Protein 1IA6 (pdb70)

B-factor: mean 16.3, std 8.25, range [4.27, 51.45]

Solvent-accessible surface area: 15202 Å² total; per-residue (Å²): 84,93,118,33,71,14,49,51,0,0,98,9,0,0,25,0,0,0,1,1,8,0,0,68,108,0,34,118,94,23,75,14,142,46,12,22,51,3,14,69,72,6,0,66,72,59,71,32,82,1,11,12,0,0,4,4,10,4,12,4,0,2,3,10,7,0,2,0,4,0,2,0,0,0,2,1,0,6,80,20,1,96,119,4,0,70,90,39,64,8,21,97,31,0,20,67,0,6,59,37,0,2,51,12,4,34,76,1,21,68,78,62,64,17,4,22,5,2,1,0,42,0,94,60,10,66,103,59,20,2,33,0,57,123,32,127,62,114,31,49,15,65,53,91,0,29,95,100,32,44,0,0,1,4,3,0,0,1,0,0,4,0,0,0,3,31,32,26,27,84,141,100,58,74,71,25,0,62,110,0,16,77,6,0,79,66,0,4,48,21,0,82,87,49,79,14,54,8,71,9,42,82,66,28,124,19,109,15,45,3,0,1,0,0,0,0,0,0,0,0,58,40,18,40,121,60,73,85,34,18,92,26,0,43,109,10,4,86,116,133,93,28,98,7,120,87,0,0,5,42,24,8,0,11,5,0,0,3,12,11,0,15,100,48,39,40,99,106,80,5,92,70,8,4,81,63,0,8,80,52,1,64,108,119,10,69,70,4,121,26,27,0,19,40,30,30,66,109,0,1,0,17,20,0,0,1,1,1,0,0,0,0,11,53,0,76,121,73,99,51,116,51,2,18,65,18,0,62,138,3,1,13,4,1,10,24,55,13,76,32,112,10,1,1,0,4,21,22,51,73,117,78,2,86,30,7,33,7,11,9,0,6,28,43,63,145,98,67,59,61,99,64,25,112,54,84,1,25,0,0,0,0,1,2,1,33,90,86,2,128,28,78,51,62,42,102,67,86,44,20,0,34,0,5,0,6,8,0,0,2,0,0,0,0,0,0,0,0,29,107,58,53,82

Organism: NCBI:txid1521

Radius of gyration: 20.04 Å; Cα contacts (8 Å, |Δi|>4): 914; chains: 1; bounding box: 50×50×43 Å

CATH classification: 1.50.10.10

Sequence (423 aa):
AGTHDYSSTALKDSIIFFDANKCGPQAGENNNVFDWRGACHTTDGSDVGVDLTGGYHDAGDHVKFGLPQGYSAAILGWSSLYEFKESFDATGNTTKMLQQLKYFTDYFLKSHPNSTTFYYQVGEGNADHTYWGAPEEQTTGGQQRPSLYKADPSSSPASDILSETSAALTLMYLNYKNIDSAYATKCLNAAKELYAMGKANQGVGNGQSFYQATSFGDDLAWAATWLYTATNDSTYITDAEQFITLNKMQDKWTMCWDDMYVPAALRLAQQITGKQIIYKDAIEFNFNYWKTQVTTTPGGLKWLSNWGVLRYAAAESMVMLVYCKQNPDQQSLLDLAKKQVDYILGDNPANMSYIIGYGSNWCIHPHHRAANGYTYADNAKPAKHLLTGALVGGPDQNDKFLDDANQYQYTEVALDYNAGLVGVLAGAIKFFG

Structure (mmCIF, N/CA/C/O backbone):
data_1IA6
#
_entry.id   1IA6
#
_cell.length_a   52.350
_cell.length_b   53.010
_cell.length_c   71.680
_cell.angle_alpha   90.00
_cell.angle_beta   108.70
_cell.angle_gamma   90.00
#
_symmetry.space_group_name_H-M   'P 1 21 1'
#
loop_
_entity.id
_entity.type
_entity.pdbx_description
1 polymer 'CELLULASE CEL9M'
2 non-polymer 'CALCIUM ION'
3 non-polymer 'ZINC ION'
4 non-polymer 'NICKEL (II) ION'
5 non-polymer 'SULFATE ION'
6 water water
#
loop_
_atom_site.group_PDB
_atom_site.id
_atom_site.type_symbol
_atom_site.label_atom_id
_atom_site.label_alt_id
_atom_site.label_comp_id
_atom_site.label_asym_id
_atom_site.label_entity_id
_atom_site.label_seq_id
_atom_site.pdbx_PDB_ins_code
_atom_site.Cartn_x
_atom_site.Cartn_y
_atom_site.Cartn_z
_atom_site.occupancy
_atom_site.B_iso_or_equiv
_atom_site.auth_seq_id
_atom_site.auth_comp_id
_atom_site.auth_asym_id
_atom_site.auth_atom_id
_atom_site.pdbx_PDB_model_num
ATOM 1 N N . ALA A 1 1 ? -9.193 40.648 55.198 1.00 26.71 1 ALA A N 1
ATOM 2 C CA . ALA A 1 1 ? -9.979 40.207 56.384 1.00 26.80 1 ALA A CA 1
ATOM 3 C C . ALA A 1 1 ? -9.419 40.817 57.664 1.00 26.18 1 ALA A C 1
ATOM 4 O O . ALA A 1 1 ? -8.204 40.931 57.831 1.00 24.91 1 ALA A O 1
ATOM 6 N N . GLY A 1 2 ? -10.313 41.205 58.568 1.00 26.46 2 GLY A N 1
ATOM 7 C CA . GLY A 1 2 ? -9.889 41.800 59.822 1.00 27.23 2 GLY A CA 1
ATOM 8 C C . GLY A 1 2 ? -8.940 40.914 60.608 1.00 27.78 2 GLY A C 1
ATOM 9 O O . GLY A 1 2 ? -7.996 41.402 61.230 1.00 27.03 2 GLY A O 1
ATOM 10 N N . THR A 1 3 ? -9.190 39.608 60.581 1.00 27.62 3 THR A N 1
ATOM 11 C CA . THR A 1 3 ? -8.351 38.656 61.298 1.00 27.97 3 THR A CA 1
ATOM 12 C C . THR A 1 3 ? -7.997 37.461 60.415 1.00 26.83 3 THR A C 1
ATOM 13 O O . THR A 1 3 ? -8.776 37.069 59.546 1.00 26.81 3 THR A O 1
ATOM 17 N N . HIS A 1 4 ? -6.817 36.891 60.640 1.00 25.43 4 HIS A N 1
ATOM 18 C CA . HIS A 1 4 ? -6.350 35.743 59.866 1.00 23.70 4 HIS A CA 1
ATOM 19 C C . HIS A 1 4 ? -5.833 34.639 60.782 1.00 21.93 4 HIS A C 1
ATOM 20 O O . HIS A 1 4 ? -5.316 34.910 61.866 1.00 20.07 4 HIS A O 1
ATOM 27 N N . ASP A 1 5 ? -5.979 33.392 60.342 1.00 20.34 5 ASP A N 1
ATOM 28 C CA . ASP A 1 5 ? -5.521 32.248 61.126 1.00 18.66 5 ASP A CA 1
ATOM 29 C C . ASP A 1 5 ? -4.117 31.841 60.685 1.00 17.94 5 ASP A C 1
ATOM 30 O O . ASP A 1 5 ? -3.949 30.906 59.898 1.00 18.43 5 ASP A O 1
ATOM 35 N N . TYR A 1 6 ? -3.112 32.547 61.195 1.00 16.59 6 TYR A N 1
ATOM 36 C CA . TYR A 1 6 ? -1.721 32.261 60.848 1.00 15.80 6 TYR A CA 1
ATOM 37 C C . TYR A 1 6 ? -1.248 30.941 61.449 1.00 15.42 6 TYR A C 1
ATOM 38 O O . TYR A 1 6 ? -0.368 30.285 60.901 1.00 15.03 6 TYR A O 1
ATOM 47 N N A SER A 1 7 ? -1.839 30.566 62.579 0.50 15.67 7 SER A N 1
ATOM 48 N N B SER A 1 7 ? -1.834 30.559 62.578 0.50 15.62 7 SER A N 1
ATOM 49 C CA A SER A 1 7 ? -1.485 29.331 63.266 0.50 17.04 7 SER A CA 1
ATOM 50 C CA B SER A 1 7 ? -1.458 29.320 63.248 0.50 16.84 7 SER A CA 1
ATOM 51 C C A SER A 1 7 ? -1.749 28.092 62.413 0.50 16.12 7 SER A C 1
ATOM 52 C C B SER A 1 7 ? -1.745 28.085 62.400 0.50 16.12 7 SER A C 1
ATOM 53 O O A SER A 1 7 ? -0.881 27.224 62.278 0.50 15.63 7 SER A O 1
ATOM 54 O O B SER A 1 7 ? -0.892 27.212 62.254 0.50 15.84 7 SER A O 1
ATOM 59 N N . THR A 1 8 ? -2.950 28.009 61.846 1.00 15.11 8 THR A N 1
ATOM 60 C CA . THR A 1 8 ? -3.323 26.872 61.016 1.00 14.41 8 THR A CA 1
ATOM 61 C C . THR A 1 8 ? -2.510 26.857 59.726 1.00 13.95 8 THR A C 1
ATOM 62 O O . THR A 1 8 ? -2.121 25.796 59.241 1.00 13.95 8 THR A O 1
ATOM 66 N N . ALA A 1 9 ? -2.249 28.035 59.171 1.00 11.35 9 ALA A N 1
ATOM 67 C CA . ALA A 1 9 ? -1.467 28.118 57.941 1.00 10.53 9 ALA A CA 1
ATOM 68 C C . ALA A 1 9 ? -0.059 27.589 58.210 1.00 10.29 9 ALA A C 1
ATOM 69 O O . ALA A 1 9 ? 0.510 26.873 57.388 1.00 10.19 9 ALA A O 1
ATOM 71 N N . LEU A 1 10 ? 0.501 27.945 59.363 1.00 10.19 10 LEU A N 1
ATOM 72 C CA . LEU A 1 10 ? 1.839 27.485 59.719 1.00 9.75 10 LEU A CA 1
ATOM 73 C C . LEU A 1 10 ? 1.873 25.961 59.780 1.00 11.28 10 LEU A C 1
ATOM 74 O O . LEU A 1 10 ? 2.742 25.331 59.177 1.00 11.57 10 LEU A O 1
ATOM 79 N N . LYS A 1 11 ? 0.925 25.374 60.505 1.00 9.06 11 LYS A N 1
ATOM 80 C CA . LYS A 1 11 ? 0.850 23.922 60.627 1.00 9.53 11 LYS A CA 1
ATOM 81 C C . LYS A 1 11 ? 0.787 23.274 59.250 1.00 10.20 11 LYS A C 1
ATOM 82 O O . LYS A 1 11 ? 1.499 22.308 58.976 1.00 9.40 11 LYS A O 1
ATOM 88 N N . ASP A 1 12 ? -0.073 23.806 58.386 1.00 8.38 12 ASP A N 1
ATOM 89 C CA . ASP A 1 12 ? -0.212 23.260 57.042 1.00 8.34 12 ASP A CA 1
ATOM 90 C C . ASP A 1 12 ? 1.073 23.372 56.226 1.00 6.51 12 ASP A C 1
ATOM 91 O O . ASP A 1 12 ? 1.448 22.427 55.548 1.00 8.22 12 ASP A O 1
ATOM 96 N N . SER A 1 13 ? 1.739 24.524 56.293 1.00 7.42 13 SER A N 1
ATOM 97 C CA . SER A 1 13 ? 2.964 24.747 55.522 1.00 7.66 13 SER A CA 1
ATOM 98 C C . SER A 1 13 ? 4.085 23.781 55.900 1.00 7.75 13 SER A C 1
ATOM 99 O O . SER A 1 13 ? 4.945 23.458 55.077 1.00 7.58 13 SER A O 1
ATOM 102 N N . ILE A 1 14 ? 4.073 23.318 57.145 1.00 6.16 14 ILE A N 1
ATOM 103 C CA . ILE A 1 14 ? 5.080 22.369 57.613 1.00 7.46 14 ILE A CA 1
ATOM 104 C C . ILE A 1 14 ? 4.693 20.964 57.155 1.00 9.21 14 ILE A C 1
ATOM 105 O O . ILE A 1 14 ? 5.540 20.178 56.738 1.00 8.16 14 ILE A O 1
ATOM 110 N N . ILE A 1 15 ? 3.400 20.661 57.236 1.00 9.42 15 ILE A N 1
ATOM 111 C CA . ILE A 1 15 ? 2.874 19.361 56.829 1.00 9.81 15 ILE A CA 1
ATOM 112 C C . ILE A 1 15 ? 3.163 19.057 55.360 1.00 9.25 15 ILE A C 1
ATOM 113 O O . ILE A 1 15 ? 3.383 17.902 54.987 1.00 10.08 15 ILE A O 1
ATOM 118 N N . PHE A 1 16 ? 3.162 20.095 54.533 1.00 7.88 16 PHE A N 1
ATOM 119 C CA . PHE A 1 16 ? 3.432 19.944 53.105 1.00 8.43 16 PHE A CA 1
ATOM 120 C C . PHE A 1 16 ? 4.637 19.055 52.802 1.00 8.24 16 PHE A C 1
ATOM 121 O O . PHE A 1 16 ? 4.585 18.212 51.912 1.00 9.00 16 PHE A O 1
ATOM 129 N N . PHE A 1 17 ? 5.724 19.251 53.539 1.00 7.89 17 PHE A N 1
ATOM 130 C CA . PHE A 1 17 ? 6.940 18.486 53.295 1.00 8.81 17 PHE A CA 1
ATOM 131 C C . PHE A 1 17 ? 6.769 16.973 53.324 1.00 8.59 17 PHE A C 1
ATOM 132 O O . PHE A 1 17 ? 7.524 16.254 52.671 1.00 8.28 17 PHE A O 1
ATOM 140 N N . ASP A 1 18 ? 5.768 16.493 54.060 1.00 8.99 18 ASP A N 1
ATOM 141 C CA . ASP A 1 18 ? 5.490 15.061 54.129 1.00 9.29 18 ASP A CA 1
ATOM 142 C C . ASP A 1 18 ? 5.175 14.508 52.734 1.00 9.39 18 ASP A C 1
ATOM 143 O O . ASP A 1 18 ? 5.449 13.343 52.442 1.00 9.90 18 ASP A O 1
ATOM 148 N N . ALA A 1 19 ? 4.601 15.340 51.871 1.00 9.24 19 ALA A N 1
ATOM 149 C CA . ALA A 1 19 ? 4.238 14.889 50.526 1.00 7.92 19 ALA A CA 1
ATOM 150 C C . ALA A 1 19 ? 5.434 14.611 49.628 1.00 8.40 19 ALA A C 1
ATOM 151 O O . ALA A 1 19 ? 5.314 13.896 48.633 1.00 8.89 19 ALA A O 1
ATOM 153 N N . ASN A 1 20 ? 6.586 15.174 49.972 1.00 7.47 20 ASN A N 1
ATOM 154 C CA . ASN A 1 20 ? 7.778 14.989 49.151 1.00 9.06 20 ASN A CA 1
ATOM 155 C C . ASN A 1 20 ? 8.857 14.090 49.743 1.00 8.61 20 ASN A C 1
ATOM 156 O O . ASN A 1 20 ? 9.924 13.928 49.145 1.00 8.73 20 ASN A O 1
ATOM 161 N N . LYS A 1 21 ? 8.584 13.495 50.898 1.00 8.24 21 LYS A N 1
ATOM 162 C CA . LYS A 1 21 ? 9.568 12.614 51.517 1.00 9.36 21 LYS A CA 1
ATOM 163 C C . LYS A 1 21 ? 9.895 11.454 50.591 1.00 9.18 21 LYS A C 1
ATOM 164 O O . LYS A 1 21 ? 9.015 10.886 49.944 1.00 10.09 21 LYS A O 1
ATOM 170 N N . CYS A 1 22 ? 11.178 11.120 50.531 1.00 9.02 22 CYS A N 1
ATOM 171 C CA . CYS A 1 22 ? 11.674 10.059 49.664 1.00 9.96 22 CYS A CA 1
ATOM 172 C C . CYS A 1 22 ? 12.392 9.001 50.496 1.00 11.03 22 CYS A C 1
ATOM 173 O O . CYS A 1 22 ? 12.948 9.307 51.550 1.00 10.91 22 CYS A O 1
ATOM 176 N N . GLY A 1 23 ? 12.372 7.757 50.027 1.00 10.61 23 GLY A N 1
ATOM 177 C CA . GLY A 1 23 ? 13.060 6.705 50.751 1.00 10.95 23 GLY A CA 1
ATOM 178 C C . GLY A 1 23 ? 12.190 5.626 51.365 1.00 11.92 23 GLY A C 1
ATOM 179 O O . GLY A 1 23 ? 10.959 5.715 51.351 1.00 10.64 23 GLY A O 1
ATOM 180 N N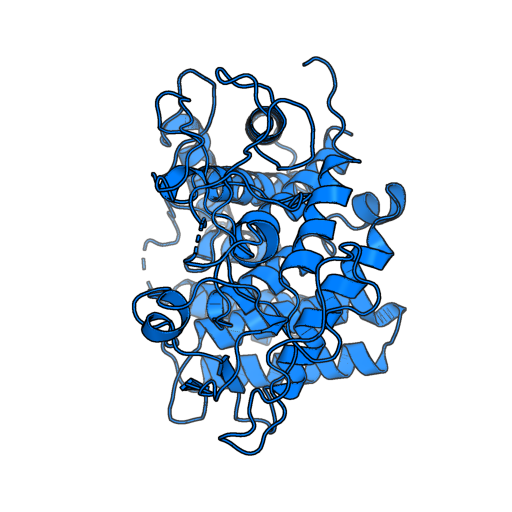 . PRO A 1 24 ? 12.818 4.576 51.919 1.00 13.69 24 PRO A N 1
ATOM 181 C CA . PRO A 1 24 ? 12.117 3.455 52.549 1.00 15.58 24 PRO A CA 1
ATOM 182 C C . PRO A 1 24 ? 11.231 3.879 53.715 1.00 15.81 24 PRO A C 1
ATOM 183 O O . PRO A 1 24 ? 10.222 3.240 53.995 1.00 16.08 24 PRO A O 1
ATOM 187 N N . GLN A 1 25 ? 11.609 4.962 54.389 1.00 15.47 25 GLN A N 1
ATOM 188 C CA . GLN A 1 25 ? 10.852 5.443 55.542 1.00 17.19 25 GLN A CA 1
ATOM 189 C C . GLN A 1 25 ? 9.972 6.656 55.249 1.00 15.93 25 GLN A C 1
ATOM 190 O O . GLN A 1 25 ? 9.518 7.340 56.168 1.00 15.84 25 GLN A O 1
ATOM 196 N N . ALA A 1 26 ? 9.724 6.914 53.970 1.00 14.20 26 ALA A N 1
ATOM 197 C CA . ALA A 1 26 ? 8.913 8.054 53.564 1.00 14.34 26 ALA A CA 1
ATOM 198 C C . ALA A 1 26 ? 7.525 8.053 54.201 1.00 16.25 26 ALA A C 1
ATOM 199 O O . ALA A 1 26 ? 7.004 9.107 54.559 1.00 16.84 26 ALA A O 1
ATOM 201 N N . GLY A 1 27 ? 6.933 6.870 54.347 1.00 16.57 27 GLY A N 1
ATOM 202 C CA . GLY A 1 27 ? 5.603 6.773 54.922 1.00 19.74 27 GLY A CA 1
ATOM 203 C C . GLY A 1 27 ? 5.519 6.736 56.437 1.00 22.08 27 GLY A C 1
ATOM 204 O O . GLY A 1 27 ? 4.423 6.737 56.999 1.00 22.62 27 GLY A O 1
ATOM 205 N N . GLU A 1 28 ? 6.664 6.706 57.107 1.00 22.54 28 GLU A N 1
ATOM 206 C CA . GLU A 1 28 ? 6.680 6.659 58.564 1.00 24.91 28 GLU A CA 1
ATOM 207 C C . GLU A 1 28 ? 6.316 8.015 59.167 1.00 24.56 28 GLU A C 1
ATOM 208 O O . GLU A 1 28 ? 6.956 9.023 58.881 1.00 25.35 28 GLU A O 1
ATOM 214 N N A ASN A 1 29 ? 5.274 8.027 59.994 0.50 25.07 29 ASN A N 1
ATOM 215 N N B ASN A 1 29 ? 5.281 8.033 60.003 0.50 25.41 29 ASN A N 1
ATOM 216 C CA A ASN A 1 29 ? 4.814 9.249 60.643 0.50 25.40 29 ASN A CA 1
ATOM 217 C CA B ASN A 1 29 ? 4.831 9.268 60.640 0.50 25.84 29 ASN A CA 1
ATOM 218 C C A ASN A 1 29 ? 4.484 10.314 59.593 0.50 24.28 29 ASN A C 1
ATOM 219 C C B ASN A 1 29 ? 4.486 10.320 59.587 0.50 24.73 29 ASN A C 1
ATOM 220 O O A ASN A 1 29 ? 4.728 11.504 59.793 0.50 24.67 29 ASN A O 1
ATOM 221 O O B ASN A 1 29 ? 4.722 11.512 59.781 0.50 25.35 29 ASN A O 1
ATOM 230 N N . ASN A 1 30 ? 3.924 9.867 58.472 1.00 21.09 30 ASN A N 1
ATOM 231 C CA . ASN A 1 30 ? 3.546 10.757 57.379 1.00 18.49 30 ASN A CA 1
ATOM 232 C C . ASN A 1 30 ? 2.045 11.025 57.496 1.00 17.40 30 ASN A C 1
ATOM 233 O O . ASN A 1 30 ? 1.261 10.090 57.648 1.00 16.79 30 ASN A O 1
ATOM 238 N N . VAL A 1 31 ? 1.642 12.293 57.429 1.00 16.22 31 VAL A N 1
ATOM 239 C CA . VAL A 1 31 ? 0.227 12.640 57.551 1.00 16.79 31 VAL A CA 1
ATOM 240 C C . VAL A 1 31 ? -0.608 12.221 56.350 1.00 17.37 31 VAL A C 1
ATOM 241 O O . VAL A 1 31 ? -1.825 12.092 56.455 1.00 17.66 31 VAL A O 1
ATOM 245 N N . PHE A 1 32 ? 0.042 12.014 55.209 1.00 16.06 32 PHE A N 1
ATOM 246 C CA . PHE A 1 32 ? -0.669 11.620 54.000 1.00 15.72 32 PHE A CA 1
ATOM 247 C C . PHE A 1 32 ? -0.675 10.104 53.845 1.00 17.16 32 PHE A C 1
ATOM 248 O O . PHE A 1 32 ? 0.376 9.482 53.687 1.00 14.67 32 PHE A O 1
ATOM 256 N N . ASP A 1 33 ? -1.862 9.509 53.886 1.00 16.20 33 ASP A N 1
ATOM 257 C CA . ASP A 1 33 ? -1.962 8.063 53.752 1.00 19.47 33 ASP A CA 1
ATOM 258 C C . ASP A 1 33 ? -1.646 7.594 52.333 1.00 18.35 33 ASP A C 1
ATOM 259 O O . ASP A 1 33 ? -1.451 6.403 52.103 1.00 18.73 33 ASP A O 1
ATOM 264 N N . TRP A 1 34 ? -1.581 8.529 51.386 1.00 16.93 34 TRP A N 1
ATOM 265 C CA . TRP A 1 34 ? -1.280 8.170 50.003 1.00 15.75 34 TRP A CA 1
ATOM 266 C C . TRP A 1 34 ? 0.214 8.146 49.679 1.00 15.46 34 TRP A C 1
ATOM 267 O O . TRP A 1 34 ? 0.599 7.923 48.532 1.00 16.25 34 TRP A O 1
ATOM 278 N N . ARG A 1 35 ? 1.054 8.372 50.686 1.00 13.22 35 ARG A N 1
ATOM 279 C CA . ARG A 1 35 ? 2.501 8.334 50.482 1.00 13.87 35 ARG A CA 1
ATOM 280 C C . ARG A 1 35 ? 3.086 7.086 51.134 1.00 14.11 35 ARG A C 1
ATOM 281 O O . ARG A 1 35 ? 2.673 6.692 52.228 1.00 15.84 35 ARG A O 1
ATOM 289 N N . GLY A 1 36 ? 4.047 6.469 50.453 1.00 13.47 36 GLY A N 1
ATOM 290 C CA . GLY A 1 36 ? 4.694 5.278 50.973 1.00 14.34 36 GLY A CA 1
ATOM 291 C C . GLY A 1 36 ? 6.156 5.227 50.567 1.00 14.31 36 GLY A C 1
ATOM 292 O O . GLY A 1 36 ? 6.692 6.203 50.043 1.00 14.31 36 GLY A O 1
ATOM 293 N N . ALA A 1 37 ? 6.803 4.088 50.798 1.00 13.05 37 ALA A N 1
ATOM 294 C CA . ALA A 1 37 ? 8.212 3.922 50.451 1.00 12.93 37 ALA A CA 1
ATOM 295 C C . ALA A 1 37 ? 8.455 4.105 48.959 1.00 12.47 37 ALA A C 1
ATOM 296 O O . ALA A 1 37 ? 7.689 3.609 48.133 1.00 11.83 37 ALA A O 1
ATOM 298 N N . CYS A 1 38 ? 9.533 4.806 48.619 1.00 10.79 38 CYS A N 1
ATOM 299 C CA . CYS A 1 38 ? 9.884 5.046 47.223 1.00 10.79 38 CYS A CA 1
ATOM 300 C C . CYS A 1 38 ? 11.399 5.123 47.039 1.00 11.13 38 CYS A C 1
ATOM 301 O O . CYS A 1 38 ? 12.134 5.355 48.000 1.00 11.92 38 CYS A O 1
ATOM 304 N N . HIS A 1 39 ? 11.851 4.915 45.804 1.00 9.98 39 HIS A N 1
ATOM 305 C CA . HIS A 1 39 ? 13.268 4.987 45.454 1.00 10.77 39 HIS A CA 1
ATOM 306 C C . HIS A 1 39 ? 14.154 4.444 46.568 1.00 12.70 39 HIS A C 1
ATOM 307 O O . HIS A 1 39 ? 15.071 5.113 47.047 1.00 11.38 39 HIS A O 1
ATOM 314 N N . THR A 1 40 ? 13.874 3.206 46.953 1.00 14.00 40 THR A N 1
ATOM 315 C CA . THR A 1 40 ? 14.579 2.533 48.032 1.00 15.71 40 THR A CA 1
ATOM 316 C C . THR A 1 40 ? 15.978 2.035 47.700 1.00 15.67 40 THR A C 1
ATOM 317 O O . THR A 1 40 ? 16.665 1.509 48.575 1.00 17.68 40 THR A O 1
ATOM 321 N N . THR A 1 41 ? 16.407 2.198 46.452 1.00 16.07 41 THR A N 1
ATOM 322 C CA . THR A 1 41 ? 17.730 1.735 46.043 1.00 18.86 41 THR A CA 1
ATOM 323 C C . THR A 1 41 ? 18.680 2.873 45.681 1.00 16.69 41 THR A C 1
ATOM 324 O O . THR A 1 41 ? 19.741 2.636 45.107 1.00 17.30 41 THR A O 1
ATOM 328 N N . ASP A 1 42 ? 18.304 4.106 46.012 1.00 15.24 42 ASP A N 1
ATOM 329 C CA . ASP A 1 42 ? 19.148 5.256 45.704 1.00 13.62 42 ASP A CA 1
ATOM 330 C C . ASP A 1 42 ? 20.575 5.085 46.211 1.00 12.52 42 ASP A C 1
ATOM 331 O O . ASP A 1 42 ? 20.792 4.713 47.363 1.00 12.40 42 ASP A O 1
ATOM 336 N N . GLY A 1 43 ? 21.541 5.365 45.342 1.00 11.62 43 GLY A N 1
ATOM 337 C CA . GLY A 1 43 ? 22.937 5.250 45.721 1.00 13.88 43 GLY A CA 1
ATOM 338 C C . GLY A 1 43 ? 23.550 3.885 45.458 1.00 15.02 43 GLY A C 1
ATOM 339 O O . GLY A 1 43 ? 24.764 3.719 45.571 1.00 13.68 43 GLY A O 1
ATOM 340 N N . SER A 1 44 ? 22.724 2.909 45.093 1.00 14.86 44 SER A N 1
ATOM 341 C CA . SER A 1 44 ? 23.228 1.562 44.841 1.00 17.79 44 SER A CA 1
ATOM 342 C C . SER A 1 44 ? 24.238 1.520 43.699 1.00 18.13 44 SER A C 1
ATOM 343 O O . SER A 1 44 ? 25.075 0.617 43.638 1.00 20.36 44 SER A O 1
ATOM 346 N N . ASP A 1 45 ? 24.169 2.500 42.799 1.00 17.81 45 ASP A N 1
ATOM 347 C CA . ASP A 1 45 ? 25.087 2.550 41.669 1.00 18.56 45 ASP A CA 1
ATOM 348 C C . ASP A 1 45 ? 26.512 2.932 42.071 1.00 19.90 45 ASP A C 1
ATOM 349 O O . ASP A 1 45 ? 27.460 2.665 41.333 1.00 20.92 45 ASP A O 1
ATOM 354 N N . VAL A 1 46 ? 26.668 3.550 43.240 1.00 20.05 46 VAL A N 1
ATOM 355 C CA . VAL A 1 46 ? 27.997 3.935 43.708 1.00 20.67 46 VAL A CA 1
ATOM 356 C C . VAL A 1 46 ? 28.367 3.262 45.027 1.00 20.76 46 VAL A C 1
ATOM 357 O O . VAL A 1 46 ? 29.390 3.584 45.629 1.00 21.67 46 VAL A O 1
ATOM 361 N N . GLY A 1 47 ? 27.530 2.332 45.473 1.00 20.91 47 GLY A N 1
ATOM 362 C CA . GLY A 1 47 ? 27.803 1.618 46.709 1.00 20.05 47 GLY A CA 1
ATOM 363 C C . GLY A 1 47 ? 27.663 2.429 47.985 1.00 21.14 47 GLY A C 1
ATOM 364 O O . GLY A 1 47 ? 28.349 2.167 48.973 1.00 21.56 47 GLY A O 1
ATOM 365 N N . VAL A 1 48 ? 26.774 3.417 47.971 1.00 18.65 48 VAL A N 1
ATOM 366 C CA . VAL A 1 48 ? 26.544 4.252 49.144 1.00 17.77 48 VAL A CA 1
ATOM 367 C C . VAL A 1 48 ? 25.041 4.394 49.347 1.00 17.72 48 VAL A C 1
ATOM 368 O O . VAL A 1 48 ? 24.304 4.615 48.388 1.00 17.07 48 VAL A O 1
ATOM 372 N N . ASP A 1 49 ? 24.580 4.254 50.584 1.00 15.60 49 ASP A N 1
ATOM 373 C CA . ASP A 1 49 ? 23.153 4.395 50.846 1.00 14.95 49 ASP A CA 1
ATOM 374 C C . ASP A 1 49 ? 22.799 5.875 50.744 1.00 14.40 49 ASP A C 1
ATOM 375 O O . ASP A 1 49 ? 23.180 6.668 51.605 1.00 15.05 49 ASP A O 1
ATOM 380 N N . LEU A 1 50 ? 22.095 6.246 49.677 1.00 12.29 50 LEU A N 1
ATOM 381 C CA . LEU A 1 50 ? 21.698 7.636 49.473 1.00 12.48 50 LEU A CA 1
ATOM 382 C C . LEU A 1 50 ? 20.188 7.807 49.524 1.00 12.47 50 LEU A C 1
ATOM 383 O O . LEU A 1 50 ? 19.641 8.734 48.921 1.00 12.26 50 LEU A O 1
ATOM 388 N N . THR A 1 51 ? 19.514 6.911 50.238 1.00 11.80 51 THR A N 1
ATOM 389 C CA . THR A 1 51 ? 18.064 6.992 50.364 1.00 11.52 51 THR A CA 1
ATOM 390 C C . THR A 1 51 ? 17.693 8.074 51.371 1.00 12.37 51 THR A C 1
ATOM 391 O O . THR A 1 51 ? 18.500 8.442 52.229 1.00 12.13 51 THR A O 1
ATOM 395 N N . GLY A 1 52 ? 16.471 8.582 51.260 1.00 10.80 52 GLY A N 1
ATOM 396 C CA . GLY A 1 52 ? 16.013 9.617 52.167 1.00 11.18 52 GLY A CA 1
ATOM 397 C C . GLY A 1 52 ? 15.951 10.959 51.467 1.00 10.77 52 GLY A C 1
ATOM 398 O O . GLY A 1 52 ? 15.997 11.028 50.237 1.00 10.05 52 GLY A O 1
ATOM 399 N N . GLY A 1 53 ? 15.854 12.031 52.242 1.00 9.61 53 GLY A N 1
ATOM 400 C CA . GLY A 1 53 ? 15.783 13.345 51.635 1.00 9.64 53 GLY A CA 1
ATOM 401 C C . GLY A 1 53 ? 14.411 13.592 51.043 1.00 8.83 53 GLY A C 1
ATOM 402 O O . GLY A 1 53 ? 13.462 12.854 51.324 1.00 8.85 53 GLY A O 1
ATOM 403 N N . TYR A 1 54 ? 14.305 14.616 50.203 1.00 8.04 54 TYR A N 1
ATOM 404 C CA . TYR A 1 54 ? 13.023 14.974 49.612 1.00 8.32 54 TYR A CA 1
ATOM 405 C C . TYR A 1 54 ? 13.028 15.154 48.104 1.00 7.92 54 TYR A C 1
ATOM 406 O O . TYR A 1 54 ? 14.021 15.591 47.519 1.00 7.42 54 TYR A O 1
ATOM 415 N N . HIS A 1 55 ? 11.898 14.827 47.481 1.00 6.87 55 HIS A N 1
ATOM 416 C CA . HIS A 1 55 ? 11.729 15.038 46.047 1.00 7.06 55 HIS A CA 1
ATOM 417 C C . HIS A 1 55 ? 11.729 16.562 45.956 1.00 6.72 55 HIS A C 1
ATOM 418 O O . HIS A 1 55 ? 11.177 17.233 46.831 1.00 5.98 55 HIS A O 1
ATOM 425 N N . ASP A 1 56 ? 12.316 17.106 44.899 1.00 5.42 56 ASP A N 1
ATOM 426 C CA . ASP A 1 56 ? 12.410 18.554 44.755 1.00 6.85 56 ASP A CA 1
ATOM 427 C C . ASP A 1 56 ? 11.120 19.361 44.623 1.00 7.35 56 ASP A C 1
ATOM 428 O O . ASP A 1 56 ? 10.903 20.315 45.369 1.00 6.63 56 ASP A O 1
ATOM 433 N N . ALA A 1 57 ? 10.268 19.003 43.670 1.00 6.29 57 ALA A N 1
ATOM 434 C CA . ALA A 1 57 ? 9.048 19.772 43.464 1.00 8.58 57 ALA A CA 1
ATOM 435 C C . ALA A 1 57 ? 7.874 18.862 43.142 1.00 8.65 57 ALA A C 1
ATOM 436 O O . ALA A 1 57 ? 7.350 18.183 44.023 1.00 10.08 57 ALA A O 1
ATOM 438 N N . GLY A 1 58 ? 7.461 18.866 41.880 1.00 8.18 58 GLY A N 1
ATOM 439 C CA . GLY A 1 58 ? 6.367 18.012 41.454 1.00 8.14 58 GLY A CA 1
ATOM 440 C C . GLY A 1 58 ? 6.970 16.759 40.850 1.00 8.86 58 GLY A C 1
ATOM 441 O O . GLY A 1 58 ? 6.262 15.822 40.473 1.00 9.46 58 GLY A O 1
ATOM 442 N N . ASP A 1 59 ? 8.298 16.765 40.753 1.00 8.60 59 ASP A N 1
ATOM 443 C CA . ASP A 1 59 ? 9.059 15.649 40.214 1.00 8.86 59 ASP A CA 1
ATOM 444 C C . ASP A 1 59 ? 9.700 14.867 41.360 1.00 9.88 59 ASP A C 1
ATOM 445 O O . ASP A 1 59 ? 9.403 15.115 42.528 1.00 9.41 59 ASP A O 1
ATOM 450 N N . HIS A 1 60 ? 10.603 13.948 41.034 1.00 8.28 60 HIS A N 1
ATOM 451 C CA . HIS A 1 60 ? 11.203 13.115 42.065 1.00 8.69 60 HIS A CA 1
ATOM 452 C C . HIS A 1 60 ? 12.715 13.177 42.214 1.00 7.83 60 HIS A C 1
ATOM 453 O O . HIS A 1 60 ? 13.294 12.432 43.000 1.00 10.23 60 HIS A O 1
ATOM 460 N N . VAL A 1 61 ? 13.355 14.066 41.468 1.00 8.89 61 VAL A N 1
ATOM 461 C CA . VAL A 1 61 ? 14.802 14.211 41.553 1.00 8.97 61 VAL A CA 1
ATOM 462 C C . VAL A 1 61 ? 15.178 14.954 42.833 1.00 9.87 61 VAL A C 1
ATOM 463 O O . VAL A 1 61 ? 14.438 15.822 43.297 1.00 8.71 61 VAL A O 1
ATOM 467 N N . LYS A 1 62 ? 16.321 14.598 43.412 1.00 8.08 62 LYS A N 1
ATOM 468 C CA . LYS A 1 62 ? 16.799 15.274 44.607 1.00 7.46 62 LYS A CA 1
ATOM 469 C C . LYS A 1 62 ? 17.960 16.157 44.152 1.00 7.94 62 LYS A C 1
ATOM 470 O O . LYS A 1 62 ? 19.064 15.673 43.911 1.00 9.35 62 LYS A O 1
ATOM 476 N N . PHE A 1 63 ? 17.671 17.448 43.990 1.00 6.80 63 PHE A N 1
ATOM 477 C CA . PHE A 1 63 ? 18.642 18.452 43.548 1.00 7.93 63 PHE A CA 1
ATOM 478 C C . PHE A 1 63 ? 19.329 19.076 44.757 1.00 7.43 63 PHE A C 1
ATOM 479 O O . PHE A 1 63 ? 18.673 19.658 45.611 1.00 8.50 63 PHE A O 1
ATOM 487 N N . GLY A 1 64 ? 20.653 18.984 44.799 1.00 7.52 64 GLY A N 1
ATOM 488 C CA . GLY A 1 64 ? 21.411 19.499 45.930 1.00 7.47 64 GLY A CA 1
ATOM 489 C C . GLY A 1 64 ? 21.275 20.940 46.397 1.00 7.37 64 GLY A C 1
ATOM 490 O O . GLY A 1 64 ? 21.219 21.186 47.607 1.00 7.32 64 GLY A O 1
ATOM 491 N N . LEU A 1 65 ? 21.226 21.901 45.480 1.00 6.20 65 LEU A N 1
ATOM 492 C CA . LEU A 1 65 ? 21.145 23.291 45.917 1.00 6.42 65 LEU A CA 1
ATOM 493 C C . LEU A 1 65 ? 19.824 23.627 46.600 1.00 6.38 65 LEU A C 1
ATOM 494 O O . LEU A 1 65 ? 19.820 24.123 47.728 1.00 6.54 65 LEU A O 1
ATOM 499 N N . PRO A 1 66 ? 18.686 23.378 45.932 1.00 7.68 66 PRO A N 1
ATOM 500 C CA . PRO A 1 66 ? 17.424 23.699 46.608 1.00 7.07 66 PRO A CA 1
ATOM 501 C C . PRO A 1 66 ? 17.179 22.815 47.833 1.00 7.55 66 PRO A C 1
ATOM 502 O O . PRO A 1 66 ? 16.472 23.214 48.755 1.00 7.38 66 PRO A O 1
ATOM 506 N N . GLN A 1 67 ? 17.756 21.615 47.845 1.00 6.86 67 GLN A N 1
ATOM 507 C CA . GLN A 1 67 ? 17.584 20.728 48.995 1.00 7.25 67 GLN A CA 1
ATOM 508 C C . GLN A 1 67 ? 18.274 21.371 50.202 1.00 6.40 67 GLN A C 1
ATOM 509 O O . GLN A 1 67 ? 17.698 21.455 51.288 1.00 5.48 67 GLN A O 1
ATOM 515 N N . GLY A 1 68 ? 19.505 21.836 50.000 1.00 5.28 68 GLY A N 1
ATOM 516 C CA . GLY A 1 68 ? 20.253 22.469 51.078 1.00 6.25 68 GLY A CA 1
ATOM 517 C C . GLY A 1 68 ? 19.672 23.809 51.496 1.00 6.11 68 GLY A C 1
ATOM 518 O O . GLY A 1 68 ? 19.575 24.114 52.686 1.00 6.00 68 GLY A O 1
ATOM 519 N N . TYR A 1 69 ? 19.298 24.619 50.513 1.00 5.43 69 TYR A N 1
ATOM 520 C CA . TYR A 1 69 ? 18.697 25.927 50.775 1.00 5.52 69 TYR A CA 1
ATOM 521 C C . TYR A 1 69 ? 17.442 25.763 51.630 1.00 4.27 69 TYR A C 1
ATOM 522 O O . TYR A 1 69 ? 17.263 26.447 52.638 1.00 4.32 69 TYR A O 1
ATOM 531 N N . SER A 1 70 ? 16.569 24.851 51.216 1.00 5.01 70 SER A N 1
ATOM 532 C CA . SER A 1 70 ? 15.323 24.617 51.938 1.00 7.19 70 SER A CA 1
ATOM 533 C C . SER A 1 70 ? 15.568 24.202 53.383 1.00 7.78 70 SER A C 1
ATOM 534 O O . SER A 1 70 ? 14.926 24.718 54.297 1.00 6.81 70 SER A O 1
ATOM 537 N N . ALA A 1 71 ? 16.499 23.277 53.589 1.00 6.90 71 ALA A N 1
ATOM 538 C CA . ALA A 1 71 ? 16.821 22.820 54.937 1.00 8.10 71 ALA A CA 1
ATOM 539 C C . ALA A 1 71 ? 17.375 23.968 55.773 1.00 7.68 71 ALA A C 1
ATOM 540 O O . ALA A 1 71 ? 17.088 24.073 56.965 1.00 7.41 71 ALA A O 1
ATOM 542 N N . ALA A 1 72 ? 18.175 24.829 55.150 1.00 6.75 72 ALA A N 1
ATOM 543 C CA . ALA A 1 72 ? 18.762 25.960 55.860 1.00 6.24 72 ALA A CA 1
ATOM 544 C C . ALA A 1 72 ? 17.730 27.010 56.245 1.00 7.32 72 ALA A C 1
ATOM 545 O O . ALA A 1 72 ? 17.774 27.550 57.351 1.00 6.55 72 ALA A O 1
ATOM 547 N N . ILE A 1 73 ? 16.805 27.308 55.338 1.00 7.00 73 ILE A N 1
ATOM 548 C CA . ILE A 1 73 ? 15.783 28.316 55.613 1.00 7.26 73 ILE A CA 1
ATOM 549 C C . ILE A 1 73 ? 14.789 27.834 56.664 1.00 6.87 73 ILE A C 1
ATOM 550 O O . ILE A 1 73 ? 14.328 28.620 57.494 1.00 7.91 73 ILE A O 1
ATOM 555 N N . LEU A 1 74 ? 14.451 26.551 56.628 1.00 6.42 74 LEU A N 1
ATOM 556 C CA . LEU A 1 74 ? 13.540 25.997 57.627 1.00 7.62 74 LEU A CA 1
ATOM 557 C C . LEU A 1 74 ? 14.230 26.049 58.988 1.00 7.37 74 LEU A C 1
ATOM 558 O O . LEU A 1 74 ? 13.612 26.393 59.994 1.00 8.05 74 LEU A O 1
ATOM 563 N N . GLY A 1 75 ? 15.516 25.711 59.012 1.00 6.61 75 GLY A N 1
ATOM 564 C CA . GLY A 1 75 ? 16.265 25.747 60.258 1.00 6.32 75 GLY A CA 1
ATOM 565 C C . GLY A 1 75 ? 16.365 27.164 60.798 1.00 7.09 75 GLY A C 1
ATOM 566 O O . GLY A 1 75 ? 16.309 27.382 62.006 1.00 6.44 75 GLY A O 1
ATOM 567 N N . TRP A 1 76 ? 16.514 28.134 59.899 1.00 5.97 76 TRP A N 1
ATOM 568 C CA . TRP A 1 76 ? 16.615 29.532 60.298 1.00 7.31 76 TRP A CA 1
ATOM 569 C C . TRP A 1 76 ? 15.294 29.989 60.918 1.00 8.12 76 TRP A C 1
ATOM 570 O O . TRP A 1 76 ? 15.287 30.730 61.903 1.00 9.13 76 TRP A O 1
ATOM 581 N N A SER A 1 77 ? 14.189 29.531 60.340 0.50 8.85 77 SER A N 1
ATOM 582 N N B SER A 1 77 ? 14.176 29.551 60.348 0.50 8.55 77 SER A N 1
ATOM 583 C CA A SER A 1 77 ? 12.859 29.882 60.826 0.50 10.08 77 SER A CA 1
ATOM 584 C CA B SER A 1 77 ? 12.870 29.944 60.873 0.50 9.79 77 SER A CA 1
ATOM 585 C C A SER A 1 77 ? 12.673 29.437 62.275 0.50 10.75 77 SER A C 1
ATOM 586 C C B SER A 1 77 ? 12.680 29.447 62.303 0.50 10.33 77 SER A C 1
ATOM 587 O O A SER A 1 77 ? 12.183 30.196 63.113 0.50 10.87 77 SER A O 1
ATOM 588 O O B SER A 1 77 ? 12.184 30.179 63.159 0.50 10.43 77 SER A O 1
ATOM 593 N N . LEU A 1 78 ? 13.071 28.203 62.562 1.00 9.56 78 LEU A N 1
ATOM 594 C CA . LEU A 1 78 ? 12.939 27.642 63.904 1.00 10.72 78 LEU A CA 1
ATOM 595 C C . LEU A 1 78 ? 13.863 28.355 64.890 1.00 11.46 78 LEU A C 1
ATOM 596 O O . LEU A 1 78 ? 13.493 28.610 66.036 1.00 11.38 78 LEU A O 1
ATOM 601 N N . TYR A 1 79 ? 15.068 28.673 64.432 1.00 9.93 79 TYR A N 1
ATOM 602 C CA . TYR A 1 79 ? 16.055 29.351 65.263 1.00 11.06 79 TYR A CA 1
ATOM 603 C C . TYR A 1 79 ? 15.625 30.761 65.663 1.00 12.17 79 TYR A C 1
ATOM 604 O O . TYR A 1 79 ? 15.767 31.156 66.820 1.00 13.47 79 TYR A O 1
ATOM 613 N N . GLU A 1 80 ? 15.098 31.518 64.706 1.00 10.06 80 GLU A N 1
ATOM 614 C CA . GLU A 1 80 ? 14.681 32.897 64.962 1.00 11.17 80 GLU A CA 1
ATOM 615 C C . GLU A 1 80 ? 13.301 33.062 65.594 1.00 11.71 80 GLU A C 1
ATOM 616 O O . GLU A 1 80 ? 13.081 34.001 66.361 1.00 12.29 80 GLU A O 1
ATOM 622 N N . PHE A 1 81 ? 12.371 32.169 65.265 1.00 10.30 81 PHE A N 1
ATOM 623 C CA . PHE A 1 81 ? 11.008 32.271 65.784 1.00 11.71 81 PHE A CA 1
ATOM 624 C C . PHE A 1 81 ? 10.540 31.023 66.526 1.00 10.74 81 PHE A C 1
ATOM 625 O O . PHE A 1 81 ? 9.386 30.616 66.398 1.00 11.02 81 PHE A O 1
ATOM 633 N N . LYS A 1 82 ? 11.429 30.433 67.316 1.00 11.24 82 LYS A N 1
ATOM 634 C CA . LYS A 1 82 ? 11.107 29.227 68.064 1.00 12.73 82 LYS A CA 1
ATOM 635 C C . LYS A 1 82 ? 9.807 29.316 68.860 1.00 12.74 82 LYS A C 1
ATOM 636 O O . LYS A 1 82 ? 9.042 28.352 68.909 1.00 12.20 82 LYS A O 1
ATOM 642 N N . GLU A 1 83 ? 9.564 30.466 69.484 1.00 12.95 83 GLU A N 1
ATOM 643 C CA . GLU A 1 83 ? 8.357 30.667 70.286 1.00 15.16 83 GLU A CA 1
ATOM 644 C C . GLU A 1 83 ? 7.087 30.413 69.490 1.00 14.51 83 GLU A C 1
ATOM 645 O O . GLU A 1 83 ? 6.114 29.868 70.013 1.00 14.08 83 GLU A O 1
ATOM 651 N N . SER A 1 84 ? 7.095 30.816 68.224 1.00 13.10 84 SER A N 1
ATOM 652 C CA . SER A 1 84 ? 5.933 30.630 67.362 1.00 14.27 84 SER A CA 1
ATOM 653 C C . SER A 1 84 ? 5.610 29.159 67.158 1.00 13.86 84 SER A C 1
ATOM 654 O O . SER A 1 84 ? 4.442 28.781 67.106 1.00 13.85 84 SER A O 1
ATOM 657 N N . PHE A 1 85 ? 6.644 28.331 67.029 1.00 12.89 85 PHE A N 1
ATOM 658 C CA . PHE A 1 85 ? 6.437 26.902 66.843 1.00 12.11 85 PHE A CA 1
ATOM 659 C C . PHE A 1 85 ? 5.988 26.243 68.153 1.00 11.80 85 PHE A C 1
ATOM 660 O O . PHE A 1 85 ? 5.082 25.407 68.155 1.00 11.65 85 PHE A O 1
ATOM 668 N N . ASP A 1 86 ? 6.615 26.619 69.264 1.00 12.80 86 ASP A N 1
ATOM 669 C CA . ASP A 1 86 ? 6.249 26.044 70.558 1.00 13.86 86 ASP A CA 1
ATOM 670 C C . ASP A 1 86 ? 4.797 26.353 70.917 1.00 14.85 86 ASP A C 1
ATOM 671 O O . ASP A 1 86 ? 4.033 25.458 71.270 1.00 16.07 86 ASP A O 1
ATOM 676 N N . ALA A 1 87 ? 4.429 27.626 70.819 1.00 15.82 87 ALA A N 1
ATOM 677 C CA . ALA A 1 87 ? 3.081 28.076 71.157 1.00 17.04 87 ALA A CA 1
ATOM 678 C C . ALA A 1 87 ? 1.974 27.424 70.338 1.00 17.89 87 ALA A C 1
ATOM 679 O O . ALA A 1 87 ? 0.874 27.199 70.848 1.00 18.94 87 ALA A O 1
ATOM 681 N N . THR A 1 88 ? 2.257 27.120 69.074 1.00 16.57 88 THR A N 1
ATOM 682 C CA . THR A 1 88 ? 1.261 26.501 68.205 1.00 16.05 88 THR A CA 1
ATOM 683 C C . THR A 1 88 ? 1.369 24.982 68.158 1.00 15.81 88 THR A C 1
ATOM 684 O O . THR A 1 88 ? 0.636 24.329 67.418 1.00 17.28 88 THR A O 1
ATOM 688 N N . GLY A 1 89 ? 2.284 24.424 68.945 1.00 14.96 89 GLY A N 1
ATOM 689 C CA . GLY A 1 89 ? 2.454 22.982 68.976 1.00 16.12 89 GLY A CA 1
ATOM 690 C C . GLY A 1 89 ? 3.000 22.382 67.689 1.00 16.14 89 GLY A C 1
ATOM 691 O O . GLY A 1 89 ? 2.676 21.242 67.344 1.00 16.91 89 GLY A O 1
ATOM 692 N N . ASN A 1 90 ? 3.833 23.137 66.980 1.00 13.89 90 ASN A N 1
ATOM 693 C CA . ASN A 1 90 ? 4.409 22.652 65.730 1.00 13.76 90 ASN A CA 1
ATOM 694 C C . ASN A 1 90 ? 5.894 22.315 65.799 1.00 13.69 90 ASN A C 1
ATOM 695 O O . ASN A 1 90 ? 6.469 21.832 64.823 1.00 12.44 90 ASN A O 1
ATOM 700 N N . THR A 1 91 ? 6.516 22.550 66.946 1.00 12.40 91 THR A N 1
ATOM 701 C CA . THR A 1 91 ? 7.942 22.280 67.085 1.00 12.94 91 THR A CA 1
ATOM 702 C C . THR A 1 91 ? 8.344 20.833 66.824 1.00 13.39 91 THR A C 1
ATOM 703 O O . THR A 1 91 ? 9.333 20.575 66.139 1.00 13.11 91 THR A O 1
ATOM 707 N N . THR A 1 92 ? 7.586 19.891 67.373 1.00 14.42 92 THR A N 1
ATOM 708 C CA . THR A 1 92 ? 7.894 18.477 67.195 1.00 14.58 92 THR A CA 1
ATOM 709 C C . THR A 1 92 ? 7.888 18.054 65.731 1.00 13.97 92 THR A C 1
ATOM 710 O O . THR A 1 92 ? 8.818 17.393 65.269 1.00 13.17 92 THR A O 1
ATOM 714 N N . LYS A 1 93 ? 6.841 18.431 65.006 1.00 12.52 93 LYS A N 1
ATOM 715 C CA . LYS A 1 93 ? 6.728 18.078 63.596 1.00 11.54 93 LYS A CA 1
ATOM 716 C C . LYS A 1 93 ? 7.835 18.766 62.800 1.00 11.48 93 LYS A C 1
ATOM 717 O O . LYS A 1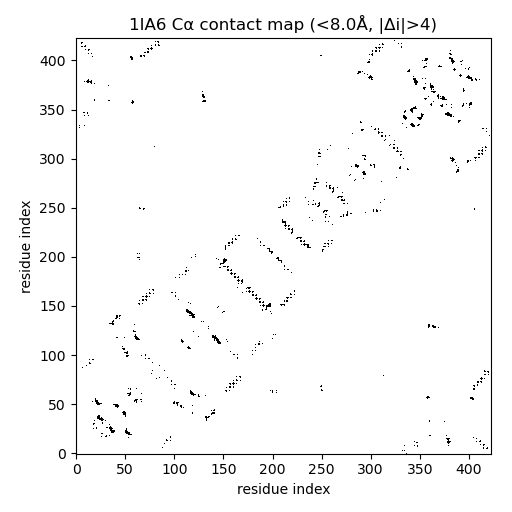 93 ? 8.456 18.157 61.933 1.00 11.25 93 LYS A O 1
ATOM 723 N N . MET A 1 94 ? 8.083 20.036 63.106 1.00 9.88 94 MET A N 1
ATOM 724 C CA . MET A 1 94 ? 9.125 20.788 62.416 1.00 10.44 94 MET A CA 1
ATOM 725 C C . MET A 1 94 ? 10.477 20.085 62.553 1.00 11.28 94 MET A C 1
ATOM 726 O O . MET A 1 94 ? 11.218 19.950 61.578 1.00 8.94 94 MET A O 1
ATOM 731 N N . LEU A 1 95 ? 10.800 19.640 63.765 1.00 10.99 95 LEU A N 1
ATOM 732 C CA . LEU A 1 95 ? 12.067 18.955 64.002 1.00 11.68 95 LEU A CA 1
ATOM 733 C C . LEU A 1 95 ? 12.156 17.655 63.215 1.00 12.25 95 LEU A C 1
ATOM 734 O O . LEU A 1 95 ? 13.235 17.268 62.763 1.00 11.60 95 LEU A O 1
ATOM 739 N N . GLN A 1 96 ? 11.025 16.980 63.047 1.00 11.06 96 GLN A N 1
ATOM 740 C CA . GLN A 1 96 ? 11.015 15.746 62.279 1.00 12.23 96 GLN A CA 1
ATOM 741 C C . GLN A 1 96 ? 11.338 16.044 60.812 1.00 9.97 96 GLN A C 1
ATOM 742 O O . GLN A 1 96 ? 12.106 15.315 60.191 1.00 9.34 96 GLN A O 1
ATOM 748 N N . GLN A 1 97 ? 10.768 17.116 60.265 1.00 8.40 97 GLN A N 1
ATOM 749 C CA . GLN A 1 97 ? 11.020 17.471 58.865 1.00 9.45 97 GLN A CA 1
ATOM 750 C C . GLN A 1 97 ? 12.495 17.798 58.683 1.00 9.35 97 GLN A C 1
ATOM 751 O O . GLN A 1 97 ? 13.122 17.387 57.706 1.00 8.37 97 GLN A O 1
ATOM 757 N N . LEU A 1 98 ? 13.047 18.534 59.640 1.00 8.52 98 LEU A N 1
ATOM 758 C CA . LEU A 1 98 ? 14.451 18.919 59.581 1.00 7.81 98 LEU A CA 1
ATOM 759 C C . LEU A 1 98 ? 15.390 17.722 59.697 1.00 8.06 98 LEU A C 1
ATOM 760 O O . LEU A 1 98 ? 16.358 17.611 58.945 1.00 8.54 98 LEU A O 1
ATOM 765 N N . LYS A 1 99 ? 15.105 16.816 60.624 1.00 8.09 99 LYS A N 1
ATOM 766 C CA . LYS A 1 99 ? 15.973 15.659 60.784 1.00 8.96 99 LYS A CA 1
ATOM 767 C C . LYS A 1 99 ? 15.938 14.768 59.548 1.00 8.46 99 LYS A C 1
ATOM 768 O O . LYS A 1 99 ? 16.919 14.085 59.241 1.00 8.00 99 LYS A O 1
ATOM 774 N N . TYR A 1 100 ? 14.819 14.776 58.827 1.00 9.50 100 TYR A N 1
ATOM 775 C CA . TYR A 1 100 ? 14.732 13.960 57.624 1.00 8.89 100 TYR A CA 1
ATOM 776 C C . TYR A 1 100 ? 15.725 14.518 56.601 1.00 9.32 100 TYR A C 1
ATOM 777 O O . TYR A 1 100 ? 16.299 13.768 55.806 1.00 8.73 100 TYR A O 1
ATOM 786 N N . PHE A 1 101 ? 15.924 15.836 56.623 1.00 8.13 101 PHE A N 1
ATOM 787 C CA . PHE A 1 101 ? 16.884 16.482 55.722 1.00 8.11 101 PHE A CA 1
ATOM 788 C C . PHE A 1 101 ? 18.307 16.143 56.166 1.00 7.87 101 PHE A C 1
ATOM 789 O O . PHE A 1 101 ? 19.121 15.661 55.382 1.00 8.01 101 PHE A O 1
ATOM 797 N N . THR A 1 102 ? 18.611 16.412 57.432 1.00 7.10 102 THR A N 1
ATOM 798 C CA . THR A 1 102 ? 19.966 16.185 57.916 1.00 8.49 102 THR A CA 1
ATOM 799 C C . THR A 1 102 ? 20.434 14.736 57.893 1.00 8.41 102 THR A C 1
ATOM 800 O O . THR A 1 102 ? 21.609 14.482 57.641 1.00 8.72 102 THR A O 1
ATOM 804 N N . ASP A 1 103 ? 19.534 13.784 58.131 1.00 7.79 103 ASP A N 1
ATOM 805 C CA . ASP A 1 103 ? 19.928 12.374 58.085 1.00 9.60 103 ASP A CA 1
ATOM 806 C C . ASP A 1 103 ? 20.454 12.067 56.685 1.00 9.69 103 ASP A C 1
ATOM 807 O O . ASP A 1 103 ? 21.414 11.311 56.512 1.00 10.58 103 ASP A O 1
ATOM 812 N N . TYR A 1 104 ? 19.803 12.656 55.687 1.00 8.38 104 TYR A N 1
ATOM 813 C CA . TYR A 1 104 ? 20.179 12.467 54.292 1.00 8.77 104 TYR A CA 1
ATOM 814 C C . TYR A 1 104 ? 21.531 13.118 53.996 1.00 7.43 104 TYR A C 1
ATOM 815 O O . TYR A 1 104 ? 22.380 12.522 53.336 1.00 8.39 104 TYR A O 1
ATOM 824 N N . PHE A 1 105 ? 21.743 14.333 54.491 1.00 6.68 105 PHE A N 1
ATOM 825 C CA . PHE A 1 105 ? 23.014 15.011 54.259 1.00 6.97 105 PHE A CA 1
ATOM 826 C C . PHE A 1 105 ? 24.183 14.226 54.857 1.00 8.20 105 PHE A C 1
ATOM 827 O O . PHE A 1 105 ? 25.249 14.122 54.244 1.00 7.36 105 PHE A O 1
ATOM 835 N N . LEU A 1 106 ? 23.982 13.680 56.053 1.00 10.04 106 LEU A N 1
ATOM 836 C CA . LEU A 1 106 ? 25.032 12.914 56.716 1.00 10.84 106 LEU A CA 1
ATOM 837 C C . LEU A 1 106 ? 25.371 11.641 55.943 1.00 11.80 106 LEU A C 1
ATOM 838 O O . LEU A 1 106 ? 26.542 11.300 55.793 1.00 11.45 106 LEU A O 1
ATOM 843 N N . LYS A 1 107 ? 24.351 10.947 55.448 1.00 11.07 107 LYS A N 1
ATOM 844 C CA . LYS A 1 107 ? 24.567 9.724 54.678 1.00 13.24 107 LYS A CA 1
ATOM 845 C C . LYS A 1 107 ? 25.276 10.029 53.356 1.00 11.67 107 LYS A C 1
ATOM 846 O O . LYS A 1 107 ? 26.034 9.205 52.838 1.00 10.13 107 LYS A O 1
ATOM 852 N N . SER A 1 108 ? 25.036 11.222 52.824 1.00 9.19 108 SER A N 1
ATOM 853 C CA . SER A 1 108 ? 25.639 11.640 51.562 1.00 10.49 108 SER A CA 1
ATOM 854 C C . SER A 1 108 ? 27.088 12.109 51.710 1.00 11.05 108 SER A C 1
ATOM 855 O O . SER A 1 108 ? 27.718 12.482 50.726 1.00 11.91 108 SER A O 1
ATOM 858 N N . HIS A 1 109 ? 27.605 12.089 52.936 1.00 10.44 109 HIS A N 1
ATOM 859 C CA . HIS A 1 109 ? 28.977 12.515 53.230 1.00 12.13 109 HIS A CA 1
ATOM 860 C C . HIS A 1 109 ? 29.714 11.311 53.834 1.00 14.36 109 HIS A C 1
ATOM 861 O O . HIS A 1 109 ? 29.975 11.271 55.039 1.00 12.84 109 HIS A O 1
ATOM 868 N N . PRO A 1 110 ? 30.048 10.310 52.997 1.00 15.72 110 PRO A N 1
ATOM 869 C CA . PRO A 1 110 ? 30.744 9.080 53.403 1.00 17.69 110 PRO A CA 1
ATOM 870 C C . PRO A 1 110 ? 32.121 9.260 54.043 1.00 18.00 110 PRO A C 1
ATOM 871 O O . PRO A 1 110 ? 32.507 8.483 54.916 1.00 19.67 110 PRO A O 1
ATOM 875 N N . ASN A 1 111 ? 32.862 10.266 53.593 1.00 17.39 111 ASN A N 1
ATOM 876 C CA . ASN A 1 111 ? 34.177 10.562 54.153 1.00 17.42 111 ASN A CA 1
ATOM 877 C C . ASN A 1 111 ? 34.328 12.078 54.226 1.00 17.95 111 ASN A C 1
ATOM 878 O O . ASN A 1 111 ? 33.465 12.809 53.743 1.00 16.39 111 ASN A O 1
ATOM 883 N N . SER A 1 112 ? 35.416 12.551 54.824 1.00 17.00 112 SER A N 1
ATOM 884 C CA . SER A 1 112 ? 35.622 13.987 54.999 1.00 17.41 112 SER A CA 1
ATOM 885 C C . SER A 1 112 ? 35.716 14.853 53.744 1.00 16.68 112 SER A C 1
ATOM 886 O O . SER A 1 112 ? 35.484 16.057 53.819 1.00 16.72 112 SER A O 1
ATOM 889 N N . THR A 1 113 ? 36.045 14.266 52.598 1.00 15.16 113 THR A N 1
ATOM 890 C CA . THR A 1 113 ? 36.172 15.064 51.383 1.00 16.62 113 THR A CA 1
ATOM 891 C C . THR A 1 113 ? 35.215 14.712 50.245 1.00 15.68 113 THR A C 1
ATOM 892 O O . THR A 1 113 ? 35.465 15.068 49.092 1.00 15.96 113 THR A O 1
ATOM 896 N N . THR A 1 114 ? 34.117 14.033 50.557 1.00 14.33 114 THR A N 1
ATOM 897 C CA . THR A 1 114 ? 33.164 13.661 49.516 1.00 13.98 114 THR A CA 1
ATOM 898 C C . THR A 1 114 ? 31.732 13.983 49.909 1.00 12.35 114 THR A C 1
ATOM 899 O O . THR A 1 114 ? 31.339 13.796 51.059 1.00 13.19 114 THR A O 1
ATOM 903 N N . PHE A 1 115 ? 30.957 14.481 48.950 1.00 11.04 115 PHE A N 1
ATOM 904 C CA . PHE A 1 115 ? 29.558 14.796 49.203 1.00 9.85 115 PHE A CA 1
ATOM 905 C C . PHE A 1 115 ? 28.731 14.616 47.942 1.00 8.98 115 PHE A C 1
ATOM 906 O O . PHE A 1 115 ? 28.913 15.347 46.966 1.00 9.91 115 PHE A O 1
ATOM 914 N N . TYR A 1 116 ? 27.832 13.634 47.968 1.00 9.27 116 TYR A N 1
ATOM 915 C CA . TYR A 1 116 ? 26.942 13.361 46.843 1.00 9.93 116 TYR A CA 1
ATOM 916 C C . TYR A 1 116 ? 25.798 14.350 46.966 1.00 10.63 116 TYR A C 1
ATOM 917 O O . TYR A 1 116 ? 25.243 14.513 48.057 1.00 10.78 116 TYR A O 1
ATOM 926 N N . TYR A 1 117 ? 25.432 15.011 45.868 1.00 10.15 117 TYR A N 1
ATOM 927 C CA . TYR A 1 117 ? 24.365 16.001 45.966 1.00 10.13 117 TYR A CA 1
ATOM 928 C C . TYR A 1 117 ? 23.221 15.958 44.961 1.00 9.60 117 TYR A C 1
ATOM 929 O O . TYR A 1 117 ? 22.366 16.841 44.962 1.00 11.44 117 TYR A O 1
ATOM 938 N N . GLN A 1 118 ? 23.195 14.953 44.095 1.00 8.90 118 GLN A N 1
ATOM 939 C CA . GLN A 1 118 ? 22.071 14.826 43.179 1.00 8.74 118 GLN A CA 1
ATOM 940 C C . GLN A 1 118 ? 21.797 13.374 42.864 1.00 9.90 118 GLN A C 1
ATOM 941 O O . GLN A 1 118 ? 22.683 12.639 42.429 1.00 9.61 118 GLN A O 1
ATOM 947 N N . VAL A 1 119 ? 20.563 12.961 43.121 1.00 8.99 119 VAL A N 1
ATOM 948 C CA . VAL A 1 119 ? 20.128 11.603 42.842 1.00 9.81 119 VAL A CA 1
ATOM 949 C C . VAL A 1 119 ? 18.995 11.736 41.841 1.00 10.04 119 VAL A C 1
ATOM 950 O O . VAL A 1 119 ? 17.995 12.405 42.115 1.00 9.30 119 VAL A O 1
ATOM 954 N N . GLY A 1 120 ? 19.167 11.107 40.683 1.00 10.31 120 GLY A N 1
ATOM 955 C CA . GLY A 1 120 ? 18.170 11.178 39.630 1.00 11.01 120 GLY A CA 1
ATOM 956 C C . GLY A 1 120 ? 18.659 12.073 38.505 1.00 11.35 120 GLY A C 1
ATOM 957 O O . GLY A 1 120 ? 19.564 12.889 38.691 1.00 10.11 120 GLY A O 1
ATOM 958 N N . GLU A 1 121 ? 18.069 11.917 37.326 1.00 10.89 121 GLU A N 1
ATOM 959 C CA . GLU A 1 121 ? 18.445 12.725 36.172 1.00 10.62 121 GLU A CA 1
ATOM 960 C C . GLU A 1 121 ? 17.164 13.435 35.737 1.00 10.90 121 GLU A C 1
ATOM 961 O O . GLU A 1 121 ? 16.182 12.789 35.372 1.00 10.92 121 GLU A O 1
ATOM 967 N N . GLY A 1 122 ? 17.184 14.764 35.804 1.00 10.18 122 GLY A N 1
ATOM 968 C CA . GLY A 1 122 ? 16.019 15.570 35.476 1.00 11.16 122 GLY A CA 1
ATOM 969 C C . GLY A 1 122 ? 15.230 15.297 34.208 1.00 11.92 122 GLY A C 1
ATOM 970 O O . GLY A 1 122 ? 14.001 15.202 34.244 1.00 10.96 122 GLY A O 1
ATOM 971 N N . ASN A 1 123 ? 15.917 15.191 33.078 1.00 12.46 123 ASN A N 1
ATOM 972 C CA . ASN A 1 123 ? 15.235 14.956 31.811 1.00 13.60 123 ASN A CA 1
ATOM 973 C C . ASN A 1 123 ? 14.423 13.669 31.794 1.00 14.14 123 ASN A C 1
ATOM 974 O O . ASN A 1 123 ? 13.253 13.674 31.412 1.00 13.59 123 ASN A O 1
ATOM 979 N N . ALA A 1 124 ? 15.044 12.572 32.213 1.00 13.09 124 ALA A N 1
ATOM 980 C CA . ALA A 1 124 ? 14.374 11.277 32.236 1.00 12.93 124 ALA A CA 1
ATOM 981 C C . ALA A 1 124 ? 13.264 11.221 33.277 1.00 13.14 124 ALA A C 1
ATOM 982 O O . ALA A 1 124 ? 12.181 10.699 33.015 1.00 11.86 124 ALA A O 1
ATOM 984 N N . ASP A 1 125 ? 13.532 11.759 34.462 1.00 12.14 125 ASP A N 1
ATOM 985 C CA . ASP A 1 125 ? 12.535 11.745 35.526 1.00 12.23 125 ASP A CA 1
ATOM 986 C C . ASP A 1 125 ? 11.247 12.434 35.093 1.00 12.90 125 ASP A C 1
ATOM 987 O O . ASP A 1 125 ? 10.152 11.994 35.435 1.00 12.25 125 ASP A O 1
ATOM 992 N N . HIS A 1 126 ? 11.382 13.507 34.325 1.00 12.60 126 HIS A N 1
ATOM 993 C CA . HIS A 1 126 ? 10.223 14.262 33.875 1.00 15.93 126 HIS A CA 1
ATOM 994 C C . HIS A 1 126 ? 9.386 13.594 32.789 1.00 16.60 126 HIS A C 1
ATOM 995 O O . HIS A 1 126 ? 8.277 14.043 32.505 1.00 18.62 126 HIS A O 1
ATOM 1002 N N . THR A 1 127 ? 9.901 12.526 32.185 1.00 16.93 127 THR A N 1
ATOM 1003 C CA . THR A 1 127 ? 9.139 11.819 31.156 1.00 18.08 127 THR A CA 1
ATOM 1004 C C . THR A 1 127 ? 8.187 10.836 31.829 1.00 18.23 127 THR A C 1
ATOM 1005 O O . THR A 1 127 ? 7.322 10.246 31.180 1.00 18.55 127 THR A O 1
ATOM 1009 N N . TYR A 1 128 ? 8.353 10.668 33.137 1.00 16.25 128 TYR A N 1
ATOM 1010 C CA . TYR A 1 128 ? 7.522 9.758 33.916 1.00 16.88 128 TYR A CA 1
ATOM 1011 C C . TYR A 1 128 ? 6.428 10.515 34.661 1.00 16.92 128 TYR A C 1
ATOM 1012 O O . TYR A 1 128 ? 6.672 11.586 35.211 1.00 16.68 128 TYR A O 1
ATOM 1021 N N . TRP A 1 129 ? 5.219 9.965 34.660 1.00 16.13 129 TRP A N 1
ATOM 1022 C CA . TRP A 1 129 ? 4.118 10.574 35.392 1.00 16.57 129 TRP A CA 1
ATOM 1023 C C . TRP A 1 129 ? 3.327 9.469 36.070 1.00 16.35 129 TRP A C 1
ATOM 1024 O O . TRP A 1 129 ? 2.606 8.708 35.426 1.00 17.96 129 TRP A O 1
ATOM 1035 N N . GLY A 1 130 ? 3.493 9.387 37.384 1.00 16.28 130 GLY A N 1
ATOM 1036 C CA . GLY A 1 130 ? 2.826 8.382 38.186 1.00 16.01 130 GLY A CA 1
ATOM 1037 C C . GLY A 1 130 ? 3.327 8.539 39.608 1.00 16.29 130 GLY A C 1
ATOM 1038 O O . GLY A 1 130 ? 4.119 9.444 39.882 1.00 16.14 130 GLY A O 1
ATOM 1039 N N . ALA A 1 131 ? 2.879 7.672 40.508 1.00 13.99 131 ALA A N 1
ATOM 1040 C CA . ALA A 1 131 ? 3.295 7.744 41.905 1.00 14.64 131 ALA A CA 1
ATOM 1041 C C . ALA A 1 131 ? 4.777 7.423 42.065 1.0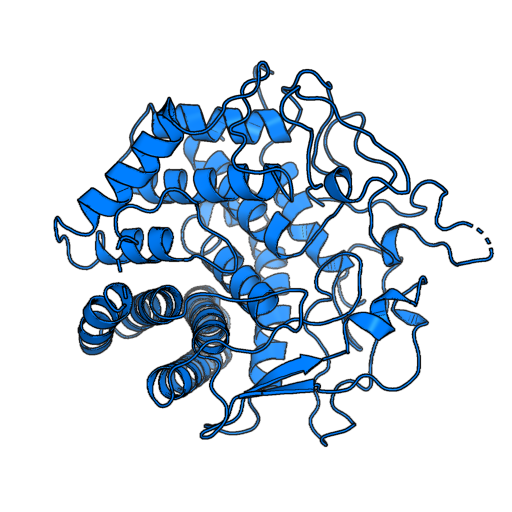0 13.32 131 ALA A C 1
ATOM 1042 O O . ALA A 1 131 ? 5.315 6.561 41.373 1.00 13.02 131 ALA A O 1
ATOM 1044 N N . PRO A 1 132 ? 5.463 8.127 42.980 1.00 12.51 132 PRO A N 1
ATOM 1045 C CA . PRO A 1 132 ? 6.888 7.854 43.175 1.00 11.65 132 PRO A CA 1
ATOM 1046 C C . PRO A 1 132 ? 7.120 6.426 43.660 1.00 13.08 132 PRO A C 1
ATOM 1047 O O . PRO A 1 132 ? 8.164 5.837 43.397 1.00 13.05 132 PRO A O 1
ATOM 1051 N N . GLU A 1 133 ? 6.131 5.871 44.356 1.00 13.76 133 GLU A N 1
ATOM 1052 C CA . GLU A 1 133 ? 6.239 4.512 44.879 1.00 15.56 133 GLU A CA 1
ATOM 1053 C C . GLU A 1 133 ? 6.304 3.457 43.777 1.00 17.40 133 GLU A C 1
ATOM 1054 O O . GLU A 1 133 ? 6.812 2.354 43.999 1.00 17.51 133 GLU A O 1
ATOM 1060 N N . GLU A 1 134 ? 5.794 3.793 42.595 1.00 17.29 134 GLU A N 1
ATOM 1061 C CA . GLU A 1 134 ? 5.782 2.850 41.479 1.00 19.48 134 GLU A CA 1
ATOM 1062 C C . GLU A 1 134 ? 6.818 3.155 40.399 1.00 19.92 134 GLU A C 1
ATOM 1063 O O . GLU A 1 134 ? 6.830 2.515 39.345 1.00 18.06 134 GLU A O 1
ATOM 1069 N N . GLN A 1 135 ? 7.683 4.133 40.653 1.00 18.94 135 GLN A N 1
ATOM 1070 C CA . GLN A 1 135 ? 8.726 4.487 39.696 1.00 18.93 135 GLN A CA 1
ATOM 1071 C C . GLN A 1 135 ? 9.915 3.577 39.990 1.00 20.43 135 GLN A C 1
ATOM 1072 O O . GLN A 1 135 ? 10.690 3.826 40.910 1.00 21.45 135 GLN A O 1
ATOM 1078 N N A THR A 1 136 ? 10.043 2.522 39.195 0.50 21.31 136 THR A N 1
ATOM 1079 N N B THR A 1 136 ? 10.065 2.525 39.190 0.50 21.85 136 THR A N 1
ATOM 1080 C CA A THR A 1 136 ? 11.117 1.555 39.366 0.50 22.83 136 THR A CA 1
ATOM 1081 C CA B THR A 1 136 ? 11.131 1.544 39.391 0.50 23.92 136 THR A CA 1
ATOM 1082 C C A THR A 1 136 ? 12.302 1.834 38.453 0.50 23.48 136 THR A C 1
ATOM 1083 C C B THR A 1 136 ? 12.413 1.699 38.567 0.50 25.08 136 THR A C 1
ATOM 1084 O O A THR A 1 136 ? 12.287 2.772 37.656 0.50 22.73 136 THR A O 1
ATOM 1085 O O B THR A 1 136 ? 13.170 0.742 38.422 0.50 26.01 136 THR A O 1
ATOM 1092 N N A GLY A 1 137 ? 13.327 1.001 38.576 0.50 25.18 137 GLY A N 1
ATOM 1093 N N B GLY A 1 137 ? 12.671 2.886 38.033 0.50 26.95 137 GLY A N 1
ATOM 1094 C CA A GLY A 1 137 ? 14.510 1.165 37.759 0.50 27.68 137 GLY A CA 1
ATOM 1095 C CA B GLY A 1 137 ? 13.877 3.067 37.244 0.50 29.13 137 GLY A CA 1
ATOM 1096 C C A GLY A 1 137 ? 15.666 1.714 38.564 0.50 29.09 137 GLY A C 1
ATOM 1097 C C B GLY A 1 137 ? 15.114 3.328 38.088 0.50 30.08 137 GLY A C 1
ATOM 1098 O O A GLY A 1 137 ? 15.662 1.660 39.795 0.50 29.66 137 GLY A O 1
ATOM 1099 O O B GLY A 1 137 ? 15.061 4.115 39.030 0.50 30.29 137 GLY A O 1
ATOM 1100 N N A GLN A 1 138 ? 16.655 2.256 37.866 0.50 30.03 138 GLN A N 1
ATOM 1101 N N B GLN A 1 138 ? 16.225 2.665 37.766 0.50 31.67 138 GLN A N 1
ATOM 1102 C CA A GLN A 1 138 ? 17.832 2.810 38.516 0.50 30.54 138 GLN A CA 1
ATOM 1103 C CA B GLN A 1 138 ? 17.467 2.878 38.508 0.50 32.32 138 GLN A CA 1
ATOM 1104 C C A GLN A 1 138 ? 18.008 4.309 38.347 0.50 29.07 138 GLN A C 1
ATOM 1105 C C B GLN A 1 138 ? 17.780 4.359 38.361 0.50 30.41 138 GLN A C 1
ATOM 1106 O O A GLN A 1 138 ? 18.022 4.822 37.231 0.50 30.04 138 GLN A O 1
ATOM 1107 O O B GLN A 1 138 ? 17.716 4.900 37.258 0.50 31.40 138 GLN A O 1
ATOM 1118 N N . ARG A 1 139 ? 18.124 5.011 39.468 1.00 26.98 139 ARG A N 1
ATOM 1119 C CA . ARG A 1 139 ? 18.388 6.440 39.446 1.00 22.99 139 ARG A CA 1
ATOM 1120 C C . ARG A 1 139 ? 19.884 6.620 39.625 1.00 18.98 139 ARG A C 1
ATOM 1121 O O . ARG A 1 139 ? 20.492 5.995 40.492 1.00 17.09 139 ARG A O 1
ATOM 1129 N N . PRO A 1 140 ? 20.500 7.474 38.804 1.00 15.46 140 PRO A N 1
ATOM 1130 C CA . PRO A 1 140 ? 21.940 7.692 38.927 1.00 14.69 140 PRO A CA 1
ATOM 1131 C C . PRO A 1 140 ? 22.306 8.700 40.009 1.00 15.02 140 PRO A C 1
ATOM 1132 O O . PRO A 1 140 ? 21.591 9.679 40.228 1.00 13.24 140 PRO A O 1
ATOM 1136 N N . SER A 1 141 ? 23.405 8.435 40.705 1.00 12.90 141 SER A N 1
ATOM 1137 C CA . SER A 1 141 ? 23.911 9.361 41.710 1.00 14.41 141 SER A CA 1
ATOM 1138 C C . SER A 1 141 ? 24.766 10.217 40.782 1.00 14.23 141 SER A C 1
ATOM 1139 O O . SER A 1 141 ? 25.985 10.060 40.692 1.00 15.85 141 SER A O 1
ATOM 1142 N N . LEU A 1 142 ? 24.085 11.112 40.075 1.00 13.38 142 LEU A N 1
ATOM 1143 C CA . LEU A 1 142 ? 24.685 11.961 39.054 1.00 11.93 142 LEU A CA 1
ATOM 1144 C C . LEU A 1 142 ? 25.859 12.873 39.391 1.00 12.75 142 LEU A C 1
ATOM 1145 O O . LEU A 1 142 ? 26.842 12.906 38.647 1.00 11.95 142 LEU A O 1
ATOM 1150 N N . TYR A 1 143 ? 25.765 13.619 40.486 1.00 12.00 143 TYR A N 1
ATOM 1151 C CA . TYR A 1 143 ? 26.836 14.540 40.853 1.00 12.07 143 TYR A CA 1
ATOM 1152 C C . TYR A 1 143 ? 27.336 14.386 42.285 1.00 13.12 143 TYR A C 1
ATOM 1153 O O . TYR A 1 143 ? 26.591 14.016 43.195 1.00 11.34 143 TYR A O 1
ATOM 1162 N N . LYS A 1 144 ? 28.613 14.692 42.471 1.00 13.40 144 LYS A N 1
ATOM 1163 C CA . LYS A 1 144 ? 29.233 14.632 43.782 1.00 14.18 144 LYS A CA 1
ATOM 1164 C C . LYS A 1 144 ? 30.343 15.670 43.818 1.00 14.10 144 LYS A C 1
ATOM 1165 O O . LYS A 1 144 ? 30.938 15.993 42.790 1.00 15.40 144 LYS A O 1
ATOM 1171 N N . ALA A 1 145 ? 30.603 16.202 45.003 1.00 12.94 145 ALA A N 1
ATOM 1172 C CA . ALA A 1 145 ? 31.654 17.180 45.181 1.00 12.35 145 ALA A CA 1
ATOM 1173 C C . ALA A 1 145 ? 32.824 16.477 45.853 1.00 11.37 145 ALA A C 1
ATOM 1174 O O . ALA A 1 145 ? 32.632 15.622 46.715 1.00 9.81 145 ALA A O 1
ATOM 1176 N N . ASP A 1 146 ? 34.032 16.814 45.421 1.00 13.05 146 ASP A N 1
ATOM 1177 C CA . ASP A 1 146 ? 35.251 16.257 45.993 1.00 14.35 146 ASP A CA 1
ATOM 1178 C C . ASP A 1 146 ? 36.381 17.240 45.694 1.00 14.16 146 ASP A C 1
ATOM 1179 O O . ASP A 1 146 ? 36.146 18.291 45.102 1.00 14.29 146 ASP A O 1
ATOM 1184 N N . PRO A 1 147 ? 37.618 16.926 46.106 1.00 16.15 147 PRO A N 1
ATOM 1185 C CA . PRO A 1 147 ? 38.734 17.845 45.850 1.00 18.13 147 PRO A CA 1
ATOM 1186 C C . PRO A 1 147 ? 38.909 18.344 44.415 1.00 18.67 147 PRO A C 1
ATOM 1187 O O . PRO A 1 147 ? 39.494 19.403 44.201 1.00 19.57 147 PRO A O 1
ATOM 1191 N N . SER A 1 148 ? 38.395 17.603 43.439 1.00 18.08 148 SER A N 1
ATOM 1192 C CA . SER A 1 148 ? 38.538 18.008 42.043 1.00 20.75 148 SER A CA 1
ATOM 1193 C C . SER A 1 148 ? 37.238 18.481 41.399 1.00 20.55 148 SER A C 1
ATOM 1194 O O . SER A 1 148 ? 37.229 18.896 40.240 1.00 20.37 148 SER A O 1
ATOM 1197 N N A SER A 1 149 ? 36.146 18.425 42.150 0.50 19.55 149 SER A N 1
ATOM 1198 N N B SER A 1 149 ? 36.148 18.413 42.161 0.50 19.37 149 SER A N 1
ATOM 1199 C CA A SER A 1 149 ? 34.841 18.843 41.648 0.50 18.54 149 SER A CA 1
ATOM 1200 C CA B SER A 1 149 ? 34.838 18.828 41.674 0.50 18.29 149 SER A CA 1
ATOM 1201 C C A SER A 1 149 ? 34.181 19.800 42.640 0.50 18.17 149 SER A C 1
ATOM 1202 C C B SER A 1 149 ? 34.187 19.806 42.657 0.50 18.00 149 SER A C 1
ATOM 1203 O O A SER A 1 149 ? 33.629 19.374 43.655 0.50 17.54 149 SER A O 1
ATOM 1204 O O B SER A 1 149 ? 33.635 19.397 43.678 0.50 17.53 149 SER A O 1
ATOM 1209 N N . PRO A 1 150 ? 34.231 21.111 42.353 1.00 15.68 150 PRO A N 1
ATOM 1210 C CA . PRO A 1 150 ? 33.644 22.137 43.219 1.00 15.57 150 PRO A CA 1
ATOM 1211 C C . PRO A 1 150 ? 32.119 22.194 43.240 1.00 13.59 150 PRO A C 1
ATOM 1212 O O . PRO A 1 150 ? 31.449 21.828 42.274 1.00 11.85 150 PRO A O 1
ATOM 1216 N N . ALA A 1 151 ? 31.592 22.669 44.362 1.00 11.31 151 ALA A N 1
ATOM 1217 C CA . ALA A 1 151 ? 30.156 22.835 44.560 1.00 10.82 151 ALA A CA 1
ATOM 1218 C C . ALA A 1 151 ? 30.031 23.688 45.816 1.00 8.69 151 ALA A C 1
ATOM 1219 O O . ALA A 1 151 ? 29.278 23.367 46.731 1.00 8.62 151 ALA A O 1
ATOM 1221 N N . SER A 1 152 ? 30.786 24.784 45.840 1.00 8.24 152 SER A N 1
ATOM 1222 C CA . SER A 1 152 ? 30.819 25.689 46.984 1.00 8.42 152 SER A CA 1
ATOM 1223 C C . SER A 1 152 ? 29.467 26.181 47.478 1.00 8.62 152 SER A C 1
ATOM 1224 O O . SER A 1 152 ? 29.256 26.305 48.687 1.00 8.60 152 SER A O 1
ATOM 1227 N N . ASP A 1 153 ? 28.556 26.478 46.558 1.00 7.81 153 ASP A N 1
ATOM 1228 C CA . ASP A 1 153 ? 27.245 26.964 46.965 1.00 8.54 153 ASP A CA 1
ATOM 1229 C C . ASP A 1 153 ? 26.420 25.858 47.620 1.00 9.05 153 ASP A C 1
ATOM 1230 O O . ASP A 1 153 ? 25.821 26.066 48.678 1.00 8.08 153 ASP A O 1
ATOM 1235 N N . ILE A 1 154 ? 26.402 24.683 47.002 1.00 8.19 154 ILE A N 1
ATOM 1236 C CA . ILE A 1 154 ? 25.656 23.552 47.537 1.00 6.89 154 ILE A CA 1
ATOM 1237 C C . ILE A 1 154 ? 26.234 23.112 48.881 1.00 8.28 154 ILE A C 1
ATOM 1238 O O . ILE A 1 154 ? 25.500 22.906 49.847 1.00 5.46 154 ILE A O 1
ATOM 1243 N N . LEU A 1 155 ? 27.556 22.985 48.939 1.00 6.28 155 LEU A N 1
ATOM 1244 C CA . LEU A 1 155 ? 28.230 22.570 50.161 1.00 6.97 155 LEU A CA 1
ATOM 1245 C C . LEU A 1 155 ? 27.974 23.547 51.301 1.00 6.59 155 LEU A C 1
ATOM 1246 O O . LEU A 1 155 ? 27.787 23.134 52.445 1.00 8.08 155 LEU A O 1
ATOM 1251 N N . SER A 1 156 ? 27.951 24.839 50.984 1.00 5.67 156 SER A N 1
ATOM 1252 C CA . SER A 1 156 ? 27.733 25.862 51.996 1.00 6.29 156 SER A CA 1
ATOM 1253 C C . SER A 1 156 ? 26.307 25.879 52.523 1.00 7.01 156 SER A C 1
ATOM 1254 O O . SER A 1 156 ? 26.097 26.034 53.722 1.00 6.14 156 SER A O 1
ATOM 1257 N N . GLU A 1 157 ? 25.323 25.724 51.643 1.00 6.48 157 GLU A N 1
ATOM 1258 C CA . GLU A 1 157 ? 23.945 25.718 52.114 1.00 6.64 157 GLU A CA 1
ATOM 1259 C C . GLU A 1 157 ? 23.706 24.488 52.985 1.00 6.77 157 GLU A C 1
ATOM 1260 O O . GLU A 1 157 ? 22.990 24.555 53.984 1.00 6.75 157 GLU A O 1
ATOM 1266 N N . THR A 1 158 ? 24.316 23.368 52.610 1.00 7.07 158 THR A N 1
ATOM 1267 C CA . THR A 1 158 ? 24.168 22.133 53.372 1.00 5.92 158 THR A CA 1
ATOM 1268 C C . THR A 1 158 ? 24.853 22.315 54.723 1.00 7.20 158 THR A C 1
ATOM 1269 O O . THR A 1 158 ? 24.337 21.892 55.754 1.00 6.93 158 THR A O 1
ATOM 1273 N N . SER A 1 159 ? 26.012 22.965 54.713 1.00 6.43 159 SER A N 1
ATOM 1274 C CA . SER A 1 159 ? 26.746 23.230 55.946 1.00 7.84 159 SER A CA 1
ATOM 1275 C C . SER A 1 159 ? 25.883 24.077 56.883 1.00 6.29 159 SER A C 1
ATOM 1276 O O . SER A 1 159 ? 25.766 23.783 58.075 1.00 7.60 159 SER A O 1
ATOM 1279 N N . ALA A 1 160 ? 25.275 25.130 56.341 1.00 6.73 160 ALA A N 1
ATOM 1280 C CA . ALA A 1 160 ? 24.436 26.013 57.146 1.00 5.21 160 ALA A CA 1
ATOM 1281 C C . ALA A 1 160 ? 23.256 25.250 57.729 1.00 5.38 160 ALA A C 1
ATOM 1282 O O . ALA A 1 160 ? 22.898 25.445 58.886 1.00 5.21 160 ALA A O 1
ATOM 1284 N N . ALA A 1 161 ? 22.651 24.383 56.926 1.00 5.00 161 ALA A N 1
ATOM 1285 C CA . ALA A 1 161 ? 21.514 23.596 57.391 1.00 5.48 161 ALA A CA 1
ATOM 1286 C C . ALA A 1 161 ? 21.933 22.695 58.550 1.00 6.22 161 ALA A C 1
ATOM 1287 O O . ALA A 1 161 ? 21.178 22.511 59.506 1.00 5.85 161 ALA A O 1
ATOM 1289 N N . LEU A 1 162 ? 23.137 22.132 58.456 1.00 5.51 162 LEU A N 1
ATOM 1290 C CA . LEU A 1 162 ? 23.654 21.240 59.492 1.00 5.69 162 LEU A CA 1
ATOM 1291 C C . LEU A 1 162 ? 24.038 21.997 60.762 1.00 6.92 162 LEU A C 1
ATOM 1292 O O . LEU A 1 162 ? 23.832 21.500 61.871 1.00 6.17 162 LEU A O 1
ATOM 1297 N N . THR A 1 163 ? 24.593 23.194 60.604 1.00 6.69 163 THR A N 1
ATOM 1298 C CA . THR A 1 163 ? 24.967 24.000 61.764 1.00 7.23 163 THR A CA 1
ATOM 1299 C C . THR A 1 163 ? 23.699 24.449 62.480 1.00 8.78 163 THR A C 1
ATOM 1300 O O . THR A 1 163 ? 23.635 24.462 63.708 1.00 8.59 163 THR A O 1
ATOM 1304 N N . LEU A 1 164 ? 22.684 24.822 61.709 1.00 7.44 164 LEU A N 1
ATOM 1305 C CA . LEU A 1 164 ? 21.428 25.246 62.315 1.00 8.12 164 LEU A CA 1
ATOM 1306 C C . LEU A 1 164 ? 20.794 24.074 63.055 1.00 8.98 164 LEU A C 1
ATOM 1307 O O . LEU A 1 164 ? 20.162 24.261 64.094 1.00 8.17 164 LEU A O 1
ATOM 1312 N N . MET A 1 165 ? 20.972 22.860 62.540 1.00 8.24 165 MET A N 1
ATOM 1313 C CA . MET A 1 165 ? 20.411 21.699 63.222 1.00 9.38 165 MET A CA 1
ATOM 1314 C C . MET A 1 165 ? 21.140 21.525 64.558 1.00 9.87 165 MET A C 1
ATOM 1315 O O . MET A 1 165 ? 20.522 21.205 65.575 1.00 9.66 165 MET A O 1
ATOM 1320 N N . TYR A 1 166 ? 22.454 21.739 64.559 1.00 9.66 166 TYR A N 1
ATOM 1321 C CA . TYR A 1 166 ? 23.217 21.631 65.799 1.00 9.61 166 TYR A CA 1
ATOM 1322 C C . TYR A 1 166 ? 22.620 22.614 66.807 1.00 10.62 166 TYR A C 1
ATOM 1323 O O . TYR A 1 166 ? 22.355 22.260 67.954 1.00 10.98 166 TYR A O 1
ATOM 1332 N N . LEU A 1 167 ? 22.395 23.846 66.361 1.00 9.70 167 LEU A N 1
ATOM 1333 C CA . LEU A 1 167 ? 21.841 24.885 67.226 1.00 9.50 167 LEU A CA 1
ATOM 1334 C C . LEU A 1 167 ? 20.420 24.582 67.693 1.00 11.50 167 LEU A C 1
ATOM 1335 O O . LEU A 1 167 ? 20.068 24.869 68.835 1.00 11.61 167 LEU A O 1
ATOM 1340 N N . ASN A 1 168 ? 19.611 23.995 66.816 1.00 9.21 168 ASN A N 1
ATOM 1341 C CA . ASN A 1 168 ? 18.224 23.681 67.150 1.00 9.39 168 ASN A CA 1
ATOM 1342 C C . ASN A 1 168 ? 18.007 22.327 67.828 1.00 10.22 168 ASN A C 1
ATOM 1343 O O . ASN A 1 168 ? 16.953 22.095 68.414 1.00 10.39 168 ASN A O 1
ATOM 1348 N N . TYR A 1 169 ? 18.999 21.444 67.764 1.00 10.59 169 TYR A N 1
ATOM 1349 C CA . TYR A 1 169 ? 18.847 20.097 68.316 1.00 11.90 169 TYR A CA 1
ATOM 1350 C C . TYR A 1 169 ? 19.753 19.728 69.494 1.00 13.49 169 TYR A C 1
ATOM 1351 O O . TYR A 1 169 ? 19.574 18.670 70.104 1.00 12.62 169 TYR A O 1
ATOM 1360 N N . LYS A 1 170 ? 20.713 20.588 69.817 1.00 13.53 170 LYS A N 1
ATOM 1361 C CA . LYS A 1 170 ? 21.657 20.307 70.901 1.00 15.40 170 LYS A CA 1
ATOM 1362 C C . LYS A 1 170 ? 21.024 19.996 72.255 1.00 16.14 170 LYS A C 1
ATOM 1363 O O . LYS A 1 170 ? 21.595 19.247 73.046 1.00 15.48 170 LYS A O 1
ATOM 1369 N N . ASN A 1 171 ? 19.855 20.566 72.522 1.00 15.11 171 ASN A N 1
ATOM 1370 C CA . ASN A 1 171 ? 19.165 20.335 73.790 1.00 18.95 171 ASN A CA 1
ATOM 1371 C C . ASN A 1 171 ? 18.352 19.042 73.796 1.00 17.97 171 ASN A C 1
ATOM 1372 O O . ASN A 1 171 ? 17.891 18.599 74.849 1.00 18.85 171 ASN A O 1
ATOM 1377 N N . ILE A 1 172 ? 18.179 18.442 72.622 1.00 15.59 172 ILE A N 1
ATOM 1378 C CA . ILE A 1 172 ? 17.409 17.207 72.490 1.00 15.97 172 ILE A CA 1
ATOM 1379 C C . ILE A 1 172 ? 18.313 15.981 72.412 1.00 16.41 172 ILE A C 1
ATOM 1380 O O . ILE A 1 172 ? 18.117 15.005 73.137 1.00 16.04 172 ILE A O 1
ATOM 1385 N N . ASP A 1 173 ? 19.300 16.040 71.525 1.00 14.00 173 ASP A N 1
ATOM 1386 C CA . ASP A 1 173 ? 20.256 14.954 71.338 1.00 13.55 173 ASP A CA 1
ATOM 1387 C C . ASP A 1 173 ? 21.574 15.639 70.999 1.00 14.24 173 ASP A C 1
ATOM 1388 O O . ASP A 1 173 ? 21.833 15.956 69.836 1.00 13.91 173 ASP A O 1
ATOM 1393 N N . SER A 1 174 ? 22.395 15.881 72.019 1.00 12.56 174 SER A N 1
ATOM 1394 C CA . SER A 1 174 ? 23.676 16.559 71.829 1.00 13.02 174 SER A CA 1
ATOM 1395 C C . SER A 1 174 ? 24.658 15.774 70.968 1.00 11.85 174 SER A C 1
ATOM 1396 O O . SER A 1 174 ? 25.480 16.365 70.267 1.00 12.54 174 SER A O 1
ATOM 1399 N N . ALA A 1 175 ? 24.584 14.448 71.021 1.00 10.09 175 ALA A N 1
ATOM 1400 C CA . ALA A 1 175 ? 25.481 13.617 70.224 1.00 10.15 175 ALA A CA 1
ATOM 1401 C C . ALA A 1 175 ? 25.167 13.786 68.738 1.00 10.25 175 ALA A C 1
ATOM 1402 O O . ALA A 1 175 ? 26.069 13.987 67.922 1.00 10.90 175 ALA A O 1
ATOM 1404 N N . TYR A 1 176 ? 23.886 13.706 68.387 1.00 9.71 176 TYR A N 1
ATOM 1405 C CA . TYR A 1 176 ? 23.484 13.868 66.995 1.00 9.43 176 TYR A CA 1
ATOM 1406 C C . TYR A 1 176 ? 23.796 15.289 66.543 1.00 8.71 176 TYR A C 1
ATOM 1407 O O . TYR A 1 176 ? 24.279 15.506 65.431 1.00 8.45 176 TYR A O 1
ATOM 1416 N N . ALA A 1 177 ? 23.519 16.257 67.410 1.00 8.98 177 ALA A N 1
ATOM 1417 C CA . ALA A 1 177 ? 23.772 17.656 67.088 1.00 8.58 177 ALA A CA 1
ATOM 1418 C C . ALA A 1 177 ? 25.243 17.889 66.761 1.00 9.63 177 ALA A C 1
ATOM 1419 O O . ALA A 1 177 ? 25.571 18.572 65.795 1.00 8.94 177 ALA A O 1
ATOM 1421 N N . THR A 1 178 ? 26.131 17.306 67.560 1.00 9.74 178 THR A N 1
ATOM 1422 C CA . THR A 1 178 ? 27.560 17.466 67.337 1.00 10.74 178 THR A CA 1
ATOM 1423 C C . THR A 1 178 ? 27.986 16.782 66.045 1.00 10.82 178 THR A C 1
ATOM 1424 O O . THR A 1 178 ? 28.888 17.253 65.359 1.00 11.24 178 THR A O 1
ATOM 1428 N N . LYS A 1 179 ? 27.335 15.672 65.713 1.00 10.01 179 LYS A N 1
ATOM 1429 C CA . LYS A 1 179 ? 27.639 14.970 64.473 1.00 11.19 179 LYS A CA 1
ATOM 1430 C C . LYS A 1 179 ? 27.322 15.921 63.318 1.00 9.62 179 LYS A C 1
ATOM 1431 O O . LYS A 1 179 ? 28.049 15.983 62.329 1.00 8.28 179 LYS A O 1
ATOM 1437 N N . CYS A 1 180 ? 26.234 16.672 63.458 1.00 9.17 180 CYS A N 1
ATOM 1438 C CA . CYS A 1 180 ? 25.844 17.635 62.431 1.00 9.34 180 CYS A CA 1
ATOM 1439 C C . CYS A 1 180 ? 26.865 18.760 62.309 1.00 9.17 180 CYS A C 1
ATOM 1440 O O . CYS A 1 180 ? 27.235 19.143 61.201 1.00 7.73 180 CYS A O 1
ATOM 1443 N N . LEU A 1 181 ? 27.319 19.290 63.444 1.00 8.28 181 LEU A N 1
ATOM 1444 C CA . LEU A 1 181 ? 28.300 20.373 63.428 1.00 9.54 181 LEU A CA 1
ATOM 1445 C C . LEU A 1 181 ? 29.630 19.913 62.826 1.00 9.13 181 LEU A C 1
ATOM 1446 O O . LEU A 1 181 ? 30.252 20.645 62.054 1.00 9.23 181 LEU A O 1
ATOM 1451 N N . ASN A 1 182 ? 30.079 18.710 63.180 1.00 9.34 182 ASN A N 1
ATOM 1452 C CA . ASN A 1 182 ? 31.336 18.215 62.627 1.00 10.03 182 ASN A CA 1
ATOM 1453 C C . ASN A 1 182 ? 31.230 18.092 61.108 1.00 9.86 182 ASN A C 1
ATOM 1454 O O . ASN A 1 182 ? 32.166 18.438 60.387 1.00 10.14 182 ASN A O 1
ATOM 1459 N N . ALA A 1 183 ? 30.094 17.604 60.621 1.00 8.33 183 ALA A N 1
ATOM 1460 C CA . ALA A 1 183 ? 29.900 17.472 59.177 1.00 9.68 183 ALA A CA 1
ATOM 1461 C C . ALA A 1 183 ? 29.848 18.860 58.548 1.00 8.10 183 ALA A C 1
ATOM 1462 O O . ALA A 1 183 ? 30.406 19.085 57.476 1.00 8.98 183 ALA A O 1
ATOM 1464 N N . ALA A 1 184 ? 29.183 19.791 59.227 1.00 8.55 184 ALA A N 1
ATOM 1465 C CA . ALA A 1 184 ? 29.061 21.158 58.729 1.00 9.11 184 ALA A CA 1
ATOM 1466 C C . ALA A 1 184 ? 30.433 21.805 58.552 1.00 9.63 184 ALA A C 1
ATOM 1467 O O . ALA A 1 184 ? 30.666 22.532 57.587 1.00 8.29 184 ALA A O 1
ATOM 1469 N N . LYS A 1 185 ? 31.339 21.541 59.489 1.00 8.81 185 LYS A N 1
ATOM 1470 C CA . LYS A 1 185 ? 32.681 22.105 59.419 1.00 10.54 185 LYS A CA 1
ATOM 1471 C C . LYS A 1 185 ? 33.433 21.554 58.222 1.00 10.11 185 LYS A C 1
ATOM 1472 O O . LYS A 1 185 ? 34.153 22.284 57.540 1.00 10.18 185 LYS A O 1
ATOM 1478 N N . GLU A 1 186 ? 33.262 20.261 57.970 1.00 11.06 186 GLU A N 1
ATOM 1479 C CA . GLU A 1 186 ? 33.946 19.612 56.856 1.00 10.38 186 GLU A CA 1
ATOM 1480 C C . GLU A 1 186 ? 33.420 20.049 55.494 1.00 10.14 186 GLU A C 1
ATOM 1481 O O . GLU A 1 186 ? 34.197 20.249 54.563 1.00 9.96 186 GLU A O 1
ATOM 1487 N N . LEU A 1 187 ? 32.105 20.195 55.371 1.00 7.54 187 LEU A N 1
ATOM 1488 C CA . LEU A 1 187 ? 31.519 20.609 54.100 1.00 8.42 187 LEU A CA 1
ATOM 1489 C C . LEU A 1 187 ? 31.930 22.043 53.773 1.00 9.01 187 LEU A C 1
ATOM 1490 O O . LEU A 1 187 ? 32.178 22.383 52.615 1.00 8.30 187 LEU A O 1
ATOM 1495 N N . TYR A 1 188 ? 32.008 22.879 54.803 1.00 8.72 188 TYR A N 1
ATOM 1496 C CA . TYR A 1 188 ? 32.416 24.269 54.624 1.00 9.28 188 TYR A CA 1
ATOM 1497 C C . TYR A 1 188 ? 33.866 24.283 54.147 1.00 10.40 188 TYR A C 1
ATOM 1498 O O . TYR A 1 188 ? 34.219 25.016 53.225 1.00 9.81 188 TYR A O 1
ATOM 1507 N N . ALA A 1 189 ? 34.698 23.457 54.780 1.00 11.16 189 ALA A N 1
ATOM 1508 C CA . ALA A 1 189 ? 36.109 23.360 54.422 1.00 12.08 189 ALA A CA 1
ATOM 1509 C C . ALA A 1 189 ? 36.253 22.979 52.952 1.00 11.39 189 ALA A C 1
ATOM 1510 O O . ALA A 1 189 ? 37.063 23.561 52.227 1.00 14.37 189 ALA A O 1
ATOM 1512 N N . MET A 1 190 ? 35.473 21.993 52.518 1.00 10.37 190 MET A N 1
ATOM 1513 C CA . MET A 1 190 ? 35.501 21.553 51.124 1.00 11.12 190 MET A CA 1
ATOM 1514 C C . MET A 1 190 ? 35.115 22.708 50.208 1.00 10.49 190 MET A C 1
ATOM 1515 O O . MET A 1 190 ? 35.736 22.929 49.166 1.00 10.79 190 MET A O 1
ATOM 1520 N N . GLY A 1 191 ? 34.075 23.433 50.607 1.00 9.38 191 GLY A N 1
ATOM 1521 C CA . GLY A 1 191 ? 33.590 24.546 49.813 1.00 10.38 191 GLY A CA 1
ATOM 1522 C C . GLY A 1 191 ? 34.576 25.676 49.601 1.00 11.25 191 GLY A C 1
ATOM 1523 O O . GLY A 1 191 ? 34.598 26.284 48.530 1.00 12.09 191 GLY A O 1
ATOM 1524 N N . LYS A 1 192 ? 35.389 25.987 50.605 1.00 11.12 192 LYS A N 1
ATOM 1525 C CA . LYS A 1 192 ? 36.338 27.073 50.422 1.00 13.62 192 LYS A CA 1
ATOM 1526 C C . LYS A 1 192 ? 37.670 26.599 49.849 1.00 12.92 192 LYS A C 1
ATOM 1527 O O . LYS A 1 192 ? 38.429 27.396 49.296 1.00 13.63 192 LYS A O 1
ATOM 1533 N N . ALA A 1 193 ? 37.934 25.300 49.954 1.00 12.54 193 ALA A N 1
ATOM 1534 C CA . ALA A 1 193 ? 39.174 24.722 49.433 1.00 12.74 193 ALA A CA 1
ATOM 1535 C C . ALA A 1 193 ? 39.219 24.776 47.903 1.00 13.84 193 ALA A C 1
ATOM 1536 O O . ALA A 1 193 ? 40.241 25.130 47.319 1.00 13.91 193 ALA A O 1
ATOM 1538 N N . ASN A 1 194 ? 38.111 24.411 47.263 1.00 14.16 194 ASN A N 1
ATOM 1539 C CA . ASN A 1 194 ? 38.001 24.431 45.802 1.00 16.17 194 ASN A CA 1
ATOM 1540 C C . ASN A 1 194 ? 36.725 25.212 45.505 1.00 15.40 194 ASN A C 1
ATOM 1541 O O . ASN A 1 194 ? 35.620 24.715 45.718 1.00 13.98 194 ASN A O 1
ATOM 1546 N N . GLN A 1 195 ? 36.885 26.429 45.002 1.00 13.66 195 GLN A N 1
ATOM 1547 C CA . GLN A 1 195 ? 35.751 27.308 44.751 1.00 14.06 195 GLN A CA 1
ATOM 1548 C C . GLN A 1 195 ? 35.126 27.311 43.362 1.00 14.31 195 GLN A C 1
ATOM 1549 O O . GLN A 1 195 ? 35.813 27.442 42.348 1.00 14.03 195 GLN A O 1
ATOM 1555 N N . GLY A 1 196 ? 33.801 27.185 43.344 1.00 12.52 196 GLY A N 1
ATOM 1556 C CA . GLY A 1 196 ? 33.040 27.169 42.106 1.00 13.24 196 GLY A CA 1
ATOM 1557 C C . GLY A 1 196 ? 31.627 26.694 42.408 1.00 14.05 196 GLY A C 1
ATOM 1558 O O . GLY A 1 196 ? 31.406 26.056 43.437 1.00 14.29 196 GLY A O 1
ATOM 1559 N N . VAL A 1 197 ? 30.663 26.995 41.542 1.00 13.65 197 VAL A N 1
ATOM 1560 C CA . VAL A 1 197 ? 29.295 26.547 41.796 1.00 12.60 197 VAL A CA 1
ATOM 1561 C C . VAL A 1 197 ? 29.105 25.081 41.418 1.00 13.70 197 VAL A C 1
ATOM 1562 O O . VAL A 1 197 ? 29.800 24.559 40.543 1.00 13.35 197 VAL A O 1
ATOM 1566 N N . GLY A 1 198 ? 28.161 24.423 42.087 1.00 12.59 198 GLY A N 1
ATOM 1567 C CA . GLY A 1 198 ? 27.880 23.024 41.815 1.00 10.85 198 GLY A CA 1
ATOM 1568 C C . GLY A 1 198 ? 27.025 22.858 40.571 1.00 12.05 198 GLY A C 1
ATOM 1569 O O . GLY A 1 198 ? 26.611 23.845 39.962 1.00 11.98 198 GLY A O 1
ATOM 1570 N N . ASN A 1 199 ? 26.755 21.611 40.196 1.00 11.81 199 ASN A N 1
ATOM 1571 C CA . ASN A 1 199 ? 25.958 21.315 39.009 1.00 12.94 199 ASN A CA 1
ATOM 1572 C C . ASN A 1 199 ? 24.492 21.051 39.345 1.00 12.48 199 ASN A C 1
ATOM 1573 O O . ASN A 1 199 ? 24.183 20.372 40.322 1.00 13.74 199 ASN A O 1
ATOM 1578 N N . GLY A 1 200 ? 23.597 21.584 38.521 1.00 11.02 200 GLY A N 1
ATOM 1579 C CA . GLY A 1 200 ? 22.174 21.379 38.727 1.00 11.75 200 GLY A CA 1
ATOM 1580 C C . GLY A 1 200 ? 21.478 21.188 37.392 1.00 13.11 200 GLY A C 1
ATOM 1581 O O . GLY A 1 200 ? 20.271 21.415 37.264 1.00 12.45 200 GLY A O 1
ATOM 1582 N N . GLN A 1 201 ? 22.245 20.747 36.398 1.00 11.83 201 GLN A N 1
ATOM 1583 C CA . GLN A 1 201 ? 21.729 20.550 35.051 1.00 13.75 201 GLN A CA 1
ATOM 1584 C C . GLN A 1 201 ? 21.138 21.880 34.591 1.00 15.18 201 GLN A C 1
ATOM 1585 O O . GLN A 1 201 ? 21.580 22.935 35.039 1.00 16.98 201 GLN A O 1
ATOM 1591 N N . SER A 1 202 ? 20.147 21.852 33.708 1.00 15.52 202 SER A N 1
ATOM 1592 C CA . SER A 1 202 ? 19.557 23.102 33.240 1.00 15.31 202 SER A CA 1
ATOM 1593 C C . SER A 1 202 ? 18.414 23.538 34.151 1.00 15.36 202 SER A C 1
ATOM 1594 O O . SER A 1 202 ? 17.822 24.601 33.960 1.00 16.17 202 SER A O 1
ATOM 1597 N N . PHE A 1 203 ? 18.122 22.718 35.153 1.00 12.17 203 PHE A N 1
ATOM 1598 C CA . PHE A 1 203 ? 17.028 22.985 36.079 1.00 12.45 203 PHE A CA 1
ATOM 1599 C C . PHE A 1 203 ? 17.400 23.975 37.167 1.00 12.26 203 PHE A C 1
ATOM 1600 O O . PHE A 1 203 ? 16.614 24.858 37.511 1.00 12.03 203 PHE A O 1
ATOM 1608 N N . TYR A 1 204 ? 18.598 23.822 37.712 1.00 9.19 204 TYR A N 1
ATOM 1609 C CA . TYR A 1 204 ? 19.068 24.725 38.749 1.00 9.36 204 TYR A CA 1
ATOM 1610 C C . TYR A 1 204 ? 20.451 25.240 38.397 1.00 10.25 204 TYR A C 1
ATOM 1611 O O . TYR A 1 204 ? 21.461 24.760 38.907 1.00 12.46 204 TYR A O 1
ATOM 1620 N N . GLN A 1 205 ? 20.482 26.217 37.498 1.00 10.54 205 GLN A N 1
ATOM 1621 C CA . GLN A 1 205 ? 21.732 26.820 37.059 1.00 13.78 205 GLN A CA 1
ATOM 1622 C C . GLN A 1 205 ? 22.151 27.915 38.035 1.00 13.08 205 GLN A C 1
ATOM 1623 O O . GLN A 1 205 ? 21.566 28.998 38.059 1.00 13.32 205 GLN A O 1
ATOM 1629 N N . ALA A 1 206 ? 23.171 27.622 38.838 1.00 12.81 206 ALA A N 1
ATOM 1630 C CA . ALA A 1 206 ? 23.658 28.562 39.843 1.00 12.39 206 ALA A CA 1
ATOM 1631 C C . ALA A 1 206 ? 24.599 29.605 39.257 1.00 13.79 206 ALA A C 1
ATOM 1632 O O . ALA A 1 206 ? 25.271 29.359 38.252 1.00 13.94 206 ALA A O 1
ATOM 1634 N N . THR A 1 207 ? 24.660 30.764 39.905 1.00 13.37 207 THR A N 1
ATOM 1635 C CA . THR A 1 207 ? 25.498 31.855 39.427 1.00 14.93 207 THR A CA 1
ATOM 1636 C C . THR A 1 207 ? 26.444 32.443 40.468 1.00 16.31 207 THR A C 1
ATOM 1637 O O . THR A 1 207 ? 27.325 33.230 40.124 1.00 18.04 207 THR A O 1
ATOM 1641 N N . SER A 1 208 ? 26.277 32.067 41.732 1.00 12.76 208 SER A N 1
ATOM 1642 C CA . SER A 1 208 ? 27.116 32.638 42.781 1.00 11.69 208 SER A CA 1
ATOM 1643 C C . SER A 1 208 ? 27.376 31.691 43.940 1.00 10.85 208 SER A C 1
ATOM 1644 O O . SER A 1 208 ? 26.512 30.895 44.294 1.00 10.23 208 SER A O 1
ATOM 1647 N N . PHE A 1 209 ? 28.560 31.792 44.542 1.00 9.62 209 PHE A N 1
ATOM 1648 C CA . PHE A 1 209 ? 28.879 30.950 45.691 1.00 10.13 209 PHE A CA 1
ATOM 1649 C C . PHE A 1 209 ? 29.445 31.756 46.863 1.00 9.95 209 PHE A C 1
ATOM 1650 O O . PHE A 1 209 ? 29.449 31.285 47.998 1.00 10.13 209 PHE A O 1
ATOM 1658 N N . GLY A 1 210 ? 29.905 32.973 46.592 1.00 8.67 210 GLY A N 1
ATOM 1659 C CA . GLY A 1 210 ? 30.451 33.806 47.653 1.00 9.06 210 GLY A CA 1
ATOM 1660 C C . GLY A 1 210 ? 29.402 34.112 48.709 1.00 7.87 210 GLY A C 1
ATOM 1661 O O . GLY A 1 210 ? 29.703 34.220 49.899 1.00 8.68 210 GLY A O 1
ATOM 1662 N N . ASP A 1 211 ? 28.160 34.256 48.266 1.00 7.83 211 ASP A N 1
ATOM 1663 C CA . ASP A 1 211 ? 27.052 34.529 49.170 1.00 7.81 211 ASP A CA 1
ATOM 1664 C C . ASP A 1 211 ? 26.838 33.336 50.104 1.00 6.80 211 ASP A C 1
ATOM 1665 O O . ASP A 1 211 ? 26.664 33.498 51.313 1.00 7.08 211 ASP A O 1
ATOM 1670 N N . ASP A 1 212 ? 26.864 32.134 49.541 1.00 7.11 212 ASP A N 1
ATOM 1671 C CA . ASP A 1 212 ? 26.665 30.925 50.330 1.00 6.43 212 ASP A CA 1
ATOM 1672 C C . ASP A 1 212 ? 27.802 30.683 51.323 1.00 7.16 212 ASP A C 1
ATOM 1673 O O . ASP A 1 212 ? 27.561 30.326 52.477 1.00 6.83 212 ASP A O 1
ATOM 1678 N N . LEU A 1 213 ? 29.042 30.877 50.883 1.00 7.34 213 LEU A N 1
ATOM 1679 C CA . LEU A 1 213 ? 30.180 30.689 51.777 1.00 8.86 213 LEU A CA 1
ATOM 1680 C C . LEU A 1 213 ? 30.094 31.638 52.969 1.00 9.30 213 LEU A C 1
ATOM 1681 O O . LEU A 1 213 ? 30.335 31.240 54.109 1.00 8.74 213 LEU A O 1
ATOM 1686 N N . ALA A 1 214 ? 29.753 32.896 52.699 1.00 8.38 214 ALA A N 1
ATOM 1687 C CA . ALA A 1 214 ? 29.642 33.905 53.750 1.00 9.45 214 ALA A CA 1
ATOM 1688 C C . ALA A 1 214 ? 28.536 33.514 54.721 1.00 8.42 214 ALA A C 1
ATOM 1689 O O . ALA A 1 214 ? 28.707 33.575 55.936 1.00 8.64 214 ALA A O 1
ATOM 1691 N N . TRP A 1 215 ? 27.397 33.118 54.167 1.00 8.69 215 TRP A N 1
ATOM 1692 C CA . TRP A 1 215 ? 26.243 32.689 54.949 1.00 7.14 215 TRP A CA 1
ATOM 1693 C C . TRP A 1 215 ? 26.602 31.508 55.861 1.00 7.70 215 TRP A C 1
ATOM 1694 O O . TRP A 1 215 ? 26.332 31.540 57.063 1.00 8.21 215 TRP A O 1
ATOM 1705 N N . ALA A 1 216 ? 27.222 30.476 55.295 1.00 7.04 216 ALA A N 1
ATOM 1706 C CA . ALA A 1 216 ? 27.611 29.305 56.075 1.00 9.00 216 ALA A CA 1
ATOM 1707 C C . ALA A 1 216 ? 28.611 29.688 57.162 1.00 8.07 216 ALA A C 1
ATOM 1708 O O . ALA A 1 216 ? 28.563 29.166 58.275 1.00 9.51 216 ALA A O 1
ATOM 1710 N N . ALA A 1 217 ? 29.509 30.610 56.830 1.00 8.42 217 ALA A N 1
ATOM 1711 C CA . ALA A 1 217 ? 30.523 31.069 57.769 1.00 8.44 217 ALA A CA 1
ATOM 1712 C C . ALA A 1 217 ? 29.913 31.782 58.975 1.00 9.13 217 ALA A C 1
ATOM 1713 O O . ALA A 1 217 ? 30.375 31.599 60.100 1.00 9.73 217 ALA A O 1
ATOM 1715 N N . THR A 1 218 ? 28.874 32.588 58.755 1.00 8.97 218 THR A N 1
ATOM 1716 C CA . THR A 1 218 ? 28.262 33.294 59.877 1.00 8.73 218 THR A CA 1
ATOM 1717 C C . THR A 1 218 ? 27.629 32.315 60.865 1.00 9.15 218 THR A C 1
ATOM 1718 O O . THR A 1 218 ? 27.639 32.557 62.071 1.00 9.12 218 THR A O 1
ATOM 1722 N N . TRP A 1 219 ? 27.088 31.208 60.366 1.00 7.95 219 TRP A N 1
ATOM 1723 C CA . TRP A 1 219 ? 26.478 30.229 61.259 1.00 8.54 219 TRP A CA 1
ATOM 1724 C C . TRP A 1 219 ? 27.537 29.457 62.039 1.00 8.62 219 TRP A C 1
ATOM 1725 O O . TRP A 1 219 ? 27.352 29.161 63.218 1.00 9.35 219 TRP A O 1
ATOM 1736 N N . LEU A 1 220 ? 28.652 29.139 61.392 1.00 7.64 220 LEU A N 1
ATOM 1737 C CA . LEU A 1 220 ? 29.714 28.429 62.089 1.00 9.34 220 LEU A CA 1
ATOM 1738 C C . LEU A 1 220 ? 30.258 29.326 63.197 1.00 9.95 220 LEU A C 1
ATOM 1739 O O . LEU A 1 220 ? 30.699 28.839 64.237 1.00 11.38 220 LEU A O 1
ATOM 1744 N N . TYR A 1 221 ? 30.216 30.640 62.986 1.00 10.92 221 TYR A N 1
ATOM 1745 C CA . TYR A 1 221 ? 30.679 31.562 64.019 1.00 12.21 221 TYR A CA 1
ATOM 1746 C C . TYR A 1 221 ? 29.713 31.510 65.203 1.00 11.82 221 TYR A C 1
ATOM 1747 O O . TYR A 1 221 ? 30.126 31.404 66.353 1.00 11.27 221 TYR A O 1
ATOM 1756 N N . THR A 1 222 ? 28.420 31.592 64.914 1.00 11.08 222 THR A N 1
ATOM 1757 C CA . THR A 1 222 ? 27.412 31.555 65.966 1.00 12.01 222 THR A CA 1
ATOM 1758 C C . THR A 1 222 ? 27.523 30.281 66.810 1.00 13.38 222 THR A C 1
ATOM 1759 O O . THR A 1 222 ? 27.321 30.308 68.022 1.00 13.21 222 THR A O 1
ATOM 1763 N N . ALA A 1 223 ? 27.864 29.170 66.168 1.00 12.72 223 ALA A N 1
ATOM 1764 C CA . ALA A 1 223 ? 27.973 27.901 66.875 1.00 13.27 223 ALA A CA 1
ATOM 1765 C C . ALA A 1 223 ? 29.297 27.673 67.595 1.00 13.52 223 ALA A C 1
ATOM 1766 O O . ALA A 1 223 ? 29.330 26.984 68.611 1.00 14.19 223 ALA A O 1
ATOM 1768 N N . THR A 1 224 ? 30.378 28.260 67.090 1.00 13.24 224 THR A N 1
ATOM 1769 C CA . THR A 1 224 ? 31.701 28.039 67.680 1.00 15.45 224 THR A CA 1
ATOM 1770 C C . THR A 1 224 ? 32.370 29.231 68.365 1.00 16.87 224 THR A C 1
ATOM 1771 O O . THR A 1 224 ? 33.322 29.051 69.123 1.00 18.18 224 THR A O 1
ATOM 1775 N N . ASN A 1 225 ? 31.881 30.437 68.098 1.00 18.06 225 ASN A N 1
ATOM 1776 C CA . ASN A 1 225 ? 32.469 31.649 68.662 1.00 20.19 225 ASN A CA 1
ATOM 1777 C C . ASN A 1 225 ? 33.902 31.834 68.162 1.00 19.83 225 ASN A C 1
ATOM 1778 O O . ASN A 1 225 ? 34.699 32.538 68.781 1.00 21.18 225 ASN A O 1
ATOM 1783 N N . ASP A 1 226 ? 34.223 31.199 67.039 1.00 18.22 226 ASP A N 1
ATOM 1784 C CA . ASP A 1 226 ? 35.552 31.302 66.440 1.00 17.95 226 ASP A CA 1
ATOM 1785 C C . ASP A 1 226 ? 35.540 32.414 65.389 1.00 17.94 226 ASP A C 1
ATOM 1786 O O . ASP A 1 226 ? 34.981 32.245 64.308 1.00 16.62 226 ASP A O 1
ATOM 1791 N N . SER A 1 227 ? 36.173 33.539 65.716 1.00 17.46 227 SER A N 1
ATOM 1792 C CA . SER A 1 227 ? 36.241 34.714 64.845 1.00 17.77 227 SER A CA 1
ATOM 1793 C C . SER A 1 227 ? 36.762 34.492 63.432 1.00 16.15 227 SER A C 1
ATOM 1794 O O . SER A 1 227 ? 36.422 35.249 62.523 1.00 16.07 227 SER A O 1
ATOM 1797 N N . THR A 1 228 ? 37.598 33.477 63.244 1.00 14.86 228 THR A N 1
ATOM 1798 C CA . THR A 1 228 ? 38.159 33.201 61.928 1.00 15.08 228 THR A CA 1
ATOM 1799 C C . THR A 1 228 ? 37.079 33.040 60.869 1.00 13.57 228 THR A C 1
ATOM 1800 O O . THR A 1 228 ? 37.287 33.385 59.708 1.00 13.33 228 THR A O 1
ATOM 1804 N N . TYR A 1 229 ? 35.924 32.515 61.266 1.00 12.33 229 TYR A N 1
ATOM 1805 C CA . TYR A 1 229 ? 34.834 32.327 60.317 1.00 11.86 229 TYR A CA 1
ATOM 1806 C C . TYR A 1 229 ? 34.301 33.659 59.805 1.00 11.67 229 TYR A C 1
ATOM 1807 O O . TYR A 1 229 ? 33.875 33.761 58.654 1.00 11.36 229 TYR A O 1
ATOM 1816 N N . ILE A 1 230 ? 34.317 34.683 60.653 1.00 10.90 230 ILE A N 1
ATOM 1817 C CA . ILE A 1 230 ? 33.826 35.990 60.228 1.00 12.24 230 ILE A CA 1
ATOM 1818 C C . ILE A 1 230 ? 34.865 36.639 59.319 1.00 12.77 230 ILE A C 1
ATOM 1819 O O . ILE A 1 230 ? 34.522 37.376 58.398 1.00 13.25 230 ILE A O 1
ATOM 1824 N N . THR A 1 231 ? 36.138 36.357 59.573 1.00 12.94 231 THR A N 1
ATOM 1825 C CA . THR A 1 231 ? 37.194 36.898 58.733 1.00 14.00 231 THR A CA 1
ATOM 1826 C C . THR A 1 231 ? 36.963 36.335 57.326 1.00 13.13 231 THR A C 1
ATOM 1827 O O . THR A 1 231 ? 37.072 37.060 56.339 1.00 14.63 231 THR A O 1
ATOM 1831 N N . ASP A 1 232 ? 36.623 35.048 57.244 1.00 12.50 232 ASP A N 1
ATOM 1832 C CA . ASP A 1 232 ? 36.352 34.403 55.955 1.00 12.40 232 ASP A CA 1
ATOM 1833 C C . ASP A 1 232 ? 35.121 35.030 55.309 1.00 11.94 232 ASP A C 1
ATOM 1834 O O . ASP A 1 232 ? 35.135 35.394 54.133 1.00 13.19 232 ASP A O 1
ATOM 1839 N N . ALA A 1 233 ? 34.052 35.137 56.090 1.00 10.23 233 ALA A N 1
ATOM 1840 C CA . ALA A 1 233 ? 32.792 35.683 55.602 1.00 12.23 233 ALA A CA 1
ATOM 1841 C C . ALA A 1 233 ? 32.910 37.053 54.953 1.00 12.19 233 ALA A C 1
ATOM 1842 O O . ALA A 1 233 ? 32.358 37.281 53.875 1.00 11.90 233 ALA A O 1
ATOM 1844 N N . GLU A 1 234 ? 33.628 37.968 55.594 1.00 12.87 234 GLU A N 1
ATOM 1845 C CA . GLU A 1 234 ? 33.770 39.306 55.039 1.00 14.83 234 GLU A CA 1
ATOM 1846 C C . GLU A 1 234 ? 34.502 39.302 53.703 1.00 17.49 234 GLU A C 1
ATOM 1847 O O . GLU A 1 234 ? 34.285 40.174 52.863 1.00 18.04 234 GLU A O 1
ATOM 1853 N N . GLN A 1 235 ? 35.362 38.311 53.509 1.00 17.27 235 GLN A N 1
ATOM 1854 C CA . GLN A 1 235 ? 36.117 38.188 52.274 1.00 18.33 235 GLN A CA 1
ATOM 1855 C C . GLN A 1 235 ? 35.273 37.540 51.170 1.00 17.66 235 GLN A C 1
ATOM 1856 O O . GLN A 1 235 ? 35.271 38.001 50.031 1.00 18.54 235 GLN A O 1
ATOM 1862 N N . PHE A 1 236 ? 34.540 36.486 51.514 1.00 14.89 236 PHE A N 1
ATOM 1863 C CA . PHE A 1 236 ? 33.720 35.787 50.528 1.00 15.25 236 PHE A CA 1
ATOM 1864 C C . PHE A 1 236 ? 32.527 36.575 50.004 1.00 14.98 236 PHE A C 1
ATOM 1865 O O . PHE A 1 236 ? 32.180 36.476 48.828 1.00 15.65 236 PHE A O 1
ATOM 1873 N N . ILE A 1 237 ? 31.898 37.368 50.860 1.00 14.92 237 ILE A N 1
ATOM 1874 C CA . ILE A 1 237 ? 30.729 38.115 50.416 1.00 18.02 237 ILE A CA 1
ATOM 1875 C C . ILE A 1 237 ? 31.074 39.211 49.404 1.00 20.24 237 ILE A C 1
ATOM 1876 O O . ILE A 1 237 ? 30.193 39.702 48.699 1.00 20.02 237 ILE A O 1
ATOM 1881 N N . THR A 1 238 ? 32.354 39.575 49.328 1.00 22.25 238 THR A N 1
ATOM 1882 C CA . THR A 1 238 ? 32.802 40.610 48.400 1.00 26.35 238 THR A CA 1
ATOM 1883 C C . THR A 1 238 ? 33.432 40.055 47.127 1.00 28.75 238 THR A C 1
ATOM 1884 O O . THR A 1 238 ? 33.953 40.814 46.316 1.00 32.53 238 THR A O 1
ATOM 1888 N N . LEU A 1 239 ? 33.387 38.737 46.952 1.00 30.36 239 LEU A N 1
ATOM 1889 C CA . LEU A 1 239 ? 33.966 38.110 45.762 1.00 30.45 239 LEU A CA 1
ATOM 1890 C C . LEU A 1 239 ? 33.152 38.450 44.516 1.00 30.97 239 LEU A C 1
ATOM 1891 O O . LEU A 1 239 ? 31.947 38.186 44.455 1.00 32.57 239 LEU A O 1
ATOM 1896 N N . ASN A 1 246 ? 27.449 44.795 41.600 1.00 34.26 246 ASN A N 1
ATOM 1897 C CA . ASN A 1 246 ? 27.628 44.929 43.042 1.00 34.33 246 ASN A CA 1
ATOM 1898 C C . ASN A 1 246 ? 26.463 44.330 43.828 1.00 34.88 246 ASN A C 1
ATOM 1899 O O . ASN A 1 246 ? 25.380 44.912 43.914 1.00 33.80 246 ASN A O 1
ATOM 1904 N N . LYS A 1 247 ? 26.716 43.168 44.419 1.00 34.13 247 LYS A N 1
ATOM 1905 C CA . LYS A 1 247 ? 25.720 42.446 45.193 1.00 34.51 247 LYS A CA 1
ATOM 1906 C C . LYS A 1 247 ? 25.392 43.097 46.526 1.00 3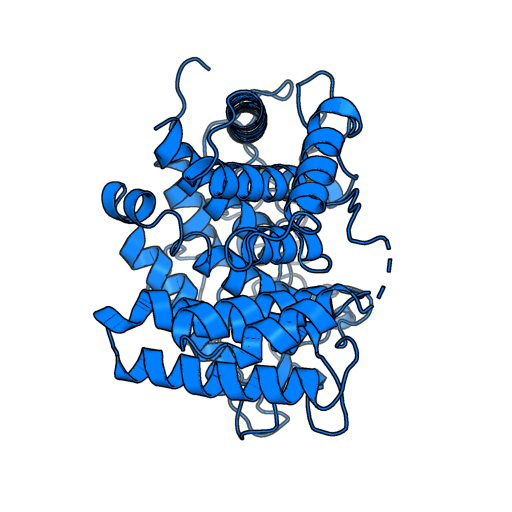3.39 247 LYS A C 1
ATOM 1907 O O . LYS A 1 247 ? 24.580 42.577 47.295 1.00 32.84 247 LYS A O 1
ATOM 1913 N N . MET A 1 248 ? 26.041 44.220 46.818 1.00 31.55 248 MET A N 1
ATOM 1914 C CA . MET A 1 248 ? 25.765 44.934 48.065 1.00 30.37 248 MET A CA 1
ATOM 1915 C C . MET A 1 248 ? 24.562 45.841 47.814 1.00 28.34 248 MET A C 1
ATOM 1916 O O . MET A 1 248 ? 24.080 46.546 48.706 1.00 27.79 248 MET A O 1
ATOM 1921 N N . GLN A 1 249 ? 24.095 45.803 46.572 1.00 25.16 249 GLN A N 1
ATOM 1922 C CA . GLN A 1 249 ? 22.925 46.550 46.129 1.00 23.53 249 GLN A CA 1
ATOM 1923 C C . GLN A 1 249 ? 22.074 45.533 45.369 1.00 22.90 249 GLN A C 1
ATOM 1924 O O . GLN A 1 249 ? 21.823 45.670 44.171 1.00 23.13 249 GLN A O 1
ATOM 1930 N N . ASP A 1 250 ? 21.639 44.506 46.093 1.00 20.82 250 ASP A N 1
ATOM 1931 C CA . ASP A 1 250 ? 20.844 43.420 45.530 1.00 19.54 250 ASP A CA 1
ATOM 1932 C C . ASP A 1 250 ? 19.408 43.838 45.240 1.00 18.42 250 ASP A C 1
ATOM 1933 O O . ASP A 1 250 ? 18.675 44.224 46.147 1.00 18.18 250 ASP A O 1
ATOM 1938 N N . LYS A 1 251 ? 19.012 43.743 43.975 1.00 17.50 251 LYS A N 1
ATOM 1939 C CA . LYS A 1 251 ? 17.664 44.108 43.552 1.00 18.92 251 LYS A CA 1
ATOM 1940 C C . LYS A 1 251 ? 16.764 42.876 43.473 1.00 19.24 251 LYS A C 1
ATOM 1941 O O . LYS A 1 251 ? 15.643 42.944 42.965 1.00 21.09 251 LYS A O 1
ATOM 1947 N N . TRP A 1 252 ? 17.263 41.752 43.973 1.00 15.50 252 TRP A N 1
ATOM 1948 C CA . TRP A 1 252 ? 16.510 40.506 43.951 1.00 14.13 252 TRP A CA 1
ATOM 1949 C C . TRP A 1 252 ? 16.041 40.230 45.377 1.00 14.37 252 TRP A C 1
ATOM 1950 O O . TRP A 1 252 ? 15.641 41.147 46.099 1.00 14.29 252 TRP A O 1
ATOM 1961 N N . THR A 1 253 ? 16.086 38.967 45.782 1.00 12.62 253 THR A N 1
ATOM 1962 C CA . THR A 1 253 ? 15.687 38.599 47.131 1.00 10.93 253 THR A CA 1
ATOM 1963 C C . THR A 1 253 ? 16.302 37.253 47.485 1.00 11.09 253 THR A C 1
ATOM 1964 O O . THR A 1 253 ? 17.036 36.660 46.691 1.00 10.29 253 THR A O 1
ATOM 1968 N N . MET A 1 254 ? 16.012 36.780 48.687 1.00 9.11 254 MET A N 1
ATOM 1969 C CA . MET A 1 254 ? 16.525 35.498 49.135 1.00 9.16 254 MET A CA 1
ATOM 1970 C C . MET A 1 254 ? 15.895 34.356 48.341 1.00 8.50 254 MET A C 1
ATOM 1971 O O . MET A 1 254 ? 14.673 34.259 48.237 1.00 8.98 254 MET A O 1
ATOM 1976 N N . CYS A 1 255 ? 16.737 33.500 47.777 1.00 8.33 255 CYS A N 1
ATOM 1977 C CA . CYS A 1 255 ? 16.264 32.342 47.026 1.00 9.45 255 CYS A CA 1
ATOM 1978 C C . CYS A 1 255 ? 17.416 31.351 46.906 1.00 9.29 255 CYS A C 1
ATOM 1979 O O . CYS A 1 255 ? 18.542 31.654 47.310 1.00 8.65 255 CYS A O 1
ATOM 1982 N N . TRP A 1 256 ? 17.143 30.176 46.352 1.00 8.66 256 TRP A N 1
ATOM 1983 C CA . TRP A 1 256 ? 18.170 29.149 46.255 1.00 8.47 256 TRP A CA 1
ATOM 1984 C C . TRP A 1 256 ? 19.488 29.576 45.615 1.00 8.22 256 TRP A C 1
ATOM 1985 O O . TRP A 1 256 ? 20.537 29.040 45.963 1.00 8.78 256 TRP A O 1
ATOM 1996 N N . ASP A 1 257 ? 19.450 30.545 44.703 1.00 8.79 257 ASP A N 1
ATOM 1997 C CA . ASP A 1 257 ? 20.672 30.985 44.027 1.00 8.24 257 ASP A CA 1
ATOM 1998 C C . ASP A 1 257 ? 21.302 32.253 44.593 1.00 8.60 257 ASP A C 1
ATOM 1999 O O . ASP A 1 257 ? 22.507 32.457 44.465 1.00 8.27 257 ASP A O 1
ATOM 2004 N N . ASP A 1 258 ? 20.491 33.094 45.224 1.00 8.17 258 ASP A N 1
ATOM 2005 C CA . ASP A 1 258 ? 20.979 34.361 45.766 1.00 9.52 258 ASP A CA 1
ATOM 2006 C C . ASP A 1 258 ? 20.767 34.492 47.271 1.00 8.09 258 ASP A C 1
ATOM 2007 O O . ASP A 1 258 ? 19.646 34.692 47.739 1.00 7.39 258 ASP A O 1
ATOM 2012 N N . MET A 1 259 ? 21.855 34.375 48.027 1.00 8.60 259 MET A N 1
ATOM 2013 C CA . MET A 1 259 ? 21.788 34.483 49.478 1.00 8.03 259 MET A CA 1
ATOM 2014 C C . MET A 1 259 ? 22.551 35.698 49.994 1.00 9.02 259 MET A C 1
ATOM 2015 O O . MET A 1 259 ? 22.905 35.759 51.169 1.00 8.47 259 MET A O 1
ATOM 2020 N N . TYR A 1 260 ? 22.793 36.670 49.118 1.00 9.23 260 TYR A N 1
ATOM 2021 C CA . TYR A 1 260 ? 23.516 37.876 49.509 1.00 9.99 260 TYR A CA 1
ATOM 2022 C C . TYR A 1 260 ? 22.814 38.717 50.567 1.00 11.47 260 TYR A C 1
ATOM 2023 O O . TYR A 1 260 ? 23.472 39.278 51.443 1.00 11.70 260 TYR A O 1
ATOM 2032 N N . VAL A 1 261 ? 21.488 38.810 50.501 1.00 11.26 261 VAL A N 1
ATOM 2033 C CA . VAL A 1 261 ? 20.756 39.605 51.484 1.00 12.21 261 VAL A CA 1
ATOM 2034 C C . VAL A 1 261 ? 20.798 38.944 52.866 1.00 11.76 261 VAL A C 1
ATOM 2035 O O . VAL A 1 261 ? 21.110 39.596 53.863 1.00 12.01 261 VAL A O 1
ATOM 2039 N N . PRO A 1 262 ? 20.480 37.642 52.949 1.00 9.93 262 PRO A N 1
ATOM 2040 C CA . PRO A 1 262 ? 20.527 36.990 54.263 1.00 9.63 262 PRO A CA 1
ATOM 2041 C C . PRO A 1 262 ? 21.936 37.065 54.864 1.00 10.39 262 PRO A C 1
ATOM 2042 O O . PRO A 1 262 ? 22.101 37.296 56.064 1.00 10.09 262 PRO A O 1
ATOM 2046 N N . ALA A 1 263 ? 22.950 36.874 54.026 1.00 8.73 263 ALA A N 1
ATOM 2047 C CA . ALA A 1 263 ? 24.329 36.918 54.502 1.00 10.14 263 ALA A CA 1
ATOM 2048 C C . ALA A 1 263 ? 24.669 38.310 55.023 1.00 10.27 263 ALA A C 1
ATOM 2049 O O . ALA A 1 263 ? 25.318 38.444 56.059 1.00 9.59 263 ALA A O 1
ATOM 2051 N N . ALA A 1 264 ? 24.225 39.343 54.312 1.00 9.67 264 ALA A N 1
ATOM 2052 C CA . ALA A 1 264 ? 24.485 40.716 54.734 1.00 10.43 264 ALA A CA 1
ATOM 2053 C C . ALA A 1 264 ? 23.754 41.013 56.040 1.00 9.47 264 ALA A C 1
ATOM 2054 O O . ALA A 1 264 ? 24.277 41.713 56.906 1.00 10.15 264 ALA A O 1
ATOM 2056 N N . LEU A 1 265 ? 22.542 40.489 56.183 1.00 9.62 265 LEU A N 1
ATOM 2057 C CA . LEU A 1 265 ? 21.777 40.709 57.406 1.00 10.63 265 LEU A CA 1
ATOM 2058 C C . LEU A 1 265 ? 22.540 40.172 58.621 1.00 10.63 265 LEU A C 1
ATOM 2059 O O . LEU A 1 265 ? 22.673 40.861 59.635 1.00 10.26 265 LEU A O 1
ATOM 2064 N N . ARG A 1 266 ? 23.051 38.948 58.516 1.00 9.63 266 ARG A N 1
ATOM 2065 C CA . ARG A 1 266 ? 23.784 38.351 59.627 1.00 10.43 266 ARG A CA 1
ATOM 2066 C C . ARG A 1 266 ? 25.110 39.058 59.901 1.00 11.01 266 ARG A C 1
ATOM 2067 O O . ARG A 1 266 ? 25.515 39.197 61.059 1.00 10.92 266 ARG A O 1
ATOM 2075 N N . LEU A 1 267 ? 25.786 39.505 58.847 1.00 10.71 267 LEU A N 1
ATOM 2076 C CA . LEU A 1 267 ? 27.057 40.202 59.021 1.00 11.63 267 LEU A CA 1
ATOM 2077 C C . LEU A 1 267 ? 26.858 41.572 59.668 1.00 12.44 267 LEU A C 1
ATOM 2078 O O . LEU A 1 267 ? 27.719 42.044 60.413 1.00 12.09 267 LEU A O 1
ATOM 2083 N N . ALA A 1 268 ? 25.723 42.208 59.391 1.00 13.27 268 ALA A N 1
ATOM 2084 C CA . ALA A 1 268 ? 25.435 43.507 59.991 1.00 14.20 268 ALA A CA 1
ATOM 2085 C C . ALA A 1 268 ? 25.263 43.302 61.490 1.00 15.00 268 ALA A C 1
ATOM 2086 O O . ALA A 1 268 ? 25.753 44.085 62.300 1.00 14.93 268 ALA A O 1
ATOM 2088 N N A GLN A 1 269 ? 24.573 42.223 61.846 0.50 15.70 269 GLN A N 1
ATOM 2089 N N B GLN A 1 269 ? 24.560 42.237 61.854 0.50 15.98 269 GLN A N 1
ATOM 2090 C CA A GLN A 1 269 ? 24.304 41.880 63.239 0.50 16.53 269 GLN A CA 1
ATOM 2091 C CA B GLN A 1 269 ? 24.318 41.927 63.260 0.50 16.80 269 GLN A CA 1
ATOM 2092 C C A GLN A 1 269 ? 25.573 41.502 63.994 0.50 15.99 269 GLN A C 1
ATOM 2093 C C B GLN A 1 269 ? 25.602 41.543 63.987 0.50 16.26 269 GLN A C 1
ATOM 2094 O O A GLN A 1 269 ? 25.780 41.920 65.134 0.50 15.54 269 GLN A O 1
ATOM 2095 O O B GLN A 1 269 ? 25.833 41.962 65.119 0.50 15.85 269 GLN A O 1
ATOM 2106 N N . ILE A 1 270 ? 26.420 40.716 63.341 1.00 13.33 270 ILE A N 1
ATOM 2107 C CA . ILE A 1 270 ? 27.665 40.242 63.931 1.00 14.05 270 ILE A CA 1
ATOM 2108 C C . ILE A 1 270 ? 28.832 41.232 63.950 1.00 14.92 270 ILE A C 1
ATOM 2109 O O . ILE A 1 270 ? 29.571 41.296 64.934 1.00 15.83 270 ILE A O 1
ATOM 2114 N N . THR A 1 271 ? 28.997 41.999 62.876 1.00 15.27 271 THR A N 1
ATOM 2115 C CA . THR A 1 271 ? 30.105 42.950 62.776 1.00 15.02 271 THR A CA 1
ATOM 2116 C C . THR A 1 271 ? 29.727 44.398 63.059 1.00 17.36 271 THR A C 1
ATOM 2117 O O . THR A 1 271 ? 30.582 45.206 63.420 1.00 18.42 271 THR A O 1
ATOM 2121 N N . GLY A 1 272 ? 28.454 44.725 62.870 1.00 17.09 272 GLY A N 1
ATOM 2122 C CA . GLY A 1 272 ? 27.997 46.082 63.097 1.00 18.65 272 GLY A CA 1
ATOM 2123 C C . GLY A 1 272 ? 28.483 47.069 62.049 1.00 19.17 272 GLY A C 1
ATOM 2124 O O . GLY A 1 272 ? 28.257 48.274 62.180 1.00 20.60 272 GLY A O 1
ATOM 2125 N N . LYS A 1 273 ? 29.135 46.569 61.001 1.00 16.87 273 LYS A N 1
ATOM 2126 C CA . LYS A 1 273 ? 29.662 47.433 59.945 1.00 17.24 273 LYS A CA 1
ATOM 2127 C C . LYS A 1 273 ? 28.596 48.087 59.071 1.00 17.77 273 LYS A C 1
ATOM 2128 O O . LYS A 1 273 ? 27.613 47.457 58.685 1.00 14.71 273 LYS A O 1
ATOM 2134 N N . GLN A 1 274 ? 28.819 49.357 58.747 1.00 17.71 274 GLN A N 1
ATOM 2135 C CA . GLN A 1 274 ? 27.883 50.132 57.939 1.00 18.61 274 GLN A CA 1
ATOM 2136 C C . GLN A 1 274 ? 27.626 49.572 56.545 1.00 17.28 274 GLN A C 1
ATOM 2137 O O . GLN A 1 274 ? 26.506 49.646 56.045 1.00 18.97 274 GLN A O 1
ATOM 2143 N N A ILE A 1 275 ? 28.661 49.013 55.927 0.50 17.30 275 ILE A N 1
ATOM 2144 N N B ILE A 1 275 ? 28.658 49.021 55.913 0.50 17.25 275 ILE A N 1
ATOM 2145 C CA A ILE A 1 275 ? 28.536 48.453 54.586 0.50 17.22 275 ILE A CA 1
ATOM 2146 C CA B ILE A 1 275 ? 28.497 48.474 54.570 0.50 17.12 275 ILE A CA 1
ATOM 2147 C C A ILE A 1 275 ? 27.410 47.422 54.490 0.50 16.18 275 ILE A C 1
ATOM 2148 C C B ILE A 1 275 ? 27.388 47.427 54.493 0.50 16.08 275 ILE A C 1
ATOM 2149 O O A ILE A 1 275 ? 26.688 47.376 53.495 0.50 15.21 275 ILE A O 1
ATOM 2150 O O B ILE A 1 275 ? 26.653 47.371 53.509 0.50 15.19 275 ILE A O 1
ATOM 2159 N N . TYR A 1 276 ? 27.262 46.603 55.528 1.00 14.27 276 TYR A N 1
ATOM 2160 C CA . TYR A 1 276 ? 26.222 45.574 55.546 1.00 13.06 276 TYR A CA 1
ATOM 2161 C C . TYR A 1 276 ? 24.865 46.185 55.864 1.00 13.77 276 TYR A C 1
ATOM 2162 O O . TYR A 1 276 ? 23.843 45.760 55.326 1.00 13.86 276 TYR A O 1
ATOM 2171 N N . LYS A 1 277 ? 24.850 47.190 56.734 1.00 13.83 277 LYS A N 1
ATOM 2172 C CA . LYS A 1 277 ? 23.597 47.852 57.074 1.00 14.99 277 LYS A CA 1
ATOM 2173 C C . LYS A 1 277 ? 23.057 48.560 55.834 1.00 15.57 277 LYS A C 1
ATOM 2174 O O . LYS A 1 277 ? 21.851 48.564 55.594 1.00 16.02 277 LYS A O 1
ATOM 2180 N N . ASP A 1 278 ? 23.950 49.152 55.045 1.00 16.09 278 ASP A N 1
ATOM 2181 C CA . ASP A 1 278 ? 23.531 49.846 53.831 1.00 17.25 278 ASP A CA 1
ATOM 2182 C C . ASP A 1 278 ? 22.993 48.867 52.788 1.00 16.03 278 ASP A C 1
ATOM 2183 O O . ASP A 1 278 ? 22.054 49.182 52.059 1.00 17.35 278 ASP A O 1
ATOM 2188 N N . ALA A 1 279 ? 23.595 47.685 52.707 1.00 14.09 279 ALA A N 1
ATOM 2189 C CA . ALA A 1 279 ? 23.148 46.680 51.744 1.00 13.38 279 ALA A CA 1
ATOM 2190 C C . ALA A 1 279 ? 21.707 46.273 52.039 1.00 13.62 279 ALA A C 1
ATOM 2191 O O . ALA A 1 279 ? 20.878 46.173 51.132 1.00 10.75 279 ALA A O 1
ATOM 2193 N N . ILE A 1 280 ? 21.413 46.035 53.313 1.00 13.78 280 ILE A N 1
ATOM 2194 C CA . ILE A 1 280 ? 20.069 45.653 53.728 1.00 15.91 280 ILE A CA 1
ATOM 2195 C C . ILE A 1 280 ? 19.074 46.781 53.474 1.00 15.94 280 ILE A C 1
ATOM 2196 O O . ILE A 1 280 ? 17.984 46.554 52.943 1.00 14.77 280 ILE A O 1
ATOM 2201 N N . GLU A 1 281 ? 19.448 47.997 53.854 1.00 15.69 281 GLU A N 1
ATOM 2202 C CA . GLU A 1 281 ? 18.579 49.154 53.655 1.00 18.17 281 GLU A CA 1
ATOM 2203 C C . GLU A 1 281 ? 18.237 49.340 52.180 1.00 16.81 281 GLU A C 1
ATOM 2204 O O . GLU A 1 281 ? 17.090 49.629 51.833 1.00 17.12 281 GLU A O 1
ATOM 2210 N N . PHE A 1 282 ? 19.235 49.184 51.315 1.00 14.89 282 PHE A N 1
ATOM 2211 C CA . PHE A 1 282 ? 19.020 49.333 49.878 1.00 15.60 282 PHE A CA 1
ATOM 2212 C C . PHE A 1 282 ? 17.972 48.343 49.390 1.00 15.43 282 PHE A C 1
ATOM 2213 O O . PHE A 1 282 ? 16.992 48.723 48.745 1.00 14.44 282 PHE A O 1
ATOM 2221 N N . ASN A 1 283 ? 18.190 47.066 49.691 1.00 12.97 283 ASN A N 1
ATOM 2222 C CA . ASN A 1 283 ? 17.267 46.026 49.263 1.00 11.40 283 ASN A CA 1
ATOM 2223 C C . ASN A 1 283 ? 15.851 46.260 49.769 1.00 11.06 283 ASN A C 1
ATOM 2224 O O . ASN A 1 283 ? 14.892 46.139 49.010 1.00 10.97 283 ASN A O 1
ATOM 2229 N N . PHE A 1 284 ? 15.716 46.608 51.045 1.00 11.15 284 PHE A N 1
ATOM 2230 C CA . PHE A 1 284 ? 14.398 46.852 51.612 1.00 12.27 284 PHE A CA 1
ATOM 2231 C C . PHE A 1 284 ? 13.712 48.040 50.950 1.00 13.63 284 PHE A C 1
ATOM 2232 O O . PHE A 1 284 ? 12.543 47.954 50.576 1.00 15.21 284 PHE A O 1
ATOM 2240 N N . ASN A 1 285 ? 14.436 49.144 50.799 1.00 13.88 285 ASN A N 1
ATOM 2241 C CA . ASN A 1 285 ? 13.862 50.333 50.174 1.00 16.68 285 ASN A CA 1
ATOM 2242 C C . ASN A 1 285 ? 13.538 50.088 48.707 1.00 17.77 285 ASN A C 1
ATOM 2243 O O . ASN A 1 285 ? 12.613 50.687 48.159 1.00 17.73 285 ASN A O 1
ATOM 2248 N N . TYR A 1 286 ? 14.297 49.200 48.075 1.00 17.54 286 TYR A N 1
ATOM 2249 C CA . TYR A 1 286 ? 14.064 48.872 46.677 1.00 17.55 286 TYR A CA 1
ATOM 2250 C C . TYR A 1 286 ? 12.731 48.134 46.556 1.00 16.94 286 TYR A C 1
ATOM 2251 O O . TYR A 1 286 ? 11.940 48.403 45.653 1.00 16.17 286 TYR A O 1
ATOM 2260 N N . TRP A 1 287 ? 12.477 47.213 47.480 1.00 16.51 287 TRP A N 1
ATOM 2261 C CA . TRP A 1 287 ? 11.225 46.463 47.462 1.00 15.66 287 TRP A CA 1
ATOM 2262 C C . TRP A 1 287 ? 10.027 47.331 47.822 1.00 16.36 287 TRP A C 1
ATOM 2263 O O . TRP A 1 287 ? 8.920 47.091 47.352 1.00 16.40 287 TRP A O 1
ATOM 2274 N N . LYS A 1 288 ? 10.249 48.344 48.651 1.00 16.78 288 LYS A N 1
ATOM 2275 C CA . LYS A 1 288 ? 9.161 49.228 49.056 1.00 18.74 288 LYS A CA 1
ATOM 2276 C C . LYS A 1 288 ? 8.566 50.042 47.914 1.00 18.65 288 LYS A C 1
ATOM 2277 O O . LYS A 1 288 ? 7.351 50.249 47.862 1.00 19.31 288 LYS A O 1
ATOM 2283 N N . THR A 1 289 ? 9.414 50.498 46.998 1.00 17.77 289 THR A N 1
ATOM 2284 C CA . THR A 1 289 ? 8.942 51.357 45.915 1.00 21.16 289 THR A CA 1
ATOM 2285 C C . THR A 1 289 ? 9.318 51.014 44.475 1.00 21.58 289 THR A C 1
ATOM 2286 O O . THR A 1 289 ? 8.655 51.466 43.542 1.00 23.46 289 THR A O 1
ATOM 2290 N N . GLN A 1 290 ? 10.373 50.232 44.283 1.00 20.18 290 GLN A N 1
ATOM 2291 C CA . GLN A 1 290 ? 10.820 49.892 42.937 1.00 20.53 290 GLN A CA 1
ATOM 2292 C C . GLN A 1 290 ? 10.212 48.611 42.383 1.00 20.30 290 GLN A C 1
ATOM 2293 O O . GLN A 1 290 ? 9.950 48.508 41.184 1.00 21.40 290 GLN A O 1
ATOM 2299 N N . VAL A 1 291 ? 9.990 47.632 43.249 1.00 16.04 291 VAL A N 1
ATOM 2300 C CA . VAL A 1 291 ? 9.418 46.371 42.804 1.00 14.75 291 VAL A CA 1
ATOM 2301 C C . VAL A 1 291 ? 7.954 46.551 42.421 1.00 15.40 291 VAL A C 1
ATOM 2302 O O . VAL A 1 291 ? 7.173 47.157 43.155 1.00 14.49 291 VAL A O 1
ATOM 2306 N N . THR A 1 292 ? 7.595 46.024 41.257 1.00 14.87 292 THR A N 1
ATOM 2307 C CA . THR A 1 292 ? 6.233 46.123 40.753 1.00 16.50 292 THR A CA 1
ATOM 2308 C C . THR A 1 292 ? 5.209 45.659 41.777 1.00 15.60 292 THR A C 1
ATOM 2309 O O . THR A 1 292 ? 5.403 44.650 42.452 1.00 13.79 292 THR A O 1
ATOM 2313 N N . THR A 1 293 ? 4.121 46.411 41.887 1.00 14.98 293 THR A N 1
ATOM 2314 C CA . THR A 1 293 ? 3.040 46.072 42.799 1.00 16.20 293 THR A CA 1
ATOM 2315 C C . THR A 1 293 ? 1.778 45.881 41.963 1.00 15.94 293 THR A C 1
ATOM 2316 O O . THR A 1 293 ? 1.410 46.754 41.181 1.00 16.72 293 THR A O 1
ATOM 2320 N N . THR A 1 294 ? 1.125 44.737 42.115 1.00 15.15 294 THR A N 1
ATOM 2321 C CA . THR A 1 294 ? -0.095 44.470 41.363 1.00 14.21 294 THR A CA 1
ATOM 2322 C C . THR A 1 294 ? -1.222 45.323 41.940 1.00 15.05 294 THR A C 1
ATOM 2323 O O . THR A 1 294 ? -1.110 45.843 43.051 1.00 13.64 294 THR A O 1
ATOM 2327 N N . PRO A 1 295 ? -2.322 45.488 41.187 1.00 15.57 295 PRO A N 1
ATOM 2328 C CA . PRO A 1 295 ? -3.437 46.290 41.697 1.00 16.77 295 PRO A CA 1
ATOM 2329 C C . PRO A 1 295 ? -3.897 45.722 43.037 1.00 16.85 295 PRO A C 1
ATOM 2330 O O . PRO A 1 295 ? -4.337 46.455 43.920 1.00 18.09 295 PRO A O 1
ATOM 2334 N N . GLY A 1 296 ? -3.771 44.404 43.179 1.00 17.36 296 GLY A N 1
ATOM 2335 C CA . GLY A 1 296 ? -4.176 43.735 44.404 1.00 16.35 296 GLY A CA 1
ATOM 2336 C C . GLY A 1 296 ? -3.241 43.915 45.589 1.00 16.69 296 GLY A C 1
ATOM 2337 O O . GLY A 1 296 ? -3.565 43.496 46.697 1.00 17.52 296 GLY A O 1
ATOM 2338 N N . GLY A 1 297 ? -2.076 44.518 45.365 1.00 15.87 297 GLY A N 1
ATOM 2339 C CA . GLY A 1 297 ? -1.147 44.747 46.461 1.00 14.68 297 GLY A CA 1
ATOM 2340 C C . GLY A 1 297 ? 0.029 43.792 46.578 1.00 13.68 297 GLY A C 1
ATOM 2341 O O . GLY A 1 297 ? 0.847 43.918 47.492 1.00 14.91 297 GLY A O 1
ATOM 2342 N N . LEU A 1 298 ? 0.127 42.839 45.660 1.00 11.26 298 LEU A N 1
ATOM 2343 C CA . LEU A 1 298 ? 1.220 41.870 45.687 1.00 10.30 298 LEU A CA 1
ATOM 2344 C C . LEU A 1 298 ? 2.503 42.426 45.079 1.00 10.91 298 LEU A C 1
ATOM 2345 O O . LEU A 1 298 ? 2.471 43.047 44.019 1.00 10.94 298 LEU A O 1
ATOM 2350 N N . LYS A 1 299 ? 3.626 42.213 45.758 1.00 9.48 299 LYS A N 1
ATOM 2351 C CA . LYS A 1 299 ? 4.918 42.643 45.232 1.00 10.23 299 LYS A CA 1
ATOM 2352 C C . LYS A 1 299 ? 5.284 41.553 44.231 1.00 10.90 299 LYS A C 1
ATOM 2353 O O .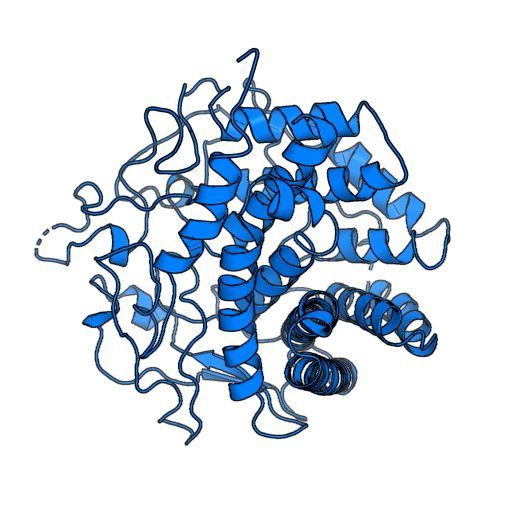 LYS A 1 299 ? 5.466 40.390 44.601 1.00 11.75 299 LYS A O 1
ATOM 2359 N N . TRP A 1 300 ? 5.389 41.943 42.966 1.00 10.05 300 TRP A N 1
ATOM 2360 C CA . TRP A 1 300 ? 5.662 41.027 41.863 1.00 10.32 300 TRP A CA 1
ATOM 2361 C C . TRP A 1 300 ? 7.095 41.184 41.362 1.00 11.58 300 TRP A C 1
ATOM 2362 O O . TRP A 1 300 ? 7.387 42.096 40.590 1.00 12.80 300 TRP A O 1
ATOM 2373 N N . LEU A 1 301 ? 7.987 40.294 41.788 1.00 10.10 301 LEU A N 1
ATOM 2374 C CA . LEU A 1 301 ? 9.387 40.376 41.379 1.00 10.03 301 LEU A CA 1
ATOM 2375 C C . LEU A 1 301 ? 9.635 39.830 39.976 1.00 11.26 301 LEU A C 1
ATOM 2376 O O . LEU A 1 301 ? 10.338 40.449 39.173 1.00 11.89 301 LEU A O 1
ATOM 2381 N N . SER A 1 302 ? 9.077 38.658 39.699 1.00 11.15 302 SER A N 1
ATOM 2382 C CA . SER A 1 302 ? 9.231 38.014 38.402 1.00 12.44 302 SER A CA 1
ATOM 2383 C C . SER A 1 302 ? 8.033 37.092 38.183 1.00 12.88 302 SER A C 1
ATOM 2384 O O . SER A 1 302 ? 7.179 36.965 39.061 1.00 12.71 302 SER A O 1
ATOM 2387 N N . ASN A 1 303 ? 7.978 36.437 37.027 1.00 12.88 303 ASN A N 1
ATOM 2388 C CA . ASN A 1 303 ? 6.838 35.588 36.690 1.00 13.04 303 ASN A CA 1
ATOM 2389 C C . ASN A 1 303 ? 6.803 34.167 37.240 1.00 14.25 303 ASN A C 1
ATOM 2390 O O . ASN A 1 303 ? 5.722 33.622 37.449 1.00 16.98 303 ASN A O 1
ATOM 2395 N N . TRP A 1 304 ? 7.963 33.560 37.469 1.00 12.47 304 TRP A N 1
ATOM 2396 C CA . TRP A 1 304 ? 7.991 32.188 37.961 1.00 13.82 304 TRP A CA 1
ATOM 2397 C C . TRP A 1 304 ? 8.158 32.110 39.473 1.00 11.47 304 TRP A C 1
ATOM 2398 O O . TRP A 1 304 ? 9.116 32.647 40.024 1.00 10.52 304 TRP A O 1
ATOM 2409 N N . GLY A 1 305 ? 7.222 31.427 40.131 1.00 10.99 305 GLY A N 1
ATOM 2410 C CA . GLY A 1 305 ? 7.271 31.305 41.578 1.00 10.22 305 GLY A CA 1
ATOM 2411 C C . GLY A 1 305 ? 7.179 32.682 42.204 1.00 8.71 305 GLY A C 1
ATOM 2412 O O . GLY A 1 305 ? 7.948 33.021 43.102 1.00 9.38 305 GLY A O 1
ATOM 2413 N N . VAL A 1 306 ? 6.224 33.483 41.737 1.00 7.54 306 VAL A N 1
ATOM 2414 C CA . VAL A 1 306 ? 6.080 34.840 42.243 1.00 9.18 306 VAL A CA 1
ATOM 2415 C C . VAL A 1 306 ? 5.785 34.935 43.740 1.00 7.60 306 VAL A C 1
ATOM 2416 O O . VAL A 1 306 ? 6.340 35.797 44.422 1.00 9.40 306 VAL A O 1
ATOM 2420 N N . LEU A 1 307 ? 4.932 34.056 44.261 1.00 7.77 307 LEU A N 1
ATOM 2421 C CA . LEU A 1 307 ? 4.605 34.091 45.691 1.00 7.97 307 LEU A CA 1
ATOM 2422 C C . LEU A 1 307 ? 5.798 33.644 46.530 1.00 8.67 307 LEU A C 1
ATOM 2423 O O . LEU A 1 307 ? 5.981 34.094 47.662 1.00 8.55 307 LEU A O 1
ATOM 2428 N N . ARG A 1 308 ? 6.604 32.752 45.967 1.00 7.56 308 ARG A N 1
ATOM 2429 C CA . ARG A 1 308 ? 7.799 32.263 46.639 1.00 9.86 308 ARG A CA 1
ATOM 2430 C C . ARG A 1 308 ? 8.710 33.456 46.949 1.00 8.70 308 ARG A C 1
ATOM 2431 O O . ARG A 1 308 ? 9.261 33.559 48.046 1.00 9.27 308 ARG A O 1
ATOM 2439 N N . TYR A 1 309 ? 8.849 34.372 45.992 1.00 7.38 309 TYR A N 1
ATOM 2440 C CA . TYR A 1 309 ? 9.690 35.547 46.195 1.00 8.79 309 TYR A CA 1
ATOM 2441 C C . TYR A 1 309 ? 9.111 36.513 47.223 1.00 8.04 309 TYR A C 1
ATOM 2442 O O . TYR A 1 309 ? 9.841 37.034 48.065 1.00 8.59 309 TYR A O 1
ATOM 2451 N N . ALA A 1 310 ? 7.803 36.760 47.153 1.00 8.01 310 ALA A N 1
ATOM 2452 C CA . ALA A 1 310 ? 7.162 37.678 48.092 1.00 9.74 310 ALA A CA 1
ATOM 2453 C C . ALA A 1 310 ? 7.280 37.179 49.533 1.00 10.00 310 ALA A C 1
ATOM 2454 O O . ALA A 1 310 ? 7.540 37.963 50.455 1.00 9.93 310 ALA A O 1
ATOM 2456 N N . ALA A 1 311 ? 7.094 35.875 49.724 1.00 8.76 311 ALA A N 1
ATOM 2457 C CA . ALA A 1 311 ? 7.194 35.278 51.053 1.00 7.95 311 ALA A CA 1
ATOM 2458 C C . ALA A 1 311 ? 8.628 35.325 51.581 1.00 8.45 311 ALA A C 1
ATOM 2459 O O . ALA A 1 311 ? 8.852 35.610 52.755 1.00 8.84 311 ALA A O 1
ATOM 2461 N N . ALA A 1 312 ? 9.594 35.039 50.711 1.00 8.55 312 ALA A N 1
ATOM 2462 C CA . ALA A 1 312 ? 11.004 35.042 51.098 1.00 9.04 312 ALA A CA 1
ATOM 2463 C C . ALA A 1 312 ? 11.485 36.426 51.541 1.00 9.24 312 ALA A C 1
ATOM 2464 O O . ALA A 1 312 ? 12.165 36.556 52.559 1.00 8.14 312 ALA A O 1
ATOM 2466 N N . GLU A 1 313 ? 11.138 37.462 50.785 1.00 7.92 313 GLU A N 1
ATOM 2467 C CA . GLU A 1 313 ? 11.558 38.810 51.157 1.00 8.77 313 GLU A CA 1
ATOM 2468 C C . GLU A 1 313 ? 10.882 39.200 52.470 1.00 8.67 313 GLU A C 1
ATOM 2469 O O . GLU A 1 313 ? 11.501 39.805 53.342 1.00 8.27 313 GLU A O 1
ATOM 2475 N N . SER A 1 314 ? 9.609 38.845 52.614 1.00 7.90 314 SER A N 1
ATOM 2476 C CA . SER A 1 314 ? 8.874 39.174 53.829 1.00 7.92 314 SER A CA 1
ATOM 2477 C C . SER A 1 314 ? 9.495 38.500 55.052 1.00 9.08 314 SER A C 1
ATOM 2478 O O . SER A 1 314 ? 9.550 39.087 56.134 1.00 8.48 314 SER A O 1
ATOM 2481 N N . MET A 1 315 ? 9.974 37.272 54.882 1.00 7.58 315 MET A N 1
ATOM 2482 C CA . MET A 1 315 ? 10.597 36.567 55.995 1.00 8.74 315 MET A CA 1
ATOM 2483 C C . MET A 1 315 ? 11.855 37.303 56.463 1.00 9.52 315 MET A C 1
ATOM 2484 O O . MET A 1 315 ? 12.064 37.487 57.664 1.00 8.44 315 MET A O 1
ATOM 2489 N N . VAL A 1 316 ? 12.693 37.719 55.516 1.00 10.00 316 VAL A N 1
ATOM 2490 C CA . VAL A 1 316 ? 13.920 38.433 55.855 1.00 9.35 316 VAL A CA 1
ATOM 2491 C C . VAL A 1 316 ? 13.593 39.729 56.596 1.00 10.06 316 VAL A C 1
ATOM 2492 O O . VAL A 1 316 ? 14.240 40.067 57.589 1.00 9.78 316 VAL A O 1
ATOM 2496 N N . MET A 1 317 ? 12.585 40.452 56.118 1.00 9.07 317 MET A N 1
ATOM 2497 C CA . MET A 1 317 ? 12.186 41.696 56.765 1.00 10.13 317 MET A CA 1
ATOM 2498 C C . MET A 1 317 ? 11.718 41.456 58.199 1.00 11.00 317 MET A C 1
ATOM 2499 O O . MET A 1 317 ? 11.994 42.262 59.086 1.00 13.05 317 MET A O 1
ATOM 2504 N N . LEU A 1 318 ? 11.011 40.354 58.434 1.00 10.01 318 LEU A N 1
ATOM 2505 C CA . LEU A 1 318 ? 10.534 40.064 59.787 1.00 10.09 318 LEU A CA 1
ATOM 2506 C C . LEU A 1 318 ? 11.661 39.655 60.731 1.00 10.14 318 LEU A C 1
ATOM 2507 O O . LEU A 1 318 ? 11.602 39.929 61.931 1.00 10.70 318 LEU A O 1
ATOM 2512 N N . VAL A 1 319 ? 12.687 38.994 60.203 1.00 8.86 319 VAL A N 1
ATOM 2513 C CA . VAL A 1 319 ? 13.817 38.604 61.042 1.00 10.23 319 VAL A CA 1
ATOM 2514 C C . VAL A 1 319 ? 14.527 39.895 61.442 1.00 11.72 319 VAL A C 1
ATOM 2515 O O . VAL A 1 319 ? 14.925 40.073 62.594 1.00 12.10 319 VAL A O 1
ATOM 2519 N N . TYR A 1 320 ? 14.667 40.801 60.479 1.00 10.97 320 TYR A N 1
ATOM 2520 C CA . TYR A 1 320 ? 15.304 42.090 60.713 1.00 12.27 320 TYR A CA 1
ATOM 2521 C C . TYR A 1 320 ? 14.536 42.876 61.778 1.00 13.33 320 TYR A C 1
ATOM 2522 O O . TYR A 1 320 ? 15.137 43.529 62.633 1.00 13.85 320 TYR A O 1
ATOM 2531 N N . CYS A 1 321 ? 13.208 42.805 61.727 1.00 12.67 321 CYS A N 1
ATOM 2532 C CA . CYS A 1 321 ? 12.368 43.533 62.679 1.00 15.41 321 CYS A CA 1
ATOM 2533 C C . CYS A 1 321 ? 12.488 43.098 64.138 1.00 16.66 321 CYS A C 1
ATOM 2534 O O . CYS A 1 321 ? 12.027 43.804 65.035 1.00 16.92 321 CYS A O 1
ATOM 2537 N N . LYS A 1 322 ? 13.096 41.942 64.381 1.00 17.34 322 LYS A N 1
ATOM 2538 C CA . LYS A 1 322 ? 13.268 41.474 65.752 1.00 19.99 322 LYS A CA 1
ATOM 2539 C C . LYS A 1 322 ? 14.107 42.480 66.534 1.00 22.08 322 LYS A C 1
ATOM 2540 O O . LYS A 1 322 ? 13.782 42.822 67.672 1.00 23.10 322 LYS A O 1
ATOM 2546 N N . GLN A 1 323 ? 15.181 42.959 65.916 1.00 23.45 323 GLN A N 1
ATOM 2547 C CA . GLN A 1 323 ? 16.063 43.918 66.569 1.00 27.28 323 GLN A CA 1
ATOM 2548 C C . GLN A 1 323 ? 15.815 45.362 66.150 1.00 27.20 323 GLN A C 1
ATOM 2549 O O . GLN A 1 323 ? 16.052 46.284 66.927 1.00 27.61 323 GLN A O 1
ATOM 2555 N N . ASN A 1 324 ? 15.339 45.556 64.926 1.00 26.89 324 ASN A N 1
ATOM 2556 C CA . ASN A 1 324 ? 15.078 46.893 64.413 1.00 27.74 324 ASN A CA 1
ATOM 2557 C C . ASN A 1 324 ? 13.645 46.988 63.907 1.00 27.59 324 ASN A C 1
ATOM 2558 O O . ASN A 1 324 ? 13.396 46.955 62.702 1.00 27.19 324 ASN A O 1
ATOM 2563 N N . PRO A 1 325 ? 12.677 47.099 64.827 1.00 27.26 325 PRO A N 1
ATOM 2564 C CA . PRO A 1 325 ? 11.275 47.196 64.419 1.00 26.96 325 PRO A CA 1
ATOM 2565 C C . PRO A 1 325 ? 11.039 48.412 63.529 1.00 27.08 325 PRO A C 1
ATOM 2566 O O . PRO A 1 325 ? 11.307 49.546 63.925 1.00 29.18 325 PRO A O 1
ATOM 2570 N N . ASP A 1 326 ? 10.555 48.160 62.319 1.00 23.84 326 ASP A N 1
ATOM 2571 C CA . ASP A 1 326 ? 10.253 49.216 61.363 1.00 21.87 326 ASP A CA 1
ATOM 2572 C C . ASP A 1 326 ? 8.819 48.931 60.933 1.00 20.51 326 ASP A C 1
ATOM 2573 O O . ASP A 1 326 ? 8.549 47.929 60.272 1.00 19.23 326 ASP A O 1
ATOM 2578 N N A GLN A 1 327 ? 7.905 49.817 61.311 0.50 19.56 327 GLN A N 1
ATOM 2579 N N B GLN A 1 327 ? 7.896 49.806 61.317 0.50 20.20 327 GLN A N 1
ATOM 2580 C CA A GLN A 1 327 ? 6.494 49.643 60.990 0.50 19.93 327 GLN A CA 1
ATOM 2581 C CA B GLN A 1 327 ? 6.490 49.611 60.984 0.50 20.77 327 GLN A CA 1
ATOM 2582 C C A GLN A 1 327 ? 6.212 49.533 59.493 0.50 18.85 327 GLN A C 1
ATOM 2583 C C B GLN A 1 327 ? 6.211 49.525 59.486 0.50 19.67 327 GLN A C 1
ATOM 2584 O O A GLN A 1 327 ? 5.276 48.845 59.085 0.50 18.80 327 GLN A O 1
ATOM 2585 O O B GLN A 1 327 ? 5.274 48.846 59.069 0.50 19.91 327 GLN A O 1
ATOM 2596 N N . SER A 1 328 ? 7.018 50.204 58.677 1.00 19.19 328 SER A N 1
ATOM 2597 C CA . SER A 1 328 ? 6.823 50.164 57.231 1.00 18.43 328 SER A CA 1
ATOM 2598 C C . SER A 1 328 ? 7.127 48.757 56.719 1.00 17.76 328 SER A C 1
ATOM 2599 O O . SER A 1 328 ? 6.513 48.292 55.760 1.00 17.47 328 SER A O 1
ATOM 2602 N N . LEU A 1 329 ? 8.069 48.081 57.370 1.00 15.51 329 LEU A N 1
ATOM 2603 C CA . LEU A 1 329 ? 8.441 46.724 56.982 1.00 16.29 329 LEU A CA 1
ATOM 2604 C C . LEU A 1 329 ? 7.391 45.730 57.462 1.00 16.26 329 LEU A C 1
ATOM 2605 O O . LEU A 1 329 ? 7.044 44.788 56.749 1.00 14.98 329 LEU A O 1
ATOM 2610 N N . LEU A 1 330 ? 6.882 45.943 58.671 1.00 15.26 330 LEU A N 1
ATOM 2611 C CA . LEU A 1 330 ? 5.861 45.065 59.225 1.00 15.75 330 LEU A CA 1
ATOM 2612 C C . LEU A 1 330 ? 4.580 45.147 58.403 1.00 16.28 330 LEU A C 1
ATOM 2613 O O . LEU A 1 330 ? 3.922 44.135 58.171 1.00 16.09 330 LEU A O 1
ATOM 2618 N N . ASP A 1 331 ? 4.228 46.350 57.957 1.00 16.57 331 ASP A N 1
ATOM 2619 C CA . ASP A 1 331 ? 3.020 46.517 57.159 1.00 17.20 331 ASP A CA 1
ATOM 2620 C C . ASP A 1 331 ? 3.172 45.860 55.794 1.00 15.57 331 ASP A C 1
ATOM 2621 O O . ASP A 1 331 ? 2.242 45.230 55.294 1.00 15.43 331 ASP A O 1
ATOM 2626 N N . LEU A 1 332 ? 4.346 46.006 55.190 1.00 14.96 332 LEU A N 1
ATOM 2627 C CA . LEU A 1 332 ? 4.584 45.418 53.876 1.00 14.64 332 LEU A CA 1
ATOM 2628 C C . LEU A 1 332 ? 4.522 43.902 53.987 1.00 14.34 332 LEU A C 1
ATOM 2629 O O . LEU A 1 332 ? 3.827 43.240 53.213 1.00 12.09 332 LEU A O 1
ATOM 2634 N N . ALA A 1 333 ? 5.249 43.357 54.958 1.00 12.87 333 ALA A N 1
ATOM 2635 C CA . ALA A 1 333 ? 5.287 41.914 55.172 1.00 12.03 333 ALA A CA 1
ATOM 2636 C C . ALA A 1 333 ? 3.899 41.346 55.437 1.00 12.02 333 ALA A C 1
ATOM 2637 O O . ALA A 1 333 ? 3.530 40.304 54.891 1.00 10.58 333 ALA A O 1
ATOM 2639 N N . LYS A 1 334 ? 3.128 42.033 56.274 1.00 11.91 334 LYS A N 1
ATOM 2640 C CA . LYS A 1 334 ? 1.788 41.575 56.604 1.00 12.83 334 LYS A CA 1
ATOM 2641 C C . LYS A 1 334 ? 0.876 41.555 55.385 1.00 11.81 334 LYS A C 1
ATOM 2642 O O . LYS A 1 334 ? 0.056 40.656 55.243 1.00 12.09 334 LYS A O 1
ATOM 2648 N N . LYS A 1 335 ? 1.017 42.541 54.505 1.00 12.37 335 LYS A N 1
ATOM 2649 C CA . LYS A 1 335 ? 0.183 42.590 53.310 1.00 12.73 335 LYS A CA 1
ATOM 2650 C C . LYS A 1 335 ? 0.478 41.423 52.371 1.00 11.91 335 LYS A C 1
ATOM 2651 O O . LYS A 1 335 ? -0.434 40.861 51.766 1.00 11.51 335 LYS A O 1
ATOM 2657 N N . GLN A 1 336 ? 1.749 41.051 52.256 1.00 10.31 336 GLN A N 1
ATOM 2658 C CA . GLN A 1 336 ? 2.122 39.941 51.384 1.00 9.54 336 GLN A CA 1
ATOM 2659 C C . GLN A 1 336 ? 1.576 38.630 51.928 1.00 9.55 336 GLN A C 1
ATOM 2660 O O . GLN A 1 336 ? 1.044 37.810 51.180 1.00 8.64 336 GLN A O 1
ATOM 2666 N N . VAL A 1 337 ? 1.708 38.433 53.235 1.00 9.95 337 VAL A N 1
ATOM 2667 C CA . VAL A 1 337 ? 1.211 37.215 53.858 1.00 10.98 337 VAL A CA 1
ATOM 2668 C C . VAL A 1 337 ? -0.303 37.122 53.732 1.00 10.99 337 VAL A C 1
ATOM 2669 O O . VAL A 1 337 ? -0.839 36.082 53.344 1.00 10.63 337 VAL A O 1
ATOM 2673 N N . ASP A 1 338 ? -0.996 38.209 54.059 1.00 11.63 338 ASP A N 1
ATOM 2674 C CA . ASP A 1 338 ? -2.453 38.210 53.981 1.00 11.87 338 ASP A CA 1
ATOM 2675 C C . ASP A 1 338 ? -2.948 37.976 52.559 1.00 11.48 338 ASP A C 1
ATOM 2676 O O . ASP A 1 338 ? -3.998 37.368 52.357 1.00 11.00 338 ASP A O 1
ATOM 2681 N N . TYR A 1 339 ? -2.187 38.448 51.576 1.00 10.92 339 TYR A N 1
ATOM 2682 C CA . TYR A 1 339 ? -2.553 38.256 50.176 1.00 10.35 339 TYR A CA 1
ATOM 2683 C C . TYR A 1 339 ? -2.524 36.761 49.867 1.00 10.64 339 TYR A C 1
ATOM 2684 O O . TYR A 1 339 ? -3.445 36.221 49.251 1.00 9.89 339 TYR A O 1
ATOM 2693 N N . ILE A 1 340 ? -1.464 36.097 50.316 1.00 9.65 340 ILE A N 1
ATOM 2694 C CA . ILE A 1 340 ? -1.296 34.664 50.108 1.00 9.94 340 ILE A CA 1
ATOM 2695 C C . ILE A 1 340 ? -2.425 33.865 50.764 1.00 9.86 340 ILE A C 1
ATOM 2696 O O . ILE A 1 340 ? -2.911 32.885 50.200 1.00 9.83 340 ILE A O 1
ATOM 2701 N N . LEU A 1 341 ? -2.848 34.300 51.948 1.00 9.04 341 LEU A N 1
ATOM 2702 C CA . LEU A 1 341 ? -3.903 33.617 52.687 1.00 10.60 341 LEU A CA 1
ATOM 2703 C C . LEU A 1 341 ? -5.322 33.822 52.154 1.00 12.43 341 LEU A C 1
ATOM 2704 O O . LEU A 1 341 ? -6.246 33.121 52.574 1.00 12.27 341 LEU A O 1
ATOM 2709 N N . GLY A 1 342 ? -5.511 34.779 51.249 1.00 11.19 342 GLY A N 1
ATOM 2710 C CA . GLY A 1 342 ? -6.845 34.982 50.708 1.00 11.56 342 GLY A CA 1
ATOM 2711 C C . GLY A 1 342 ? -7.281 36.405 50.424 1.00 12.99 342 GLY A C 1
ATOM 2712 O O . GLY A 1 342 ? -8.302 36.615 49.775 1.00 12.77 342 GLY A O 1
ATOM 2713 N N . ASP A 1 343 ? -6.527 37.383 50.911 1.00 12.31 343 ASP A N 1
ATOM 2714 C CA . ASP A 1 343 ? -6.859 38.789 50.689 1.00 13.75 343 ASP A CA 1
ATOM 2715 C C . ASP A 1 343 ? -6.367 39.232 49.320 1.00 14.03 343 ASP A C 1
ATOM 2716 O O . ASP A 1 343 ? -5.410 39.997 49.225 1.00 12.05 343 ASP A O 1
ATOM 2721 N N . ASN A 1 344 ? -7.021 38.761 48.265 1.00 12.79 344 ASN A N 1
ATOM 2722 C CA . ASN A 1 344 ? -6.611 39.110 46.909 1.00 13.93 344 ASN A CA 1
ATOM 2723 C C . ASN A 1 344 ? -7.811 39.175 45.968 1.00 14.43 344 ASN A C 1
ATOM 2724 O O . ASN A 1 344 ? -8.895 38.688 46.294 1.00 13.75 344 ASN A O 1
ATOM 2729 N N . PRO A 1 345 ? -7.632 39.787 44.785 1.00 15.43 345 PRO A N 1
ATOM 2730 C CA . PRO A 1 345 ? -8.711 39.913 43.801 1.00 15.23 345 PRO A CA 1
ATOM 2731 C C . PRO A 1 345 ? -9.284 38.584 43.302 1.00 16.95 345 PRO A C 1
ATOM 2732 O O . PRO A 1 345 ? -10.408 38.540 42.796 1.00 16.13 345 PRO A O 1
ATOM 2736 N N . ALA A 1 346 ? -8.521 37.504 43.443 1.00 15.56 346 ALA A N 1
ATOM 2737 C CA . ALA A 1 346 ? -8.983 36.197 42.989 1.00 16.89 346 ALA A CA 1
ATOM 2738 C C . ALA A 1 346 ? -9.806 35.494 44.062 1.00 17.19 346 ALA A C 1
ATOM 2739 O O . ALA A 1 346 ? -10.366 34.423 43.823 1.00 18.71 346 ALA A O 1
ATOM 2741 N N . ASN A 1 347 ? -9.879 36.108 45.239 1.00 16.24 347 ASN A N 1
ATOM 2742 C CA . ASN A 1 347 ? -10.626 35.560 46.367 1.00 18.02 347 ASN A CA 1
ATOM 2743 C C . ASN A 1 347 ? -10.300 34.091 46.607 1.00 17.12 347 ASN A C 1
ATOM 2744 O O . ASN A 1 347 ? -11.197 33.267 46.799 1.00 17.78 347 ASN A O 1
ATOM 2749 N N . MET A 1 348 ? -9.014 33.762 46.597 1.00 15.76 348 MET A N 1
ATOM 2750 C CA . MET A 1 348 ? -8.606 32.385 46.823 1.00 13.95 348 MET A CA 1
ATOM 2751 C C . MET A 1 348 ? -7.359 32.306 47.685 1.00 13.03 348 MET A C 1
ATOM 2752 O O . MET A 1 348 ? -6.540 33.225 47.708 1.00 12.11 348 MET A O 1
ATOM 2757 N N . SER A 1 349 ? -7.230 31.205 48.414 1.00 10.02 349 SER A N 1
ATOM 2758 C CA . SER A 1 349 ? -6.057 30.983 49.240 1.00 8.83 349 SER A CA 1
ATOM 2759 C C . SER A 1 349 ? -5.025 30.366 48.312 1.00 9.24 349 SER A C 1
ATOM 2760 O O . SER A 1 349 ? -5.352 29.466 47.540 1.00 10.27 349 SER A O 1
ATOM 2763 N N . TYR A 1 350 ? -3.789 30.847 48.376 1.00 9.10 350 TYR A N 1
ATOM 2764 C CA . TYR A 1 350 ? -2.741 30.297 47.531 1.00 8.66 350 TYR A CA 1
ATOM 2765 C C . TYR A 1 350 ? -2.013 29.140 48.203 1.00 9.29 350 TYR A C 1
ATOM 2766 O O . TYR A 1 350 ? -1.030 28.609 47.675 1.00 9.38 350 TYR A O 1
ATOM 2775 N N . ILE A 1 351 ? -2.515 28.752 49.373 1.00 8.36 351 ILE A N 1
ATOM 2776 C CA . ILE A 1 351 ? -1.977 27.611 50.100 1.00 9.73 351 ILE A CA 1
ATOM 2777 C C . ILE A 1 351 ? -3.037 26.523 49.946 1.00 9.78 351 ILE A C 1
ATOM 2778 O O . ILE A 1 351 ? -4.164 26.672 50.418 1.00 11.02 351 ILE A O 1
ATOM 2783 N N . ILE A 1 352 ? -2.690 25.438 49.267 1.00 10.67 352 ILE A N 1
ATOM 2784 C CA . ILE A 1 352 ? -3.647 24.357 49.058 1.00 9.76 352 ILE A CA 1
ATOM 2785 C C . ILE A 1 352 ? -4.122 23.755 50.382 1.00 11.11 352 ILE A C 1
ATOM 2786 O O . ILE A 1 352 ? -3.330 23.542 51.298 1.00 10.60 352 ILE A O 1
ATOM 2791 N N . GLY A 1 353 ? -5.424 23.501 50.482 1.00 12.07 353 GLY A N 1
ATOM 2792 C CA . GLY A 1 353 ? -5.970 22.912 51.693 1.00 12.98 353 GLY A CA 1
ATOM 2793 C C . GLY A 1 353 ? -6.246 23.885 52.824 1.00 12.92 353 GLY A C 1
ATOM 2794 O O . GLY A 1 353 ? -6.693 23.484 53.902 1.00 12.12 353 GLY A O 1
ATOM 2795 N N . TYR A 1 354 ? -5.970 25.162 52.588 1.00 12.57 354 TYR A N 1
ATOM 2796 C CA . TYR A 1 354 ? -6.206 26.195 53.590 1.00 12.86 354 TYR A CA 1
ATOM 2797 C C . TYR A 1 354 ? -7.133 27.258 53.017 1.00 12.02 354 TYR A C 1
ATOM 2798 O O . TYR A 1 354 ? -7.091 27.549 51.825 1.00 12.22 354 TYR A O 1
ATOM 2807 N N . GLY A 1 355 ? -7.981 27.827 53.867 1.00 14.23 355 GLY A N 1
ATOM 2808 C CA . GLY A 1 355 ? -8.875 28.879 53.415 1.00 14.82 355 GLY A CA 1
ATOM 2809 C C . GLY A 1 355 ? -9.923 28.452 52.408 1.00 15.36 355 GLY A C 1
ATOM 2810 O O . GLY A 1 355 ? -10.541 27.402 52.555 1.00 16.71 355 GLY A O 1
ATOM 2811 N N . SER A 1 356 ? -10.130 29.254 51.371 1.00 15.14 356 SER A N 1
ATOM 2812 C CA . SER A 1 356 ? -11.149 28.907 50.392 1.00 17.04 356 SER A CA 1
ATOM 2813 C C . SER A 1 356 ? -10.727 28.900 48.928 1.00 14.69 356 SER A C 1
ATOM 2814 O O . SER A 1 356 ? -9.742 29.525 48.538 1.00 12.93 356 SER A O 1
ATOM 2817 N N . ASN A 1 357 ? -11.503 28.169 48.133 1.00 13.75 357 ASN A N 1
ATOM 2818 C CA . ASN A 1 357 ? -11.304 28.035 46.696 1.00 14.81 357 ASN A CA 1
ATOM 2819 C C . ASN A 1 357 ? -9.850 27.881 46.266 1.00 14.49 357 ASN A C 1
ATOM 2820 O O . ASN A 1 357 ? -9.386 28.586 45.372 1.00 16.29 357 ASN A O 1
ATOM 2825 N N . TRP A 1 358 ? -9.141 26.942 46.885 1.00 13.15 358 TRP A N 1
ATOM 2826 C CA . TRP A 1 358 ? -7.735 26.720 46.565 1.00 12.40 358 TRP A CA 1
ATOM 2827 C C . TRP A 1 358 ? -7.511 25.972 45.250 1.00 12.30 358 TRP A C 1
ATOM 2828 O O . TRP A 1 358 ? -8.440 25.410 44.670 1.00 12.89 358 TRP A O 1
ATOM 2839 N N . CYS A 1 359 ? -6.265 25.982 44.789 1.00 11.67 359 CYS A N 1
ATOM 2840 C CA . CYS A 1 359 ? -5.868 25.331 43.542 1.00 12.68 359 CYS A CA 1
ATOM 2841 C C . CYS A 1 359 ? -6.187 23.835 43.539 1.00 12.56 359 CYS A C 1
ATOM 2842 O O . CYS A 1 359 ? -5.860 23.125 44.487 1.00 13.41 359 CYS A O 1
ATOM 2845 N N . ILE A 1 360 ? -6.823 23.353 42.473 1.00 13.30 360 ILE A N 1
ATOM 2846 C CA . ILE A 1 360 ? -7.171 21.937 42.380 1.00 14.18 360 ILE A CA 1
ATOM 2847 C C . ILE A 1 360 ? -6.319 21.181 41.362 1.00 14.14 360 ILE A C 1
ATOM 2848 O O . ILE A 1 360 ? -6.452 19.962 41.219 1.00 15.33 360 ILE A O 1
ATOM 2853 N N . HIS A 1 361 ? -5.440 21.903 40.671 1.00 12.92 361 HIS A N 1
ATOM 2854 C CA . HIS A 1 361 ? -4.561 21.312 39.663 1.00 12.92 361 HIS A CA 1
ATOM 2855 C C . HIS A 1 361 ? -3.071 21.511 39.967 1.00 11.14 361 HIS A C 1
ATOM 2856 O O . HIS A 1 361 ? -2.320 21.966 39.107 1.00 11.89 361 HIS A O 1
ATOM 2863 N N . PRO A 1 362 ? -2.620 21.174 41.185 1.00 11.20 362 PRO A N 1
ATOM 2864 C CA . PRO A 1 362 ? -1.191 21.366 41.468 1.00 10.50 362 PRO A CA 1
ATOM 2865 C C . PRO A 1 362 ? -0.310 20.493 40.569 1.00 10.79 362 PRO A C 1
ATOM 2866 O O . PRO A 1 362 ? -0.664 19.355 40.263 1.00 10.81 362 PRO A O 1
ATOM 2870 N N . HIS A 1 363 ? 0.826 21.033 40.135 1.00 9.81 363 HIS A N 1
ATOM 2871 C CA . HIS A 1 363 ? 1.748 20.277 39.294 1.00 11.19 363 HIS A CA 1
ATOM 2872 C C . HIS A 1 363 ? 2.566 19.396 40.235 1.00 10.88 363 HIS A C 1
ATOM 2873 O O . HIS A 1 363 ? 3.703 19.714 40.578 1.00 11.59 363 HIS A O 1
ATOM 2880 N N . HIS A 1 364 ? 1.968 18.287 40.656 1.00 10.12 364 HIS A N 1
ATOM 2881 C CA . HIS A 1 364 ? 2.606 17.372 41.596 1.00 10.09 364 HIS A CA 1
ATOM 2882 C C . HIS A 1 364 ? 2.163 15.947 41.263 1.00 10.71 364 HIS A C 1
ATOM 2883 O O . HIS A 1 364 ? 0.981 15.615 41.342 1.00 10.73 364 HIS A O 1
ATOM 2890 N N . ARG A 1 365 ? 3.119 15.105 40.888 1.00 10.02 365 ARG A N 1
ATOM 2891 C CA . ARG A 1 365 ? 2.806 13.733 40.506 1.00 10.51 365 ARG A CA 1
ATOM 2892 C C . ARG A 1 365 ? 2.087 12.897 41.563 1.00 10.99 365 ARG A C 1
ATOM 2893 O O . ARG A 1 365 ? 1.048 12.301 41.277 1.00 11.49 365 ARG A O 1
ATOM 2901 N N . ALA A 1 366 ? 2.624 12.849 42.776 1.00 9.86 366 ALA A N 1
ATOM 2902 C CA . ALA A 1 366 ? 1.997 12.056 43.832 1.00 12.02 366 ALA A CA 1
ATOM 2903 C C . ALA A 1 366 ? 0.576 12.527 44.154 1.00 12.03 366 ALA A C 1
ATOM 2904 O O . ALA A 1 366 ? -0.351 11.716 44.215 1.00 11.33 366 ALA A O 1
ATOM 2906 N N . ALA A 1 367 ? 0.403 13.831 44.357 1.00 11.25 367 ALA A N 1
ATOM 2907 C CA . ALA A 1 367 ? -0.916 14.380 44.673 1.00 12.19 367 ALA A CA 1
ATOM 2908 C C . ALA A 1 367 ? -1.912 14.184 43.529 1.00 12.72 367 ALA A C 1
ATOM 2909 O O . ALA A 1 367 ? -3.083 13.891 43.764 1.00 13.49 367 ALA A O 1
ATOM 2911 N N . ASN A 1 368 ? -1.448 14.348 42.294 1.00 13.82 368 ASN A N 1
ATOM 2912 C CA . ASN A 1 368 ? -2.321 14.183 41.134 1.00 14.47 368 ASN A CA 1
ATOM 2913 C C . ASN A 1 368 ? -2.977 12.800 41.176 1.00 16.89 368 ASN A C 1
ATOM 2914 O O . ASN A 1 368 ? -4.191 12.672 40.993 1.00 16.47 368 ASN A O 1
ATOM 2919 N N . GLY A 1 369 ? -2.165 11.774 41.418 1.00 16.90 369 GLY A N 1
ATOM 2920 C CA . GLY A 1 369 ? -2.672 10.417 41.536 1.00 19.07 369 GLY A CA 1
ATOM 2921 C C . GLY A 1 369 ? -3.050 9.659 40.276 1.00 20.53 369 GLY A C 1
ATOM 2922 O O . GLY A 1 369 ? -3.528 8.527 40.365 1.00 21.67 369 GLY A O 1
ATOM 2923 N N . TYR A 1 370 ? -2.842 10.261 39.112 1.00 20.13 370 TYR A N 1
ATOM 2924 C CA . TYR A 1 370 ? -3.174 9.609 37.850 1.00 22.70 370 TYR A CA 1
ATOM 2925 C C . TYR A 1 370 ? -1.920 9.341 37.028 1.00 24.94 370 TYR A C 1
ATOM 2926 O O . TYR A 1 370 ? -0.831 9.791 37.378 1.00 23.14 370 TYR A O 1
ATOM 2935 N N . THR A 1 371 ? -2.079 8.599 35.937 1.00 28.57 371 THR A N 1
ATOM 2936 C CA . THR A 1 371 ? -0.962 8.285 35.053 1.00 31.67 371 THR A CA 1
ATOM 2937 C C . THR A 1 371 ? -1.304 8.723 33.629 1.00 33.97 371 THR A C 1
ATOM 2938 O O . THR A 1 371 ? -2.065 9.674 33.430 1.00 35.56 371 THR A O 1
ATOM 2942 N N . TYR A 1 372 ? -0.741 8.038 32.639 1.00 35.61 372 TYR A N 1
ATOM 2943 C CA . TYR A 1 372 ? -1.009 8.371 31.244 1.00 36.67 372 TYR A CA 1
ATOM 2944 C C . TYR A 1 372 ? -2.086 7.469 30.645 1.00 37.31 372 TYR A C 1
ATOM 2945 O O . TYR A 1 372 ? -1.927 6.944 29.542 1.00 39.57 372 TYR A O 1
ATOM 2954 N N . ALA A 1 373 ? -3.184 7.296 31.372 1.00 38.27 373 ALA A N 1
ATOM 2955 C CA . ALA A 1 373 ? -4.282 6.457 30.908 1.00 38.32 373 ALA A CA 1
ATOM 2956 C C . ALA A 1 373 ? -5.597 7.233 30.921 1.00 39.55 373 ALA A C 1
ATOM 2957 O O . ALA A 1 373 ? -6.678 6.649 30.814 1.00 40.56 373 ALA A O 1
ATOM 2959 N N . ASP A 1 376 ? -4.691 10.544 32.176 1.00 38.83 376 ASP A N 1
ATOM 2960 C CA . ASP A 1 376 ? -5.620 11.229 33.066 1.00 38.44 376 ASP A CA 1
ATOM 2961 C C . ASP A 1 376 ? -4.900 12.240 33.953 1.00 37.69 376 ASP A C 1
ATOM 2962 O O . ASP A 1 376 ? -5.457 12.710 34.946 1.00 38.97 376 ASP A O 1
ATOM 2967 N N . ASN A 1 377 ? -3.664 12.574 33.593 1.00 37.10 377 ASN A N 1
ATOM 2968 C CA . ASN A 1 377 ? -2.879 13.529 34.369 1.00 36.06 377 ASN A CA 1
ATOM 2969 C C . ASN A 1 377 ? -3.447 14.940 34.245 1.00 36.00 377 ASN A C 1
ATOM 2970 O O . ASN A 1 377 ? -2.973 15.869 34.902 1.00 37.18 377 ASN A O 1
ATOM 2975 N N . ALA A 1 378 ? -4.466 15.090 33.403 1.00 35.41 378 ALA A N 1
ATOM 2976 C CA . ALA A 1 378 ? -5.101 16.385 33.180 1.00 33.60 378 ALA A CA 1
ATOM 2977 C C . ALA A 1 378 ? -6.276 16.630 34.126 1.00 32.66 378 ALA A C 1
ATOM 2978 O O . ALA A 1 378 ? -6.759 17.757 34.243 1.00 34.05 378 ALA A O 1
ATOM 2980 N N . LYS A 1 379 ? -6.735 15.578 34.796 1.00 29.96 379 LYS A N 1
ATOM 2981 C CA . LYS A 1 379 ? -7.850 15.695 35.730 1.00 26.87 379 LYS A CA 1
ATOM 2982 C C . LYS A 1 379 ? -7.387 16.360 37.023 1.00 24.38 379 LYS A C 1
ATOM 2983 O O . LYS A 1 379 ? -6.189 16.443 37.290 1.00 23.29 379 LYS A O 1
ATOM 2989 N N . PRO A 1 380 ? -8.337 16.851 37.838 1.00 22.08 380 PRO A N 1
ATOM 2990 C CA . PRO A 1 380 ? -7.996 17.503 39.106 1.00 20.10 380 PRO A CA 1
ATOM 2991 C C . PRO A 1 380 ? -7.290 16.509 40.023 1.00 18.28 380 PRO A C 1
ATOM 2992 O O . PRO A 1 380 ? -7.607 15.318 40.012 1.00 17.37 380 PRO A O 1
ATOM 2996 N N . ALA A 1 381 ? -6.339 16.999 40.812 1.00 15.59 381 ALA A N 1
ATOM 2997 C CA . ALA A 1 381 ? -5.587 16.151 41.732 1.00 16.27 381 ALA A CA 1
ATOM 2998 C C . ALA A 1 381 ? -6.501 15.275 42.585 1.00 15.72 381 ALA A C 1
ATOM 2999 O O . ALA A 1 381 ? -7.446 15.764 43.202 1.00 16.30 381 ALA A O 1
ATOM 3001 N N . LYS A 1 382 ? -6.202 13.981 42.622 1.00 15.77 382 LYS A N 1
ATOM 3002 C CA . LYS A 1 382 ? -6.984 13.021 43.393 1.00 17.71 382 LYS A CA 1
ATOM 3003 C C . LYS A 1 382 ? -6.805 13.227 44.897 1.00 16.57 382 LYS A C 1
ATOM 3004 O O . LYS A 1 382 ? -7.746 13.049 45.671 1.00 15.86 382 LYS A O 1
ATOM 3010 N N . HIS A 1 383 ? -5.599 13.616 45.304 1.00 13.73 383 HIS A N 1
ATOM 3011 C CA . HIS A 1 383 ? -5.291 13.823 46.718 1.00 14.40 383 HIS A CA 1
ATOM 3012 C C . HIS A 1 383 ? -5.074 15.294 47.073 1.00 13.46 383 HIS A C 1
ATOM 3013 O O . HIS A 1 383 ? -4.622 16.077 46.244 1.00 14.52 383 HIS A O 1
ATOM 3020 N N . LEU A 1 384 ? -5.400 15.661 48.309 1.00 13.26 384 LEU A N 1
ATOM 3021 C CA . LEU A 1 384 ? -5.242 17.038 48.769 1.00 11.60 384 LEU A CA 1
ATOM 3022 C C . LEU A 1 384 ? -3.808 17.288 49.240 1.00 12.61 384 LEU A C 1
ATOM 3023 O O . LEU A 1 384 ? -3.349 16.683 50.212 1.00 11.82 384 LEU A O 1
ATOM 3028 N N . LEU A 1 385 ? -3.110 18.183 48.545 1.00 10.21 385 LEU A N 1
ATOM 3029 C CA . LEU A 1 385 ? -1.723 18.518 48.869 1.00 10.40 385 LEU A CA 1
ATOM 3030 C C . LEU A 1 385 ? -1.687 19.650 49.901 1.00 10.16 385 LEU A C 1
ATOM 3031 O O . LEU A 1 385 ? -1.270 20.767 49.614 1.00 8.73 385 LEU A O 1
ATOM 3036 N N . THR A 1 386 ? -2.120 19.331 51.114 1.00 11.07 386 THR A N 1
ATOM 3037 C CA . THR A 1 386 ? -2.186 20.292 52.207 1.00 11.06 386 THR A CA 1
ATOM 3038 C C . THR A 1 386 ? -0.906 21.089 52.457 1.00 10.81 386 THR A C 1
ATOM 3039 O O . THR A 1 386 ? 0.176 20.517 52.580 1.00 9.98 386 THR A O 1
ATOM 3043 N N . GLY A 1 387 ? -1.050 22.412 52.525 1.00 8.19 387 GLY A N 1
ATOM 3044 C CA . GLY A 1 387 ? 0.077 23.290 52.812 1.00 8.61 387 GLY A CA 1
ATOM 3045 C C . GLY A 1 387 ? 0.962 23.772 51.675 1.00 7.90 387 GLY A C 1
ATOM 3046 O O . GLY A 1 387 ? 1.839 24.606 51.894 1.00 8.63 387 GLY A O 1
ATOM 3047 N N . ALA A 1 388 ? 0.740 23.281 50.462 1.00 8.26 388 ALA A N 1
ATOM 3048 C CA . ALA A 1 388 ? 1.575 23.690 49.338 1.00 10.22 388 ALA A CA 1
ATOM 3049 C C . ALA A 1 388 ? 1.300 25.109 48.853 1.00 10.14 388 ALA A C 1
ATOM 3050 O O . ALA A 1 388 ? 0.152 25.492 48.639 1.00 10.27 388 ALA A O 1
ATOM 3052 N N . LEU A 1 389 ? 2.368 25.884 48.688 1.00 9.49 389 LEU A N 1
ATOM 3053 C CA . LEU A 1 389 ? 2.256 27.241 48.166 1.00 9.25 389 LEU A CA 1
ATOM 3054 C C . LEU A 1 389 ? 2.416 27.101 46.650 1.00 9.47 389 LEU A C 1
ATOM 3055 O O . LEU A 1 389 ? 3.431 26.583 46.175 1.00 7.97 389 LEU A O 1
ATOM 3060 N N . VAL A 1 390 ? 1.422 27.540 45.885 1.00 7.48 390 VAL A N 1
ATOM 3061 C CA . VAL A 1 390 ? 1.520 27.431 44.432 1.00 9.11 390 VAL A CA 1
ATOM 3062 C C . VAL A 1 390 ? 2.293 28.599 43.826 1.00 9.62 390 VAL A C 1
ATOM 3063 O O . VAL A 1 390 ? 2.584 29.583 44.507 1.00 9.64 390 VAL A O 1
ATOM 3067 N N . GLY A 1 391 ? 2.631 28.481 42.544 1.00 9.36 391 GLY A N 1
ATOM 3068 C CA . GLY A 1 391 ? 3.372 29.537 41.874 1.00 10.37 391 GLY A CA 1
ATOM 3069 C C . GLY A 1 391 ? 2.776 30.913 42.107 1.00 10.53 391 GLY A C 1
ATOM 3070 O O . GLY A 1 391 ? 3.470 31.834 42.541 1.00 10.19 391 GLY A O 1
ATOM 3071 N N . GLY A 1 392 ? 1.486 31.061 41.821 1.00 10.71 392 GLY A N 1
ATOM 3072 C CA . GLY A 1 392 ? 0.844 32.346 42.026 1.00 10.99 392 GLY A CA 1
ATOM 3073 C C . GLY A 1 392 ? 0.220 32.937 40.773 1.00 12.03 392 GLY A C 1
ATOM 3074 O O . GLY A 1 392 ? 0.261 32.325 39.709 1.00 13.57 392 GLY A O 1
ATOM 3075 N N . PRO A 1 393 ? -0.360 34.143 40.874 1.00 12.91 393 PRO A N 1
ATOM 3076 C CA . PRO A 1 393 ? -1.017 34.861 39.775 1.00 13.27 393 PRO A CA 1
ATOM 3077 C C . PRO A 1 393 ? -0.081 35.688 38.902 1.00 14.72 393 PRO A C 1
ATOM 3078 O O . PRO A 1 393 ? 1.114 35.794 39.182 1.00 13.30 393 PRO A O 1
ATOM 3082 N N . ASP A 1 394 ? -0.632 36.273 37.839 1.00 15.24 394 ASP A N 1
ATOM 3083 C CA . ASP A 1 394 ? 0.162 37.125 36.966 1.00 16.80 394 ASP A CA 1
ATOM 3084 C C . ASP A 1 394 ? 0.144 38.522 37.576 1.00 17.80 394 ASP A C 1
ATOM 3085 O O . ASP A 1 394 ? -0.432 38.723 38.649 1.00 16.21 394 ASP A O 1
ATOM 3090 N N . GLN A 1 395 ? 0.767 39.486 36.909 1.00 18.19 395 GLN A N 1
ATOM 3091 C CA . GLN A 1 395 ? 0.820 40.836 37.449 1.00 20.29 395 GLN A CA 1
ATOM 3092 C C . GLN A 1 395 ? -0.524 41.558 37.456 1.00 20.07 395 GLN A C 1
ATOM 3093 O O . GLN A 1 395 ? -0.615 42.709 37.881 1.00 20.18 395 GLN A O 1
ATOM 3099 N N . ASN A 1 396 ? -1.565 40.863 37.007 1.00 19.23 396 ASN A N 1
ATOM 3100 C CA . ASN A 1 396 ? -2.916 41.414 36.977 1.00 19.49 396 ASN A CA 1
ATOM 3101 C C . ASN A 1 396 ? -3.761 40.723 38.051 1.00 17.14 396 ASN A C 1
ATOM 3102 O O . ASN A 1 396 ? -4.982 40.870 38.087 1.00 15.56 396 ASN A O 1
ATOM 3107 N N . ASP A 1 397 ? -3.094 39.962 38.917 1.00 14.87 397 ASP A N 1
ATOM 3108 C CA . ASP A 1 397 ? -3.748 39.237 40.008 1.00 13.93 397 ASP A CA 1
ATOM 3109 C C . ASP A 1 397 ? -4.621 38.081 39.531 1.00 14.00 397 ASP A C 1
ATOM 3110 O O . ASP A 1 397 ? -5.407 37.531 40.307 1.00 14.84 397 ASP A O 1
ATOM 3115 N N . LYS A 1 398 ? -4.479 37.708 38.264 1.00 13.48 398 LYS A N 1
ATOM 3116 C CA . LYS A 1 398 ? -5.270 36.618 37.707 1.00 15.60 398 LYS A CA 1
ATOM 3117 C C . LYS A 1 398 ? -4.591 35.270 37.927 1.00 15.07 398 LYS A C 1
ATOM 3118 O O . LYS A 1 398 ? -3.366 35.160 37.858 1.00 14.91 398 LYS A O 1
ATOM 3124 N N . PHE A 1 399 ? -5.398 34.249 38.193 1.00 14.66 399 PHE A N 1
ATOM 3125 C CA . PHE A 1 399 ? -4.884 32.905 38.414 1.00 16.77 399 PHE A CA 1
ATOM 3126 C C . PHE A 1 399 ? -5.576 31.920 37.477 1.00 17.78 399 PHE A C 1
ATOM 3127 O O . PHE A 1 399 ? -6.801 31.919 37.362 1.00 18.55 399 PHE A O 1
ATOM 3135 N N . LEU A 1 400 ? -4.787 31.087 36.807 1.00 18.64 400 LEU A N 1
ATOM 3136 C CA . LEU A 1 400 ? -5.330 30.091 35.892 1.00 20.74 400 LEU A CA 1
ATOM 3137 C C . LEU A 1 400 ? -5.145 28.711 36.511 1.00 21.16 400 LEU A C 1
ATOM 3138 O O . LEU A 1 400 ? -4.057 28.136 36.463 1.00 20.64 400 LEU A O 1
ATOM 3143 N N . ASP A 1 401 ? -6.216 28.193 37.100 1.00 21.33 401 ASP A N 1
ATOM 3144 C CA . ASP A 1 401 ? -6.180 26.891 37.748 1.00 24.15 401 ASP A CA 1
ATOM 3145 C C . ASP A 1 401 ? -6.508 25.774 36.763 1.00 25.73 401 ASP A C 1
ATOM 3146 O O . ASP A 1 401 ? -7.653 25.332 36.670 1.00 27.41 401 ASP A O 1
ATOM 3151 N N . ASP A 1 402 ? -5.500 25.327 36.021 1.00 27.62 402 ASP A N 1
ATOM 3152 C CA . ASP A 1 402 ? -5.697 24.252 35.059 1.00 29.80 402 ASP A CA 1
ATOM 3153 C C . ASP A 1 402 ? -4.443 23.406 34.850 1.00 30.27 402 ASP A C 1
ATOM 3154 O O . ASP A 1 402 ? -3.342 23.781 35.251 1.00 29.33 402 ASP A O 1
ATOM 3159 N N . ALA A 1 403 ? -4.642 22.262 34.204 1.00 31.12 403 ALA A N 1
ATOM 3160 C CA . ALA A 1 403 ? -3.603 21.273 33.932 1.00 33.04 403 ALA A CA 1
ATOM 3161 C C . ALA A 1 403 ? -2.211 21.692 33.446 1.00 34.03 403 ALA A C 1
ATOM 3162 O O . ALA A 1 403 ? -1.212 21.389 34.100 1.00 35.00 403 ALA A O 1
ATOM 3164 N N . ASN A 1 404 ? -2.133 22.381 32.311 1.00 34.71 404 ASN A N 1
ATOM 3165 C CA . ASN A 1 404 ? -0.831 22.741 31.744 1.00 34.53 404 ASN A CA 1
ATOM 3166 C C . ASN A 1 404 ? -0.155 24.055 32.152 1.00 33.73 404 ASN A C 1
ATOM 3167 O O . ASN A 1 404 ? 1.003 24.280 31.799 1.00 34.27 404 ASN A O 1
ATOM 3172 N N . GLN A 1 405 ? -0.849 24.921 32.884 1.00 32.01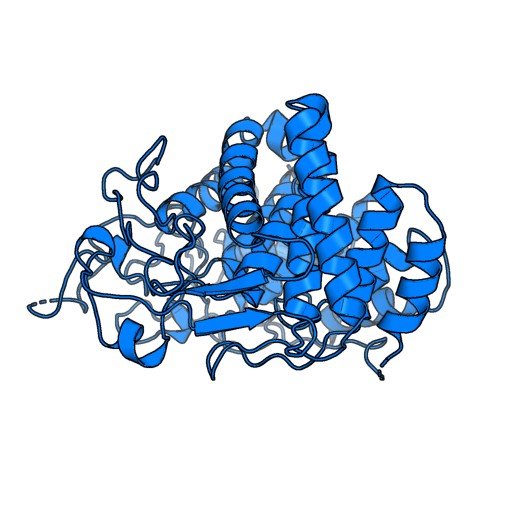 405 GLN A N 1
ATOM 3173 C CA . GLN A 1 405 ? -0.250 26.195 33.286 1.00 30.30 405 GLN A CA 1
ATOM 3174 C C . GLN A 1 405 ? 0.653 26.038 34.510 1.00 29.07 405 GLN A C 1
ATOM 3175 O O . GLN A 1 405 ? 0.273 26.391 35.624 1.00 27.51 405 GLN A O 1
ATOM 3181 N N . TYR A 1 406 ? 1.859 25.523 34.285 1.00 27.08 406 TYR A N 1
ATOM 3182 C CA . TYR A 1 406 ? 2.823 25.288 35.357 1.00 26.31 406 TYR A CA 1
ATOM 3183 C C . TYR A 1 406 ? 3.272 26.542 36.104 1.00 24.90 406 TYR A C 1
ATOM 3184 O O . TYR A 1 406 ? 3.538 26.491 37.305 1.00 24.48 406 TYR A O 1
ATOM 3193 N N . GLN A 1 407 ? 3.372 27.663 35.398 1.00 22.84 407 GLN A N 1
ATOM 3194 C CA . GLN A 1 407 ? 3.791 28.908 36.032 1.00 21.58 407 GLN A CA 1
ATOM 3195 C C . GLN A 1 407 ? 2.900 29.221 37.231 1.00 20.13 407 GLN A C 1
ATOM 3196 O O . GLN A 1 407 ? 3.361 29.736 38.250 1.00 21.71 407 GLN A O 1
ATOM 3202 N N . TYR A 1 408 ? 1.619 28.897 37.102 1.00 17.32 408 TYR A N 1
ATOM 3203 C CA . TYR A 1 408 ? 0.651 29.153 38.157 1.00 14.94 408 TYR A CA 1
ATOM 3204 C C . TYR A 1 408 ? 0.547 28.044 39.201 1.00 14.19 408 TYR A C 1
ATOM 3205 O O . TYR A 1 408 ? 0.444 28.313 40.396 1.00 13.23 408 TYR A O 1
ATOM 3214 N N . THR A 1 409 ? 0.587 26.800 38.743 1.00 11.36 409 THR A N 1
ATOM 3215 C CA . THR A 1 409 ? 0.392 25.660 39.632 1.00 11.36 409 THR A CA 1
ATOM 3216 C C . THR A 1 409 ? 1.595 24.896 40.165 1.00 11.65 409 THR A C 1
ATOM 3217 O O . THR A 1 409 ? 1.422 23.879 40.834 1.00 10.30 409 THR A O 1
ATOM 3221 N N . GLU A 1 410 ? 2.804 25.360 39.881 1.00 11.78 410 GLU A N 1
ATOM 3222 C CA . GLU A 1 410 ? 3.977 24.662 40.385 1.00 13.61 410 GLU A CA 1
ATOM 3223 C C . GLU A 1 410 ? 4.080 24.773 41.901 1.00 11.79 410 GLU A C 1
ATOM 3224 O O . GLU A 1 410 ? 3.634 25.756 42.491 1.00 11.03 410 GLU A O 1
ATOM 3230 N N . VAL A 1 411 ? 4.644 23.739 42.518 1.00 10.41 411 VAL A N 1
ATOM 3231 C CA . VAL A 1 411 ? 4.862 23.691 43.965 1.00 9.28 411 VAL A CA 1
ATOM 3232 C C . VAL A 1 411 ? 6.288 23.163 44.128 1.00 8.96 411 VAL A C 1
ATOM 3233 O O . VAL A 1 411 ? 6.775 22.442 43.264 1.00 9.61 411 VAL A O 1
ATOM 3237 N N . ALA A 1 412 ? 6.963 23.518 45.218 1.00 7.84 412 ALA A N 1
ATOM 3238 C CA . ALA A 1 412 ? 8.336 23.056 45.401 1.00 7.43 412 ALA A CA 1
ATOM 3239 C C . ALA A 1 412 ? 8.847 23.266 46.814 1.00 7.19 412 ALA A C 1
ATOM 3240 O O . ALA A 1 412 ? 8.307 24.072 47.568 1.00 6.76 412 ALA A O 1
ATOM 3242 N N . LEU A 1 413 ? 9.906 22.539 47.159 1.00 6.83 413 LEU A N 1
ATOM 3243 C CA . LEU A 1 413 ? 10.509 22.657 48.479 1.00 7.99 413 LEU A CA 1
ATOM 3244 C C . LEU A 1 413 ? 10.908 24.098 48.788 1.00 7.45 413 LEU A C 1
ATOM 3245 O O . LEU A 1 413 ? 10.575 24.620 49.851 1.00 7.72 413 LEU A O 1
ATOM 3250 N N . ASP A 1 414 ? 11.617 24.741 47.861 1.00 7.21 414 ASP A N 1
ATOM 3251 C CA . ASP A 1 414 ? 12.075 26.104 48.102 1.00 8.53 414 ASP A CA 1
ATOM 3252 C C . ASP A 1 414 ? 10.940 27.121 48.216 1.00 9.10 414 ASP A C 1
ATOM 3253 O O . ASP A 1 414 ? 11.105 28.172 48.833 1.00 9.13 414 ASP A O 1
ATOM 3258 N N . TYR A 1 415 ? 9.786 26.802 47.642 1.00 7.63 415 TYR A N 1
ATOM 3259 C CA . TYR A 1 415 ? 8.629 27.693 47.728 1.00 7.48 415 TYR A CA 1
ATOM 3260 C C . TYR A 1 415 ? 8.146 27.714 49.176 1.00 7.51 415 TYR A C 1
ATOM 3261 O O . TYR A 1 415 ? 7.985 28.776 49.783 1.00 7.82 415 TYR A O 1
ATOM 3270 N N . ASN A 1 416 ? 7.910 26.525 49.725 1.00 6.61 416 ASN A N 1
ATOM 3271 C CA . ASN A 1 416 ? 7.421 26.411 51.092 1.00 7.33 416 ASN A CA 1
ATOM 3272 C C . ASN A 1 416 ? 8.405 26.766 52.193 1.00 8.72 416 ASN A C 1
ATOM 3273 O O . ASN A 1 416 ? 7.991 27.154 53.284 1.00 8.38 416 ASN A O 1
ATOM 3278 N N . ALA A 1 417 ? 9.701 26.644 51.924 1.00 8.74 417 ALA A N 1
ATOM 3279 C CA . ALA A 1 417 ? 10.694 26.962 52.947 1.00 8.60 417 ALA A CA 1
ATOM 3280 C C . ALA A 1 417 ? 10.502 28.387 53.468 1.00 9.07 417 ALA A C 1
ATOM 3281 O O . ALA A 1 417 ? 10.431 28.612 54.677 1.00 7.73 417 ALA A O 1
ATOM 3283 N N . GLY A 1 418 ? 10.406 29.341 52.545 1.00 7.69 418 GLY A N 1
ATOM 3284 C CA . GLY A 1 418 ? 10.222 30.732 52.918 1.00 9.44 418 GLY A CA 1
ATOM 3285 C C . GLY A 1 418 ? 8.859 31.015 53.523 1.00 9.63 418 GLY A C 1
ATOM 3286 O O . GLY A 1 418 ? 8.721 31.926 54.342 1.00 10.50 418 GLY A O 1
ATOM 3287 N N . LEU A 1 419 ? 7.853 30.244 53.121 1.00 8.35 419 LEU A N 1
ATOM 3288 C CA . LEU A 1 419 ? 6.499 30.422 53.640 1.00 9.91 419 LEU A CA 1
ATOM 3289 C C . LEU A 1 419 ? 6.461 30.074 55.118 1.00 8.61 419 LEU A C 1
ATOM 3290 O O . LEU A 1 419 ? 5.877 30.801 55.921 1.00 9.30 419 LEU A O 1
ATOM 3295 N N . VAL A 1 420 ? 7.076 28.953 55.480 1.00 8.40 420 VAL A N 1
ATOM 3296 C CA . VAL A 1 420 ? 7.100 28.549 56.880 1.00 8.88 420 VAL A CA 1
ATOM 3297 C C . VAL A 1 420 ? 7.708 29.668 57.722 1.00 8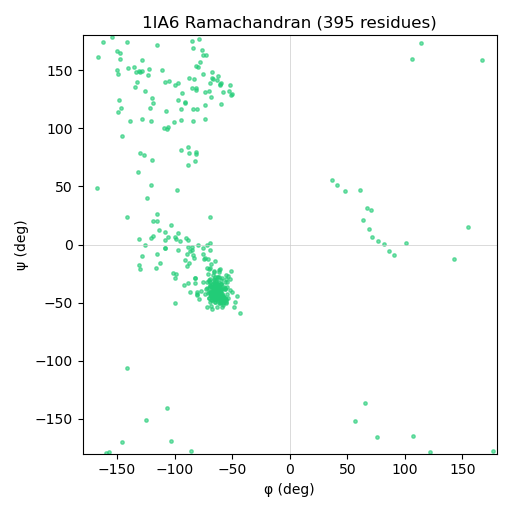.91 420 VAL A C 1
ATOM 3298 O O . VAL A 1 420 ? 7.168 30.036 58.765 1.00 10.52 420 VAL A O 1
ATOM 3302 N N . GLY A 1 421 ? 8.828 30.213 57.256 1.00 8.58 421 GLY A N 1
ATOM 3303 C CA . GLY A 1 421 ? 9.495 31.282 57.980 1.00 10.70 421 GLY A CA 1
A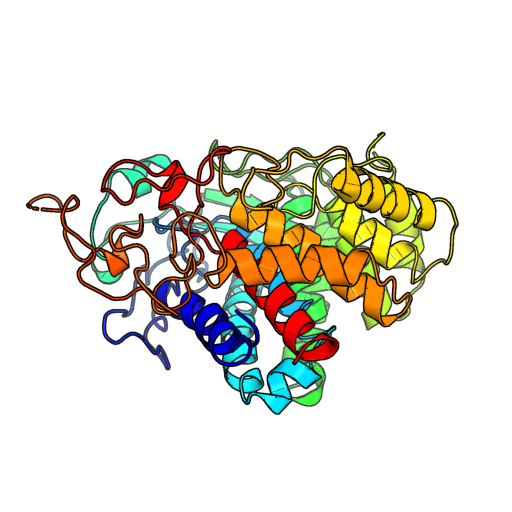TOM 3304 C C . GLY A 1 421 ? 8.665 32.540 58.177 1.00 10.87 421 GLY A C 1
ATOM 3305 O O . GLY A 1 421 ? 8.580 33.062 59.289 1.00 10.17 421 GLY A O 1
ATOM 3306 N N . VAL A 1 422 ? 8.050 33.039 57.107 1.00 11.48 422 VAL A N 1
ATOM 3307 C CA . VAL A 1 422 ? 7.247 34.250 57.220 1.00 9.84 422 VAL A CA 1
ATOM 3308 C C . VAL A 1 422 ? 6.022 34.031 58.109 1.00 9.62 422 VAL A C 1
ATOM 3309 O O . VAL A 1 422 ? 5.638 34.920 58.869 1.00 10.80 422 VAL A O 1
ATOM 3313 N N . LEU A 1 423 ? 5.407 32.855 58.024 1.00 9.45 423 LEU A N 1
ATOM 3314 C CA . LEU A 1 423 ? 4.246 32.569 58.862 1.00 9.07 423 LEU A CA 1
ATOM 3315 C C . LEU A 1 423 ? 4.660 32.514 60.334 1.00 10.62 423 LEU A C 1
ATOM 3316 O O . LEU A 1 423 ? 3.932 32.981 61.212 1.00 11.69 423 LEU A O 1
ATOM 3321 N N . ALA A 1 424 ? 5.829 31.946 60.609 1.00 11.57 424 ALA A N 1
ATOM 3322 C CA . ALA A 1 424 ? 6.312 31.873 61.986 1.00 11.73 424 ALA A CA 1
ATOM 3323 C C . ALA A 1 424 ? 6.528 33.299 62.489 1.00 11.82 424 ALA A C 1
ATOM 3324 O O . ALA A 1 424 ? 6.220 33.621 63.641 1.00 13.04 424 ALA A O 1
ATOM 3326 N N . GLY A 1 425 ? 7.050 34.155 61.616 1.00 11.14 425 GLY A N 1
ATOM 3327 C CA . GLY A 1 425 ? 7.277 35.540 61.990 1.00 12.06 425 GLY A CA 1
ATOM 3328 C C . GLY A 1 425 ? 5.971 36.298 62.162 1.00 13.06 425 GLY A C 1
ATOM 3329 O O . GLY A 1 425 ? 5.856 37.159 63.034 1.00 14.07 425 GLY A O 1
ATOM 3330 N N . ALA A 1 426 ? 4.981 35.983 61.332 1.00 13.04 426 ALA A N 1
ATOM 3331 C CA . ALA A 1 426 ? 3.684 36.649 61.411 1.00 14.84 426 ALA A CA 1
ATOM 3332 C C . ALA A 1 426 ? 3.039 36.386 62.766 1.00 15.09 426 ALA A C 1
ATOM 3333 O O . ALA A 1 426 ? 2.448 37.280 63.372 1.00 15.67 426 ALA A O 1
ATOM 3335 N N . ILE A 1 427 ? 3.153 35.150 63.237 1.00 14.40 427 ILE A N 1
ATOM 3336 C CA . ILE A 1 427 ? 2.582 34.777 64.521 1.00 15.15 427 ILE A CA 1
ATOM 3337 C C . ILE A 1 427 ? 3.192 35.603 65.648 1.00 15.51 427 ILE A C 1
ATOM 3338 O O . ILE A 1 427 ? 2.500 35.989 66.589 1.00 15.65 427 ILE A O 1
ATOM 3343 N N . LYS A 1 428 ? 4.484 35.887 65.539 1.00 15.09 428 LYS A N 1
ATOM 3344 C CA . LYS A 1 428 ? 5.185 36.665 66.554 1.00 17.47 428 LYS A CA 1
ATOM 3345 C C . LYS A 1 428 ? 4.783 38.137 66.582 1.00 17.24 428 LYS A C 1
ATOM 3346 O O . LYS A 1 428 ? 4.531 38.698 67.645 1.00 18.15 428 LYS A O 1
ATOM 3352 N N . PHE A 1 429 ? 4.708 38.754 65.410 1.00 15.98 429 PHE A N 1
ATOM 3353 C CA . PHE A 1 429 ? 4.384 40.172 65.312 1.00 17.51 429 PHE A CA 1
ATOM 3354 C C . PHE A 1 429 ? 2.912 40.549 65.216 1.00 19.57 429 PHE A C 1
ATOM 3355 O O . PHE A 1 429 ? 2.509 41.600 65.716 1.00 20.60 429 PHE A O 1
ATOM 3363 N N . PHE A 1 430 ? 2.109 39.705 64.581 1.00 19.87 430 PHE A N 1
ATOM 3364 C CA . PHE A 1 430 ? 0.693 40.009 64.409 1.00 23.56 430 PHE A CA 1
ATOM 3365 C C . PHE A 1 430 ? -0.230 39.027 65.114 1.00 26.00 430 PHE A C 1
ATOM 3366 O O . PHE A 1 430 ? -1.391 39.339 65.373 1.00 27.31 430 PHE A O 1
ATOM 3374 N N . GLY A 1 431 ? 0.289 37.840 65.413 1.00 29.83 431 GLY A N 1
ATOM 3375 C CA . GLY A 1 431 ? -0.507 36.821 66.076 1.00 33.22 431 GLY A CA 1
ATOM 3376 C C . GLY A 1 431 ? -1.059 37.262 67.416 1.00 35.58 431 GLY A C 1
ATOM 3377 O O . GLY A 1 431 ? -2.300 37.294 67.564 1.00 38.23 431 GLY A O 1
#

InterPro domains:
  IPR001701 Glycoside hydrolase family 9 [PF00759] (36-453)
  IPR002105 Dockerin type I repeat [PF00404] (471-525)
  IPR002105 Dockerin type I repeat [PS00448] (505-524)
  IPR008928 Six-hairpin glycosidase superfamily [SSF48208] (32-460)
  IPR012341 Six-hairpin glycosidase-like superfamily [G3DSA:1.50.10.10] (31-470)
  IPR016134 Dockerin domain [PS51766] (467-526)
  IPR033126 Glycosyl hydrolases family 9, Asp/Glu active sites [PS00698] (429-447)
  IPR036439 Dockerin domain superfamily [G3DSA:1.10.1330.10] (471-526)
  IPR036439 Dockerin domain superfamily [SSF63446] (468-526)

Nearest PDB structures (foldseek):
  1ia6-assembly1_A  TM=1.002E+00  e=7.650E-74  Ruminiclostridium cellulolyticum
  1ia7-assembly1_A  TM=9.988E-01  e=4.853E-68  Ruminiclostridium cellulolyticum
  4tf4-assembly2_B  TM=9.650E-01  e=1.247E-35  Thermobifida fusca
  8ihw-assembly1_A  TM=9.513E-01  e=1.189E-35  Eisenia fetida
  8ihy-assembly1_A  TM=9.519E-01  e=3.239E-35  Eisenia fetida

Foldseek 3Di:
DVDDDLLVLLLLLLLLQLLFWAEQCSPPVRPDPLDHYFPHCWPVVVPFRQTFATQFWQFRKQALLLSLLLLLLLLVLCVLQVVLCVVSVNLVSSLVSNVRSLVNQLSQPPDLFKGQGIKADVVVRVVFFAARRPPPDHIDSPDMGGLVAAALQSLLSNLSSLLSNLVVCCVPDVVSSVSSNVSSVSSLVNNVNDDDHHDRDVPDDADARLLSSLSSLLSNCVRPVDCVSNVSNVVSLVVVLLQPQAFDFSRDNSLVSLLSNCVVVVDPSSVSSNVNNVVCQLPVFQAAPFGQRANDQALRLLRLLRRLLSLLSSCVVPNDVSSVVSSVSSLVCCCQSGPVREHQFWPHDDDYAFLASHRSQQRDGVVDNFPGGPHTSGNWRALADDSNRDADRGHPPRSGRITGSSSSSSNSSSSSSCSVVPD

Secondary structure (DSSP, 8-state):
-----HHHHHHHHHHGGGGGB-BTTTTTT-S-TT---B-TTTTTTTTS----SB--SSS--EEHHHHHHHHHHHHHHHHH-HHHHHHTT-HHHHHHHHHHHHHHHHHT--STT-EEEEES-HHHHTT--S-GGG--S-----EEEBTTB--HHHHHHHHHHHHHHHHHHTTT-HHHHHHHHHHHHHHHHHHHHS-S----TTTS----SHHHHHHHHHHHHHHH--THHHHHHHHHTT--GGG-SS-SSSS--HHHHHHHHHHHH--HHHHHHHHHHHHHHHHTS-B-TTS-B---STTHHHHHHHHHHHHHHHHHHS--HHHHHHHHHHHHHHHT-STT---SBTTSSSS--S--B-HHHH------TTSPPSS--TTPBP----TTS----STT-HHHHB--HHHHHHHHHHHHHHHHHT-